Protein AF-A0A0J9W6V5-F1 (afdb_monomer)

pLDDT: mean 73.13, std 26.58, range [20.19, 97.69]

Mean predicted aligned error: 14.95 Å

Foldseek 3Di:
DDDDDDDDDDDDDDDDDDDDDDDDDDDDDDDDDDDDDDDDDDDDDDDDDDDPDLVVLLVVPDPPPCQPDPDAFFQADDDPLQFAADDDADDDDDDPDDDDDDDDDDDDDDDDDDDDDDDDPPPPDPDDPDPDDDDDDPDPDPVVLLLLVLLLQLQFFQDWAALLLLQQLLAFAWDQDQQRAIDTDGQPADPSSSVQSNDPVSVVVSLVVCVVVVQKDADDGQNIIGGDPVVSVVSLVVDDLVVNLVSLLNLLSSLLRQQYAAFQDPGDLSDRLVSSLSRNCSSLVCCCVSPNLLPHDLVCLLSNLVSLLRNLSHDDLVSVVVSLVSSVRSQVSHPPHDPLSVLSSVLSVVVSVSNDRDDPCCPPDDVVVVPPLVVSDDPSRQSSLLSVLVVLQVVLVVCVLVLVLVVSVVSNVVGDGDPPHHPSNLVSLLSSLLVNLLSCLLLVVLVSSLVSLVVSVVSCVVCVSIDCQCVLLSSLQSNLLSCLLVVVLVSSLVSLVVQCVDPSDFLQSVLLSLLSNLSSCVVVVVLVSSVVSLVVNQVSQVVVVVVVCVVPVDDDDDPPPSDSPSYDLLSQLSSLVSQLVSCVVVVVLVSNLVSLSSNLVSCSSRRDDQLQLNLLSLLSNLVSCVVVVNVVSSVVSVVSNVSSVVSNVPRSRNNNRRCSVVSSVVSVD

Sequence (669 aa):
MLNRSFPKSNVFRLGFSMPSPHPDPSQYTRPVAKNCFSSRVRLEGSVQAKVPGVLKELWDSNVVLAATGASEYARTSLCNILDYPTQISVRALPNNGNSPPIMGEYEKAVEGAPVSSQHANTLLTPPSENFTNFGTAPSRIRQRDLDSLYTLLCFLADAEIPTALLHSGAGGTYCWASDGSRMFLESSINIELKMLLRNELSLCSALQELTQQGLVSPHSVEDSWIVTPYHRVERVNSLEPELCRRWRLEALRLVFSAIPMKNVNDGNPRLNKVMLKKHIQHTLSSIKIEDGYGRIPSDLRPAVANGLLESSFYPGRTWKEFSIQEAEGLIASIPNTDPYLRISLRHRQSLLDRKLPQTDAHELRPSAQRITHSQLLNPSNRRENALMGRDRHQDALHYFQEEQLSRAIEMLNQWQPLQPLSLMEVVVCCELNLFRGKILRFQGQLEESQKCLETVYETMSRHPQLSWGEMSGAVALQMADTMFCLKKYEEAKKQAELVLRNRQYSLDFHAISLVILAECFMFQNEWYEAENCLLDARKECNAAAGRTRNVTGEPAGDESSDKLVGLSKETALRFHISTAKLAHLQRQWDRALEGWVKAIETVNKIPPTSGHAAKVLHLSQQKVLEQLRQPELAARSADNINVLEQVSKHSEATHWIPGLDVWEQYLKQ

Radius of gyration: 31.68 Å; Cα contacts (8 Å, |Δi|>4): 763; chains: 1; bounding box: 90×101×75 Å

Structure (mmCIF, N/CA/C/O backbone):
data_AF-A0A0J9W6V5-F1
#
_entry.id   AF-A0A0J9W6V5-F1
#
loop_
_atom_site.group_PDB
_atom_site.id
_atom_site.type_symbol
_atom_site.label_atom_id
_atom_site.label_alt_id
_atom_site.label_comp_id
_atom_site.label_asym_id
_atom_site.label_entity_id
_atom_site.label_seq_id
_atom_site.pdbx_PDB_ins_code
_atom_site.Cartn_x
_atom_site.Cartn_y
_atom_site.Cartn_z
_atom_site.occupancy
_atom_site.B_iso_or_equiv
_atom_site.auth_seq_id
_atom_site.auth_comp_id
_atom_site.auth_asym_id
_atom_site.auth_atom_id
_atom_site.pdbx_PDB_model_num
ATOM 1 N N . MET A 1 1 ? 33.124 -51.853 -33.303 1.00 30.19 1 MET A N 1
ATOM 2 C CA . MET A 1 1 ? 33.116 -53.152 -32.590 1.00 30.19 1 MET A CA 1
ATOM 3 C C . MET A 1 1 ? 32.281 -52.956 -31.333 1.00 30.19 1 MET A C 1
ATOM 5 O O . MET A 1 1 ? 32.602 -52.020 -30.624 1.00 30.19 1 MET A O 1
ATOM 9 N N . LEU A 1 2 ? 31.205 -53.650 -30.970 1.00 27.20 2 LEU A N 1
ATOM 10 C CA . LEU A 1 2 ? 30.301 -54.699 -31.480 1.00 27.20 2 LEU A CA 1
ATOM 11 C C . LEU A 1 2 ? 29.008 -54.421 -30.656 1.00 27.20 2 LEU A C 1
ATOM 13 O O . LEU A 1 2 ? 29.119 -54.325 -29.443 1.00 27.20 2 LEU A O 1
ATOM 17 N N . ASN A 1 3 ? 27.869 -53.960 -31.179 1.00 23.86 3 ASN A N 1
ATOM 18 C CA . ASN A 1 3 ? 26.858 -54.551 -32.066 1.00 23.86 3 ASN A CA 1
ATOM 19 C C . ASN A 1 3 ? 25.872 -55.537 -31.387 1.00 23.86 3 ASN A C 1
ATOM 21 O O . ASN A 1 3 ? 26.318 -56.467 -30.720 1.00 23.86 3 ASN A O 1
ATOM 25 N N . ARG A 1 4 ? 24.577 -55.373 -31.750 1.00 26.83 4 ARG A N 1
ATOM 26 C CA . ARG A 1 4 ? 23.363 -56.234 -31.594 1.00 26.83 4 ARG A CA 1
ATOM 27 C C . ARG A 1 4 ? 22.396 -55.879 -30.441 1.00 26.83 4 ARG A C 1
ATOM 29 O O . ARG A 1 4 ? 22.842 -55.679 -29.327 1.00 26.83 4 ARG A O 1
ATOM 36 N N . SER A 1 5 ? 21.064 -55.844 -30.599 1.00 23.69 5 SER A N 1
ATOM 37 C CA . SER A 1 5 ? 20.149 -56.032 -31.751 1.00 23.69 5 SER A CA 1
ATOM 38 C C . SER A 1 5 ? 18.677 -55.843 -31.308 1.00 23.69 5 SER A C 1
ATOM 40 O O . SER A 1 5 ? 18.324 -56.273 -30.215 1.00 23.69 5 SER A O 1
ATOM 42 N N . PHE A 1 6 ? 17.826 -55.287 -32.184 1.00 27.89 6 PHE A N 1
ATOM 43 C CA . PHE A 1 6 ? 16.343 -55.354 -32.158 1.00 27.89 6 PHE A CA 1
ATOM 44 C C . PHE A 1 6 ? 15.807 -56.748 -32.572 1.00 27.89 6 PHE A C 1
ATOM 46 O O . PHE A 1 6 ? 16.570 -57.520 -33.162 1.00 27.89 6 PHE A O 1
ATOM 53 N N . PRO A 1 7 ? 14.509 -57.068 -32.332 1.00 32.47 7 PRO A N 1
ATOM 54 C CA . PRO A 1 7 ? 13.481 -57.037 -33.414 1.00 32.47 7 PRO A CA 1
ATOM 55 C C . PRO A 1 7 ? 12.053 -56.572 -32.960 1.00 32.47 7 PRO A C 1
ATOM 57 O O . PRO A 1 7 ? 11.708 -56.741 -31.800 1.00 32.47 7 PRO A O 1
ATOM 60 N N . LYS A 1 8 ? 11.308 -55.769 -33.765 1.00 25.84 8 LYS A N 1
ATOM 61 C CA . LYS A 1 8 ? 10.128 -56.068 -34.660 1.00 25.84 8 LYS A CA 1
ATOM 62 C C . LYS A 1 8 ? 8.857 -56.613 -33.960 1.00 25.84 8 LYS A C 1
ATOM 64 O O . LYS A 1 8 ? 8.999 -57.404 -33.049 1.00 25.84 8 LYS A O 1
ATOM 69 N N . SER A 1 9 ? 7.594 -56.443 -34.385 1.00 23.44 9 SER A N 1
ATOM 70 C CA . SER A 1 9 ? 6.751 -55.544 -35.217 1.00 23.44 9 SER A CA 1
ATOM 71 C C . SER A 1 9 ? 5.353 -56.220 -35.327 1.00 23.44 9 SER A C 1
ATOM 73 O O . SER A 1 9 ? 5.295 -57.438 -35.172 1.00 23.44 9 SER A O 1
ATOM 75 N N . ASN A 1 10 ? 4.292 -55.457 -35.670 1.00 23.45 10 ASN A N 1
ATOM 76 C CA . ASN A 1 10 ? 2.945 -55.813 -36.226 1.00 23.45 10 ASN A CA 1
ATOM 77 C C . ASN A 1 10 ? 1.803 -55.301 -35.313 1.00 23.45 10 ASN A C 1
ATOM 79 O O . ASN A 1 10 ? 1.719 -55.724 -34.170 1.00 23.45 10 ASN A O 1
ATOM 83 N N . VAL A 1 11 ? 0.987 -54.281 -35.630 1.00 24.55 11 VAL A N 1
ATOM 84 C CA . VAL A 1 11 ? 0.092 -53.973 -36.780 1.00 24.55 11 VAL A CA 1
ATOM 85 C C . VAL A 1 11 ? -1.070 -54.959 -36.934 1.00 24.55 11 VAL A C 1
ATOM 87 O O . VAL A 1 11 ? -0.838 -56.066 -37.393 1.00 24.55 11 VAL A O 1
ATOM 90 N N . PHE A 1 12 ? -2.306 -54.499 -36.666 1.00 23.31 12 PHE A N 1
ATOM 91 C CA . PHE A 1 12 ? -3.468 -54.631 -37.567 1.00 23.31 12 PHE A CA 1
ATOM 92 C C . PHE A 1 12 ? -4.577 -53.601 -37.240 1.00 23.31 12 PHE A C 1
ATOM 94 O O . PHE A 1 12 ? -4.940 -53.396 -36.085 1.00 23.31 12 PHE A O 1
ATOM 101 N N . ARG A 1 13 ? -5.069 -52.935 -38.296 1.00 23.45 13 ARG A N 1
ATOM 102 C CA . ARG A 1 13 ? -6.259 -52.057 -38.388 1.00 23.45 13 ARG A CA 1
ATOM 103 C C . ARG A 1 13 ? -7.518 -52.886 -38.686 1.00 23.45 13 ARG A C 1
ATOM 105 O O . ARG A 1 13 ? -7.366 -53.965 -39.246 1.00 23.45 13 ARG A O 1
ATOM 112 N N . LEU A 1 14 ? -8.701 -52.290 -38.460 1.00 24.50 14 LEU A N 1
ATOM 113 C CA . LEU A 1 14 ? -9.943 -52.233 -39.289 1.00 24.50 14 LEU A CA 1
ATOM 114 C C . LEU A 1 14 ? -11.106 -51.838 -38.339 1.00 24.50 14 LEU A C 1
ATOM 116 O O . LEU A 1 14 ? -11.100 -52.286 -37.204 1.00 24.50 14 LEU A O 1
ATOM 120 N N . GLY A 1 15 ? -12.124 -51.022 -38.633 1.00 22.47 15 GLY A N 1
ATOM 121 C CA . GLY A 1 15 ? -12.611 -50.321 -39.821 1.00 22.47 15 GLY A CA 1
ATOM 122 C C . GLY A 1 15 ? -13.951 -49.612 -39.481 1.00 22.47 15 GLY A C 1
ATOM 123 O O . GLY A 1 15 ? -14.620 -49.975 -38.522 1.00 22.47 15 GLY A O 1
ATOM 124 N N . PHE A 1 16 ? -14.264 -48.572 -40.258 1.00 23.58 16 PHE A N 1
ATOM 125 C CA . PHE A 1 16 ? -15.411 -47.637 -40.315 1.00 23.58 16 PHE A CA 1
ATOM 126 C C . PHE A 1 16 ? -16.850 -48.117 -39.984 1.00 23.58 16 PHE A C 1
ATOM 128 O O . PHE A 1 16 ? -17.225 -49.215 -40.375 1.00 23.58 16 PHE A O 1
ATOM 135 N N . SER A 1 17 ? -17.716 -47.218 -39.462 1.00 22.12 17 SER A N 1
ATOM 136 C CA . SER A 1 17 ? -18.766 -46.482 -40.232 1.00 22.12 17 SER A CA 1
ATOM 137 C C . SER A 1 17 ? -19.866 -45.846 -39.343 1.00 22.12 17 SER A C 1
ATOM 139 O O . SER A 1 17 ? -20.400 -46.498 -38.454 1.00 22.12 17 SER A O 1
ATOM 141 N N . MET A 1 18 ? -20.253 -44.597 -39.644 1.00 30.30 18 MET A N 1
ATOM 142 C CA . MET A 1 18 ? -21.537 -43.935 -39.284 1.00 30.30 18 MET A CA 1
ATOM 143 C C . MET A 1 18 ? -22.566 -44.162 -40.421 1.00 30.30 18 MET A C 1
ATOM 145 O O . MET A 1 18 ? -22.114 -44.464 -41.532 1.00 30.30 18 MET A O 1
ATOM 149 N N . PRO A 1 19 ? -23.903 -44.067 -40.199 1.00 30.44 19 PRO A N 1
ATOM 150 C CA . PRO A 1 19 ? -24.655 -42.803 -40.415 1.00 30.44 19 PRO A CA 1
ATOM 151 C C . PRO A 1 19 ? -25.920 -42.568 -39.521 1.00 30.44 19 PRO A C 1
ATOM 153 O O . PRO A 1 19 ? -26.471 -43.497 -38.941 1.00 30.44 19 PRO A O 1
ATOM 156 N N . SER A 1 20 ? -26.381 -41.302 -39.450 1.00 26.45 20 SER A N 1
ATOM 157 C CA . SER A 1 20 ? -27.660 -40.755 -38.885 1.00 26.45 20 SER A CA 1
ATOM 158 C C . SER A 1 20 ? -28.925 -41.141 -39.721 1.00 26.45 20 SER A C 1
ATOM 160 O O . SER A 1 20 ? -28.706 -41.889 -40.677 1.00 26.45 20 SER A O 1
ATOM 162 N N . PRO A 1 21 ? -30.194 -40.622 -39.555 1.00 42.81 21 PRO A N 1
ATOM 163 C CA . PRO A 1 21 ? -30.836 -39.651 -38.604 1.00 42.81 21 PRO A CA 1
ATOM 164 C C . PRO A 1 21 ? -32.316 -39.961 -38.109 1.00 42.81 21 PRO A C 1
ATOM 166 O O . PRO A 1 21 ? -32.937 -40.862 -38.647 1.00 42.81 21 PRO A O 1
ATOM 169 N N . HIS A 1 22 ? -32.847 -39.178 -37.122 1.00 24.83 22 HIS A N 1
ATOM 170 C CA . HIS A 1 22 ? -34.252 -38.750 -36.711 1.00 24.83 22 HIS A CA 1
ATOM 171 C C . HIS A 1 22 ? -35.557 -39.583 -37.009 1.00 24.83 22 HIS A C 1
ATOM 173 O O . HIS A 1 22 ? -35.514 -40.400 -37.918 1.00 24.83 22 HIS A O 1
ATOM 179 N N . PRO A 1 23 ? -36.788 -39.314 -36.440 1.00 41.75 23 PRO A N 1
ATOM 180 C CA . PRO A 1 23 ? -37.287 -38.542 -35.253 1.00 41.75 23 PRO A CA 1
ATOM 181 C C . PRO A 1 23 ? -38.435 -39.219 -34.389 1.00 41.75 23 PRO A C 1
ATOM 183 O O . PRO A 1 23 ? -39.005 -40.206 -34.826 1.00 41.75 23 PRO A O 1
ATOM 186 N N . ASP A 1 24 ? -38.765 -38.640 -33.203 1.00 24.08 24 ASP A N 1
ATOM 187 C CA . ASP A 1 24 ? -40.053 -38.516 -32.412 1.00 24.08 24 ASP A CA 1
ATOM 188 C C . ASP A 1 24 ? -41.167 -39.621 -32.353 1.00 24.08 24 ASP A C 1
ATOM 190 O O . ASP A 1 24 ? -41.229 -40.488 -33.214 1.00 24.08 24 ASP A O 1
ATOM 194 N N . PRO A 1 25 ? -42.229 -39.536 -31.495 1.00 44.00 25 PRO A N 1
ATOM 195 C CA . PRO A 1 25 ? -42.391 -39.064 -30.104 1.00 44.00 25 PRO A CA 1
ATOM 196 C C . PRO A 1 25 ? -43.315 -39.988 -29.236 1.00 44.00 25 PRO A C 1
ATOM 198 O O . PRO A 1 25 ? -43.908 -40.954 -29.706 1.00 44.00 25 PRO A O 1
ATOM 201 N N . SER A 1 26 ? -43.573 -39.568 -27.986 1.00 23.56 26 SER A N 1
ATOM 202 C CA . SER A 1 26 ? -44.724 -39.920 -27.118 1.00 23.56 26 SER A CA 1
ATOM 203 C C . SER A 1 26 ? -44.739 -41.295 -26.423 1.00 23.56 26 SER A C 1
ATOM 205 O O . SER A 1 26 ? -44.711 -42.333 -27.066 1.00 23.56 26 SER A O 1
ATOM 207 N N . GLN A 1 27 ? -44.883 -41.296 -25.088 1.00 25.62 27 GLN A N 1
ATOM 208 C CA . GLN A 1 27 ? -46.094 -41.757 -24.384 1.00 25.62 27 GLN A CA 1
ATOM 209 C C . GLN A 1 27 ? -45.853 -42.101 -22.892 1.00 25.62 27 GLN A C 1
ATOM 211 O O . GLN A 1 27 ? -45.021 -42.924 -22.543 1.00 25.62 27 GLN A O 1
ATOM 216 N N . TYR A 1 28 ? -46.709 -41.499 -22.055 1.00 27.39 28 TYR A N 1
ATOM 217 C CA . TYR A 1 28 ? -47.391 -42.099 -20.897 1.00 27.39 28 TYR A CA 1
ATOM 218 C C . TYR A 1 28 ? -46.748 -42.123 -19.487 1.00 27.39 28 TYR A C 1
ATOM 220 O O . TYR A 1 28 ? -45.919 -42.944 -19.125 1.00 27.39 28 TYR A O 1
ATOM 228 N N . THR A 1 29 ? -47.332 -41.242 -18.659 1.00 25.47 29 THR A N 1
ATOM 229 C CA . THR A 1 29 ? -47.964 -41.498 -17.343 1.00 25.47 29 THR A CA 1
ATOM 230 C C . THR A 1 29 ? -47.143 -41.967 -16.133 1.00 25.47 29 THR A C 1
ATOM 232 O O . THR A 1 29 ? -46.631 -43.076 -16.064 1.00 25.47 29 THR A O 1
ATOM 235 N N . ARG A 1 30 ? -47.214 -41.117 -15.093 1.00 28.69 30 ARG A N 1
ATOM 236 C CA . ARG A 1 30 ? -47.039 -41.411 -13.656 1.00 28.69 30 ARG A CA 1
ATOM 237 C C . ARG A 1 30 ? -48.086 -42.408 -13.122 1.00 28.69 30 ARG A C 1
ATOM 239 O O . ARG A 1 30 ? -49.182 -42.492 -13.673 1.00 28.69 30 ARG A O 1
ATOM 246 N N . PRO A 1 31 ? -47.828 -42.977 -11.934 1.00 30.62 31 PRO A N 1
ATOM 247 C CA . PRO A 1 31 ? -48.642 -42.699 -10.728 1.00 30.62 31 PRO A CA 1
ATOM 248 C C . PRO A 1 31 ? -47.708 -42.335 -9.544 1.00 30.62 31 PRO A C 1
ATOM 250 O O . PRO A 1 31 ? -46.588 -42.821 -9.493 1.00 30.62 31 PRO A O 1
ATOM 253 N N . VAL A 1 32 ? -47.926 -41.404 -8.605 1.00 28.03 32 VAL A N 1
ATOM 254 C CA . VAL A 1 32 ? -49.046 -40.937 -7.752 1.00 28.03 32 VAL A CA 1
ATOM 255 C C . VAL A 1 32 ? -49.646 -41.985 -6.805 1.00 28.03 32 VAL A C 1
ATOM 257 O O . VAL A 1 32 ? -50.529 -42.740 -7.190 1.00 28.03 32 VAL A O 1
ATOM 260 N N . ALA A 1 33 ? -49.285 -41.865 -5.523 1.00 24.03 33 ALA A N 1
ATOM 261 C CA . ALA A 1 33 ? -50.173 -41.945 -4.354 1.00 24.03 33 ALA A CA 1
ATOM 262 C C . ALA A 1 33 ? -49.579 -40.997 -3.276 1.00 24.03 33 ALA A C 1
ATOM 264 O O . ALA A 1 33 ? -48.381 -41.075 -3.026 1.00 24.03 33 ALA A O 1
ATOM 265 N N . LYS A 1 34 ? -50.243 -39.906 -2.839 1.00 26.05 34 LYS A N 1
ATOM 266 C CA . LYS A 1 34 ? -51.444 -39.785 -1.963 1.00 26.05 34 LYS A CA 1
ATOM 267 C C . LYS A 1 34 ? -51.150 -40.293 -0.537 1.00 26.05 34 LYS A C 1
ATOM 269 O O . LYS A 1 34 ? -50.618 -41.381 -0.416 1.00 26.05 34 LYS A O 1
ATOM 274 N N . ASN A 1 35 ? -51.491 -39.637 0.578 1.00 25.02 35 ASN A N 1
ATOM 275 C CA . ASN A 1 35 ? -52.411 -38.531 0.909 1.00 25.02 35 ASN A CA 1
ATOM 276 C C . ASN A 1 35 ? -52.116 -38.088 2.376 1.00 25.02 35 ASN A C 1
ATOM 278 O O . ASN A 1 35 ? -51.693 -38.934 3.154 1.00 25.02 35 ASN A O 1
ATOM 282 N N . CYS A 1 36 ? -52.152 -36.786 2.722 1.00 24.02 36 CYS A N 1
ATOM 283 C CA . CYS A 1 36 ? -53.218 -36.023 3.444 1.00 24.02 36 CYS A CA 1
ATOM 284 C C . CYS A 1 36 ? -53.340 -36.325 4.966 1.00 24.02 36 CYS A C 1
ATOM 286 O O . CYS A 1 36 ? -53.074 -37.444 5.365 1.00 24.02 36 CYS A O 1
ATOM 288 N N . PHE A 1 37 ? -53.713 -35.439 5.909 1.00 23.23 37 PHE A N 1
ATOM 289 C CA . PHE A 1 37 ? -54.594 -34.246 6.007 1.00 23.23 37 PHE A CA 1
ATOM 290 C C . PHE A 1 37 ? -54.094 -33.348 7.188 1.00 23.23 37 PHE A C 1
ATOM 292 O O . PHE A 1 37 ? -53.547 -33.888 8.139 1.00 23.23 37 PHE A O 1
ATOM 299 N N . SER A 1 38 ? -54.066 -32.001 7.094 1.00 23.58 38 SER A N 1
ATOM 300 C CA . SER A 1 38 ? -55.026 -30.968 7.610 1.00 23.58 38 SER A CA 1
ATOM 301 C C . SER A 1 38 ? -55.206 -30.899 9.147 1.00 23.58 38 SER A C 1
ATOM 303 O O . SER A 1 38 ? -55.289 -31.948 9.759 1.00 23.58 38 SER A O 1
ATOM 305 N N . SER A 1 39 ? -55.361 -29.758 9.844 1.00 23.91 39 SER A N 1
ATOM 306 C CA . SER A 1 39 ? -56.181 -28.568 9.534 1.00 23.91 39 SER A CA 1
ATOM 307 C C . SER A 1 39 ? -55.936 -27.355 10.475 1.00 23.91 39 SER A C 1
ATOM 309 O O . SER A 1 39 ? -55.823 -27.535 11.680 1.00 23.91 39 SER A O 1
ATOM 311 N N . ARG A 1 40 ? -55.961 -26.145 9.878 1.00 23.84 40 ARG A N 1
ATOM 312 C CA . ARG A 1 40 ? -56.487 -24.801 10.283 1.00 23.84 40 ARG A CA 1
ATOM 313 C C . ARG A 1 40 ? -56.724 -24.420 11.763 1.00 23.84 40 ARG A C 1
ATOM 315 O O . ARG A 1 40 ? -57.490 -25.107 12.414 1.00 23.84 40 ARG A O 1
ATOM 322 N N . VAL A 1 41 ? -56.365 -23.168 12.122 1.00 23.22 41 VAL A N 1
ATOM 323 C CA . VAL A 1 41 ? -57.285 -22.030 12.444 1.00 23.22 41 VAL A CA 1
ATOM 324 C C . VAL A 1 41 ? -56.579 -20.676 12.171 1.00 23.22 41 VAL A C 1
ATOM 326 O O . VAL A 1 41 ? -55.391 -20.533 12.433 1.00 23.22 41 VAL A O 1
ATOM 329 N N . ARG A 1 42 ? -57.322 -19.707 11.603 1.00 22.44 42 ARG A N 1
ATOM 330 C CA . ARG A 1 42 ? -56.970 -18.283 11.393 1.00 22.44 42 ARG A CA 1
ATOM 331 C C . ARG A 1 42 ? -57.231 -17.457 12.657 1.00 22.44 42 ARG A C 1
ATOM 333 O O . ARG A 1 42 ? -58.282 -17.642 13.259 1.00 22.44 42 ARG A O 1
ATOM 340 N N . LEU A 1 43 ? -56.419 -16.427 12.897 1.00 23.69 43 LEU A N 1
ATOM 341 C CA . LEU A 1 43 ? -56.879 -15.148 13.449 1.00 23.69 43 LEU A CA 1
ATOM 342 C C . LEU A 1 43 ? -56.224 -14.006 12.659 1.00 23.69 43 LEU A C 1
ATOM 344 O O . LEU A 1 43 ? -55.009 -13.969 12.483 1.00 23.69 43 LEU A O 1
ATOM 348 N N . GLU A 1 44 ? -57.073 -13.138 12.115 1.00 22.09 44 GLU A N 1
ATOM 349 C CA . GLU A 1 44 ? -56.728 -11.893 11.431 1.00 22.09 44 GLU A CA 1
ATOM 350 C C . GLU A 1 44 ? -56.353 -10.811 12.453 1.00 22.09 44 GLU A C 1
ATOM 352 O O . GLU A 1 44 ? -56.929 -10.741 13.537 1.00 22.09 44 GLU A O 1
ATOM 357 N N . GLY A 1 45 ? -55.413 -9.942 12.080 1.00 22.34 45 GLY A N 1
ATOM 358 C CA . GLY A 1 45 ? -55.022 -8.764 12.851 1.00 22.34 45 GLY A CA 1
ATOM 359 C C . GLY A 1 45 ? -53.965 -7.959 12.103 1.00 22.34 45 GLY A C 1
ATOM 360 O O . GLY A 1 45 ? -52.772 -8.213 12.216 1.00 22.34 45 GLY A O 1
ATOM 361 N N . SER A 1 46 ? -54.415 -7.017 11.281 1.00 22.62 46 SER A N 1
ATOM 362 C CA . SER A 1 46 ? -53.593 -6.103 10.494 1.00 22.62 46 SER A CA 1
ATOM 363 C C . SER A 1 46 ? -52.901 -5.042 11.358 1.00 22.62 46 SER A C 1
ATOM 365 O O . SER A 1 46 ? -53.585 -4.236 11.983 1.00 22.62 46 SER A O 1
ATOM 367 N N . VAL A 1 47 ? -51.574 -4.939 11.259 1.00 21.67 47 VAL A N 1
ATOM 368 C CA . VAL A 1 47 ? -50.852 -3.655 11.298 1.00 21.67 47 VAL A CA 1
ATOM 369 C C . VAL A 1 47 ? -49.793 -3.713 10.198 1.00 21.67 47 VAL A C 1
ATOM 371 O O . VAL A 1 47 ? -48.714 -4.271 10.371 1.00 21.67 47 VAL A O 1
ATOM 374 N N . GLN A 1 48 ? -50.128 -3.190 9.017 1.00 24.06 48 GLN A N 1
ATOM 375 C CA . GLN A 1 48 ? -49.144 -2.942 7.966 1.00 24.06 48 GLN A CA 1
ATOM 376 C C . GLN A 1 48 ? -48.304 -1.724 8.364 1.00 24.06 48 GLN A C 1
ATOM 378 O O . GLN A 1 48 ? -48.684 -0.588 8.094 1.00 24.06 48 GLN A O 1
ATOM 383 N N . ALA A 1 49 ? -47.143 -1.965 8.966 1.00 22.88 49 ALA A N 1
ATOM 384 C CA . ALA A 1 49 ? -46.010 -1.060 8.845 1.00 22.88 49 ALA A CA 1
ATOM 385 C C . ALA A 1 49 ? -45.105 -1.623 7.740 1.00 22.88 49 ALA A C 1
ATOM 387 O O . ALA A 1 49 ? -44.528 -2.700 7.876 1.00 22.88 49 ALA A O 1
ATOM 388 N N . LYS A 1 50 ? -45.037 -0.931 6.598 1.00 26.44 50 LYS A N 1
ATOM 389 C CA . LYS A 1 50 ? -44.064 -1.233 5.542 1.00 26.44 50 LYS A CA 1
ATOM 390 C C . LYS A 1 50 ? -42.659 -0.981 6.095 1.00 26.44 50 LYS A C 1
ATOM 392 O O . LYS A 1 50 ? -42.254 0.170 6.191 1.00 26.44 50 LYS A O 1
ATOM 397 N N . VAL A 1 51 ? -41.912 -2.044 6.374 1.00 28.98 51 VAL A N 1
ATOM 398 C CA . VAL A 1 51 ? -40.445 -2.005 6.477 1.00 28.98 51 VAL A CA 1
ATOM 399 C C . VAL A 1 51 ? -39.894 -3.062 5.512 1.00 28.98 51 VAL A C 1
ATOM 401 O O . VAL A 1 51 ? -39.867 -4.242 5.861 1.00 28.98 51 VAL A O 1
ATOM 404 N N . PRO A 1 52 ? -39.549 -2.710 4.258 1.00 34.66 52 PRO A N 1
ATOM 405 C CA . PRO A 1 52 ? -39.026 -3.673 3.295 1.00 34.66 52 PRO A CA 1
ATOM 406 C C . PRO A 1 52 ? -37.495 -3.593 3.186 1.00 34.66 52 PRO A C 1
ATOM 408 O O . PRO A 1 52 ? -36.938 -2.511 3.041 1.00 34.66 52 PRO A O 1
ATOM 411 N N . GLY A 1 53 ? -36.830 -4.754 3.215 1.00 31.00 53 GLY A N 1
ATOM 412 C CA . GLY A 1 53 ? -35.393 -4.922 2.944 1.00 31.00 53 GLY A CA 1
ATOM 413 C C . GLY A 1 53 ? -34.674 -5.706 4.042 1.00 31.00 53 GLY A C 1
ATOM 414 O O . GLY A 1 53 ? -34.411 -6.896 3.889 1.00 31.00 53 GLY A O 1
ATOM 415 N N . VAL A 1 54 ? -34.464 -5.056 5.188 1.00 35.09 54 VAL A N 1
ATOM 416 C CA . VAL A 1 54 ? -33.613 -5.529 6.299 1.00 35.09 54 VAL A CA 1
ATOM 417 C C . VAL A 1 54 ? -34.076 -6.866 6.905 1.00 35.09 54 VAL A C 1
ATOM 419 O O . VAL A 1 54 ? -33.262 -7.703 7.286 1.00 35.09 54 VAL A O 1
ATOM 422 N N . LEU A 1 55 ? -35.390 -7.130 6.942 1.00 32.38 55 LEU A N 1
ATOM 423 C CA . LEU A 1 55 ? -35.944 -8.393 7.461 1.00 32.38 55 LEU A CA 1
ATOM 424 C C . LEU A 1 55 ? -35.624 -9.613 6.584 1.00 32.38 55 LEU A C 1
ATOM 426 O O . LEU A 1 55 ? -35.610 -10.734 7.088 1.00 32.38 55 LEU A O 1
ATOM 430 N N . LYS A 1 56 ? -35.367 -9.415 5.285 1.00 32.50 56 LYS A N 1
ATOM 431 C CA . LYS A 1 56 ? -34.977 -10.501 4.378 1.00 32.50 56 LYS A CA 1
ATOM 432 C C . LYS A 1 56 ? -33.501 -10.871 4.571 1.00 32.50 56 LYS A C 1
ATOM 434 O O . LYS A 1 56 ? -33.193 -12.051 4.662 1.00 32.50 56 LYS A O 1
ATOM 439 N N . GLU A 1 57 ? -32.628 -9.880 4.751 1.00 39.16 57 GLU A N 1
ATOM 440 C CA . GLU A 1 57 ? -31.201 -10.079 5.071 1.00 39.16 57 GLU A CA 1
ATOM 441 C C . GLU A 1 57 ? -31.008 -10.749 6.444 1.00 39.16 57 GLU A C 1
ATOM 443 O O . GLU A 1 57 ? -30.180 -11.647 6.599 1.00 39.16 57 GLU A O 1
ATOM 448 N N . LEU A 1 58 ? -31.853 -10.412 7.426 1.00 40.06 58 LEU A N 1
ATOM 449 C CA . LEU A 1 58 ? -31.921 -11.101 8.722 1.00 40.06 58 LEU A CA 1
ATOM 450 C C . LEU A 1 58 ? -32.340 -12.578 8.608 1.00 40.06 58 LEU A C 1
ATOM 452 O O . LEU A 1 58 ? -31.962 -13.382 9.459 1.00 40.06 58 LEU A O 1
ATOM 456 N N . TRP A 1 59 ? -33.112 -12.943 7.579 1.00 33.75 59 TRP A N 1
ATOM 457 C CA . TRP A 1 59 ? -33.544 -14.325 7.339 1.00 33.75 59 TRP A CA 1
ATOM 458 C C . TRP A 1 59 ? -32.425 -15.182 6.725 1.00 33.75 59 TRP A C 1
ATOM 460 O O . TRP A 1 59 ? -32.329 -16.371 7.032 1.00 33.75 59 TRP A O 1
ATOM 470 N N . ASP A 1 60 ? -31.554 -14.567 5.921 1.00 38.22 60 ASP A N 1
ATOM 471 C CA . ASP A 1 60 ? -30.423 -15.227 5.258 1.00 38.22 60 ASP A CA 1
ATOM 472 C C . ASP A 1 60 ? -29.137 -15.242 6.121 1.00 38.22 60 ASP A C 1
ATOM 474 O O . ASP A 1 60 ? -28.227 -16.033 5.869 1.00 38.22 60 ASP A O 1
ATOM 478 N N . SER A 1 61 ? -29.076 -14.447 7.198 1.00 38.81 61 SER A N 1
ATOM 479 C CA . SER A 1 61 ? -27.939 -14.333 8.138 1.00 38.81 61 SER A CA 1
ATOM 480 C C . SER A 1 61 ? -27.795 -15.508 9.132 1.00 38.81 61 SER A C 1
ATOM 482 O O . SER A 1 61 ? -27.434 -15.317 10.295 1.00 38.81 61 SER A O 1
ATOM 484 N N . ASN A 1 62 ? -28.069 -16.745 8.702 1.00 38.41 62 ASN A N 1
ATOM 485 C CA . ASN A 1 62 ? -27.882 -17.947 9.524 1.00 38.41 62 ASN A CA 1
ATOM 486 C C . ASN A 1 62 ? -26.387 -18.252 9.742 1.00 38.41 62 ASN A C 1
ATOM 488 O O . ASN A 1 62 ? -25.734 -18.862 8.895 1.00 38.41 62 ASN A O 1
ATOM 492 N N . VAL A 1 63 ? -25.854 -17.898 10.915 1.00 39.72 63 VAL A N 1
ATOM 493 C CA . VAL A 1 63 ? -24.513 -18.294 11.380 1.00 39.72 63 VAL A CA 1
ATOM 494 C C . VAL A 1 63 ? -24.633 -19.451 12.378 1.00 39.72 63 VAL A C 1
ATOM 496 O O . VAL A 1 63 ? -24.500 -19.257 13.575 1.00 39.72 63 VAL A O 1
ATOM 499 N N . VAL A 1 64 ? -24.861 -20.679 11.895 1.00 34.91 64 VAL A N 1
ATOM 500 C CA . VAL A 1 64 ? -24.557 -21.920 12.656 1.00 34.91 64 VAL A CA 1
ATOM 501 C C . VAL A 1 64 ? -23.988 -23.012 11.733 1.00 34.91 64 VAL A C 1
ATOM 503 O O . VAL A 1 64 ? -24.277 -24.194 11.864 1.00 34.91 64 VAL A O 1
ATOM 506 N N . LEU A 1 65 ? -23.143 -22.629 10.774 1.00 29.67 65 LEU A N 1
ATOM 507 C CA . LEU A 1 65 ? -22.290 -23.584 10.041 1.00 29.67 65 LEU A CA 1
ATOM 508 C C . LEU A 1 65 ? -20.788 -23.351 10.271 1.00 29.67 65 LEU A C 1
ATOM 510 O O . LEU A 1 65 ? -19.975 -24.170 9.862 1.00 29.67 65 LEU A O 1
ATOM 514 N N . ALA A 1 66 ? -20.409 -22.288 10.991 1.00 35.06 66 ALA A N 1
ATOM 515 C CA . ALA A 1 66 ? -19.007 -21.969 11.274 1.00 35.06 66 ALA A CA 1
ATOM 516 C C . ALA A 1 66 ? -18.501 -22.489 12.636 1.00 35.06 66 ALA A C 1
ATOM 518 O O . ALA A 1 66 ? -17.298 -22.652 12.807 1.00 35.06 66 ALA A O 1
ATOM 519 N N . ALA A 1 67 ? -19.387 -22.778 13.598 1.00 32.00 67 ALA A N 1
ATOM 520 C CA . ALA A 1 67 ? -18.977 -23.101 14.971 1.00 32.00 67 ALA A CA 1
ATOM 521 C C . ALA A 1 67 ? -18.700 -24.599 15.235 1.00 32.00 67 ALA A C 1
ATOM 523 O O . ALA A 1 67 ? -18.086 -24.927 16.245 1.00 32.00 67 ALA A O 1
ATOM 524 N N . THR A 1 68 ? -19.112 -25.517 14.352 1.00 30.91 68 THR A N 1
ATOM 525 C CA . THR A 1 68 ? -18.970 -26.977 14.574 1.00 30.91 68 THR A CA 1
ATOM 526 C C . THR A 1 68 ? -18.444 -27.765 13.368 1.00 30.91 68 THR A C 1
ATOM 528 O O . THR A 1 68 ? -18.485 -28.992 13.366 1.00 30.91 68 THR A O 1
ATOM 531 N N . GLY A 1 69 ? -17.885 -27.097 12.355 1.00 33.19 69 GLY A N 1
ATOM 532 C CA . GLY A 1 69 ? -17.372 -27.778 11.160 1.00 33.19 69 GLY A CA 1
ATOM 533 C C . GLY A 1 69 ? -16.642 -26.862 10.184 1.00 33.19 69 GLY A C 1
ATOM 534 O O . GLY A 1 69 ? -16.907 -26.895 8.989 1.00 33.19 69 GLY A O 1
ATOM 535 N N . ALA A 1 70 ? -15.742 -26.010 10.672 1.00 30.81 70 ALA A N 1
ATOM 536 C CA . ALA A 1 70 ? -14.959 -25.123 9.815 1.00 30.81 70 ALA A CA 1
ATOM 537 C C . ALA A 1 70 ? -13.613 -25.770 9.447 1.00 30.81 70 ALA A C 1
ATOM 539 O O . ALA A 1 70 ? -12.594 -25.478 10.067 1.00 30.81 70 ALA A O 1
ATOM 540 N N . SER A 1 71 ? -13.610 -26.654 8.442 1.00 34.34 71 SER A N 1
ATOM 541 C CA . SER A 1 71 ? -12.363 -27.193 7.869 1.00 34.34 71 SER A CA 1
ATOM 542 C C . SER A 1 71 ? -12.046 -26.692 6.458 1.00 34.34 71 SER A C 1
ATOM 544 O O . SER A 1 71 ? -10.870 -26.532 6.157 1.00 34.34 71 SER A O 1
ATOM 546 N N . GLU A 1 72 ? -13.012 -26.378 5.586 1.00 25.59 72 GLU A N 1
ATOM 547 C CA . GLU A 1 72 ? -12.667 -26.326 4.145 1.00 25.59 72 GLU A CA 1
ATOM 548 C C . GLU A 1 72 ? -13.123 -25.108 3.332 1.00 25.59 72 GLU A C 1
ATOM 550 O O . GLU A 1 72 ? -12.681 -24.974 2.200 1.00 25.59 72 GLU A O 1
ATOM 555 N N . TYR A 1 73 ? -13.904 -24.157 3.866 1.00 25.36 73 TYR A N 1
ATOM 556 C CA . TYR A 1 73 ? -14.483 -23.099 3.004 1.00 25.36 73 TYR A CA 1
ATOM 557 C C . TYR A 1 73 ? -14.239 -21.634 3.408 1.00 25.36 73 TYR A C 1
ATOM 559 O O . TYR A 1 73 ? -14.662 -20.723 2.697 1.00 25.36 73 TYR A O 1
ATOM 567 N N . ALA A 1 74 ? -13.526 -21.360 4.507 1.00 25.69 74 ALA A N 1
ATOM 568 C CA . ALA A 1 74 ? -13.472 -20.014 5.105 1.00 25.69 74 ALA A CA 1
ATOM 569 C C . ALA A 1 74 ? -12.079 -19.344 5.134 1.00 25.69 74 ALA A C 1
ATOM 571 O O . ALA A 1 74 ? -11.833 -18.494 5.981 1.00 25.69 74 ALA A O 1
ATOM 572 N N . ARG A 1 75 ? -11.146 -19.687 4.233 1.00 29.61 75 ARG A N 1
ATOM 573 C CA . ARG A 1 75 ? -9.734 -19.235 4.316 1.00 29.61 75 ARG A CA 1
ATOM 574 C C . ARG A 1 75 ? -9.279 -18.182 3.293 1.00 29.61 75 ARG A C 1
ATOM 576 O O . ARG A 1 75 ? -8.083 -18.032 3.064 1.00 29.61 75 ARG A O 1
ATOM 583 N N . THR A 1 76 ? -10.185 -17.396 2.702 1.00 27.19 76 THR A N 1
ATOM 584 C CA . THR A 1 76 ? -9.800 -16.431 1.647 1.00 27.19 76 THR A CA 1
ATOM 585 C C . THR A 1 76 ? -10.017 -14.962 2.038 1.00 27.19 76 THR A C 1
ATOM 587 O O . THR A 1 76 ? -11.153 -14.494 2.070 1.00 27.19 76 THR A O 1
ATOM 590 N N . SER A 1 77 ? -8.911 -14.208 2.168 1.00 26.59 77 SER A N 1
ATOM 591 C CA . SER A 1 77 ? -8.759 -12.729 2.073 1.00 26.59 77 SER A CA 1
ATOM 592 C C . SER A 1 77 ? -8.427 -11.954 3.360 1.00 26.59 77 SER A C 1
ATOM 594 O O . SER A 1 77 ? -9.316 -11.366 3.970 1.00 26.59 77 SER A O 1
ATOM 596 N N . LEU A 1 78 ? -7.126 -11.804 3.648 1.00 27.11 78 LEU A N 1
ATOM 597 C CA . LEU A 1 78 ? -6.552 -10.771 4.532 1.00 27.11 78 LEU A CA 1
ATOM 598 C C . LEU A 1 78 ? -5.156 -10.330 4.031 1.00 27.11 78 LEU A C 1
ATOM 600 O O . LEU A 1 78 ? -4.127 -10.617 4.636 1.00 27.11 78 LEU A O 1
ATOM 604 N N . CYS A 1 79 ? -5.080 -9.651 2.883 1.00 25.38 79 CYS A N 1
ATOM 605 C CA . CYS A 1 79 ? -3.821 -9.069 2.382 1.00 25.38 79 CYS A CA 1
ATOM 606 C C . CYS A 1 79 ? -4.055 -7.677 1.810 1.00 25.38 79 CYS A C 1
ATOM 608 O O . CYS A 1 79 ? -4.025 -7.508 0.589 1.00 25.38 79 CYS A O 1
ATOM 610 N N . ASN A 1 80 ? -4.304 -6.722 2.704 1.00 31.12 80 ASN A N 1
ATOM 611 C CA . ASN A 1 80 ? -4.801 -5.401 2.347 1.00 31.12 80 ASN A CA 1
ATOM 612 C C . ASN A 1 80 ? -4.173 -4.260 3.179 1.00 31.12 80 ASN A C 1
ATOM 614 O O . ASN A 1 80 ? -4.664 -3.154 3.161 1.00 31.12 80 ASN A O 1
ATOM 618 N N . ILE A 1 81 ? -3.054 -4.453 3.882 1.00 30.78 81 ILE A N 1
ATOM 619 C CA . ILE A 1 81 ? -2.371 -3.307 4.537 1.00 30.78 81 ILE A CA 1
ATOM 620 C C . ILE A 1 81 ? -0.977 -3.022 3.966 1.00 30.78 81 ILE A C 1
ATOM 622 O O . ILE A 1 81 ? -0.357 -2.022 4.301 1.00 30.78 81 ILE A O 1
ATOM 626 N N . LEU A 1 82 ? -0.497 -3.835 3.019 1.00 28.27 82 LEU A N 1
ATOM 627 C CA . 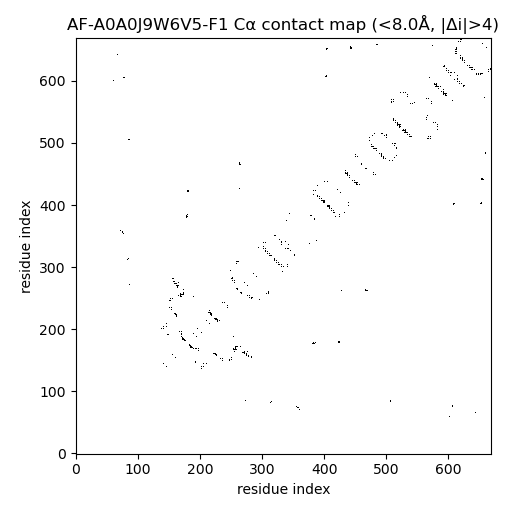LEU A 1 82 ? 0.845 -3.657 2.440 1.00 28.27 82 LEU A CA 1
ATOM 628 C C . LEU A 1 82 ? 0.900 -3.698 0.907 1.00 28.27 82 LEU A C 1
ATOM 630 O O . LEU A 1 82 ? 1.984 -3.558 0.341 1.00 28.27 82 LEU A O 1
ATOM 634 N N . ASP A 1 83 ? -0.257 -3.850 0.259 1.00 29.61 83 ASP A N 1
ATOM 635 C CA . ASP A 1 83 ? -0.420 -3.922 -1.194 1.00 29.61 83 ASP A CA 1
ATOM 636 C C . ASP A 1 83 ? -1.787 -3.315 -1.587 1.00 29.61 83 ASP A C 1
ATOM 638 O O . ASP A 1 83 ? -2.741 -4.072 -1.800 1.00 29.61 83 ASP A O 1
ATOM 642 N N . TYR A 1 84 ? -1.903 -1.981 -1.702 1.00 30.33 84 TYR A N 1
ATOM 643 C CA . TYR A 1 84 ? -3.072 -1.343 -2.334 1.00 30.33 84 TYR A CA 1
ATOM 644 C C . TYR A 1 84 ? -2.737 -0.501 -3.597 1.00 30.33 84 TYR A C 1
ATOM 646 O O . TYR A 1 84 ? -1.605 -0.071 -3.796 1.00 30.33 84 TYR A O 1
ATOM 654 N N . PRO A 1 85 ? -3.710 -0.358 -4.528 1.00 27.50 85 PRO A N 1
ATOM 655 C CA . PRO A 1 85 ? -3.648 0.289 -5.834 1.00 27.50 85 PRO A CA 1
ATOM 656 C C . PRO A 1 85 ? -3.426 1.792 -5.793 1.00 27.50 85 PRO A C 1
ATOM 658 O O . PRO A 1 85 ? -4.124 2.528 -5.105 1.00 27.50 85 PRO A O 1
ATOM 661 N N . THR A 1 86 ? -2.629 2.258 -6.744 1.00 25.22 86 THR A N 1
ATOM 662 C CA . THR A 1 86 ? -2.722 3.618 -7.279 1.00 25.22 86 THR A CA 1
ATOM 663 C C . THR A 1 86 ? -3.475 3.573 -8.607 1.00 25.22 86 THR A C 1
ATOM 665 O O . THR A 1 86 ? -2.993 2.965 -9.564 1.00 25.22 86 THR A O 1
ATOM 668 N N . GLN A 1 87 ? -4.646 4.211 -8.662 1.00 24.11 87 GLN A N 1
ATOM 669 C CA . GLN A 1 87 ? -5.241 4.775 -9.879 1.00 24.11 87 GLN A CA 1
ATOM 670 C C . GLN A 1 87 ? -6.164 5.935 -9.493 1.00 24.11 87 GLN A C 1
ATOM 672 O O . GLN A 1 87 ? -7.304 5.679 -9.124 1.00 24.11 87 GLN A O 1
ATOM 677 N N . ILE A 1 88 ? -5.711 7.184 -9.633 1.00 23.36 88 ILE A N 1
ATOM 678 C CA . ILE A 1 88 ? -6.592 8.321 -9.941 1.00 23.36 88 ILE A CA 1
ATOM 679 C C . ILE A 1 88 ? -5.821 9.279 -10.862 1.00 23.36 88 ILE A C 1
ATOM 681 O O . ILE A 1 88 ? -4.780 9.810 -10.489 1.00 23.36 88 ILE A O 1
ATOM 685 N N . SER A 1 89 ? -6.354 9.463 -12.069 1.00 21.78 89 SER A N 1
ATOM 686 C CA . SER A 1 89 ? -6.006 10.530 -13.011 1.00 21.78 89 SER A CA 1
ATOM 6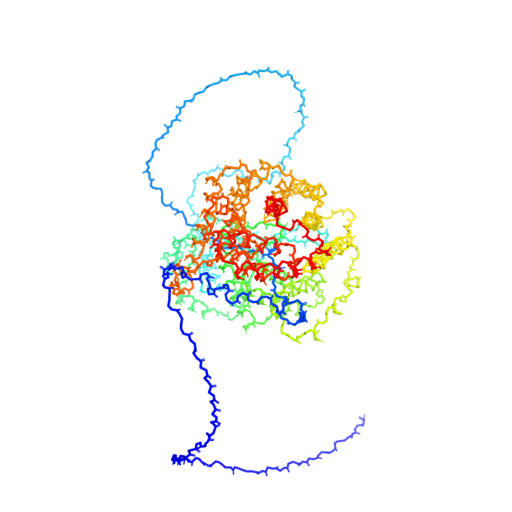87 C C . SER A 1 89 ? -6.540 11.865 -12.482 1.00 21.78 89 SER A C 1
ATOM 689 O O . SER A 1 89 ? -7.707 11.964 -12.085 1.00 21.78 89 SER A O 1
ATOM 691 N N . VAL A 1 90 ? -5.681 12.884 -12.434 1.00 22.06 90 VAL A N 1
ATOM 692 C CA . VAL A 1 90 ? -6.034 14.237 -11.992 1.00 22.06 90 VAL A CA 1
ATOM 693 C C . VAL A 1 90 ? -6.684 14.974 -13.162 1.00 22.06 90 VAL A C 1
ATOM 695 O O . VAL A 1 90 ? -5.998 15.384 -14.091 1.00 22.06 90 VAL A O 1
ATOM 698 N N . ARG A 1 91 ? -7.997 15.217 -13.095 1.00 23.34 91 ARG A N 1
ATOM 699 C CA . ARG A 1 91 ? -8.634 16.285 -13.879 1.00 23.34 91 ARG A CA 1
ATOM 700 C C . ARG A 1 91 ? -8.895 17.480 -12.973 1.00 23.34 91 ARG A C 1
ATOM 702 O O . ARG A 1 91 ? -9.586 17.361 -11.963 1.00 23.34 91 ARG A O 1
ATOM 709 N N . ALA A 1 92 ? -8.329 18.623 -13.349 1.00 21.80 92 ALA A N 1
ATOM 710 C CA . ALA A 1 92 ? -8.665 19.916 -12.779 1.00 21.80 92 ALA A CA 1
ATOM 711 C C . ALA A 1 92 ? -10.164 20.194 -12.985 1.00 21.80 92 ALA A C 1
ATOM 713 O O . ALA A 1 92 ? -10.665 20.104 -14.106 1.00 21.80 92 ALA A O 1
ATOM 714 N N . LEU A 1 93 ? -10.878 20.516 -11.905 1.00 22.42 93 LEU A N 1
ATOM 715 C CA . LEU A 1 93 ? -12.208 21.115 -11.999 1.00 22.42 93 LEU A CA 1
ATOM 716 C C . LEU A 1 93 ? -12.055 22.610 -12.333 1.00 22.42 93 LEU A C 1
ATOM 718 O O . LEU A 1 93 ? -11.111 23.242 -11.853 1.00 22.42 93 LEU A O 1
ATOM 722 N N . PRO A 1 94 ? -12.945 23.178 -13.164 1.00 22.02 94 PRO A N 1
ATOM 723 C CA . PRO A 1 94 ? -12.845 24.561 -13.606 1.00 22.02 94 PRO A CA 1
ATOM 724 C C . PRO A 1 94 ? -13.115 25.535 -12.453 1.00 22.02 94 PRO A C 1
ATOM 726 O O . PRO A 1 94 ? -14.067 25.373 -11.690 1.00 22.02 94 PRO A O 1
ATOM 729 N N . ASN A 1 95 ? -12.276 26.571 -12.364 1.00 22.91 95 ASN A N 1
ATOM 730 C CA . ASN A 1 95 ? -12.506 27.749 -11.532 1.00 22.91 95 ASN A CA 1
ATOM 731 C C . ASN A 1 95 ? -13.813 28.427 -11.962 1.00 22.91 95 ASN A C 1
ATOM 733 O O . ASN A 1 95 ? -13.830 29.167 -12.945 1.00 22.91 95 ASN A O 1
ATOM 737 N N . ASN A 1 96 ? -14.883 28.232 -11.197 1.00 23.23 96 ASN A N 1
ATOM 738 C CA . ASN A 1 96 ? -15.986 29.182 -11.189 1.00 23.23 96 ASN A CA 1
ATOM 739 C C . ASN A 1 96 ? -15.647 30.263 -10.166 1.00 23.23 96 ASN A C 1
ATOM 741 O O . ASN A 1 96 ? -15.690 30.044 -8.957 1.00 23.23 96 ASN A O 1
ATOM 745 N N . GLY A 1 97 ? -15.231 31.415 -10.690 1.00 26.44 97 GLY A N 1
ATOM 746 C CA . GLY A 1 97 ? -14.992 32.613 -9.907 1.00 26.44 97 GLY A CA 1
ATOM 747 C C . GLY A 1 97 ? -16.262 33.071 -9.199 1.00 26.44 97 GLY A C 1
ATOM 748 O O . GLY A 1 97 ? -17.338 33.071 -9.791 1.00 26.44 97 GLY A O 1
ATOM 749 N N . ASN A 1 98 ? -16.108 33.425 -7.924 1.00 22.44 98 ASN A N 1
ATOM 750 C CA . ASN A 1 98 ? -16.685 34.603 -7.270 1.00 22.44 98 ASN A CA 1
ATOM 751 C C . ASN A 1 98 ? -16.596 34.418 -5.755 1.00 22.44 98 ASN A C 1
ATOM 753 O O . ASN A 1 98 ? -17.428 33.720 -5.181 1.00 22.44 98 ASN A O 1
ATOM 757 N N . SER A 1 99 ? -15.613 35.063 -5.115 1.00 23.03 99 SER A N 1
ATOM 758 C CA . SER A 1 99 ? -15.784 35.901 -3.908 1.00 23.03 99 SER A CA 1
ATOM 759 C C . SER A 1 99 ? -14.423 36.411 -3.381 1.00 23.03 99 SER A C 1
ATOM 761 O O . SER A 1 99 ? -13.408 35.758 -3.619 1.00 23.03 99 SER A O 1
ATOM 763 N N . PRO A 1 100 ? -14.378 37.604 -2.750 1.00 22.75 100 PRO A N 1
ATOM 764 C CA . PRO A 1 100 ? -13.220 38.512 -2.734 1.00 22.75 100 PRO A CA 1
ATOM 765 C C . PRO A 1 100 ? -12.309 38.366 -1.492 1.00 22.75 100 PRO A C 1
ATOM 767 O O . PRO A 1 100 ? -12.673 37.662 -0.549 1.00 22.75 100 PRO A O 1
ATOM 770 N N . PRO A 1 101 ? -11.132 39.034 -1.458 1.00 24.34 101 PRO A N 1
ATOM 771 C CA . PRO A 1 101 ? -10.174 38.908 -0.364 1.00 24.34 101 PRO A CA 1
ATOM 772 C C . PRO A 1 101 ? -10.499 39.880 0.776 1.00 24.34 101 PRO A C 1
ATOM 774 O O . PRO A 1 101 ? -10.816 41.044 0.536 1.00 24.34 101 PRO A O 1
ATOM 777 N N . ILE A 1 102 ? -10.347 39.426 2.021 1.00 23.42 102 ILE A N 1
ATOM 778 C CA . ILE A 1 102 ? -10.283 40.309 3.190 1.00 23.42 102 ILE A CA 1
ATOM 779 C C . ILE A 1 102 ? -8.881 40.183 3.789 1.00 23.42 102 ILE A C 1
ATOM 781 O O . ILE A 1 102 ? -8.514 39.156 4.354 1.00 23.42 102 ILE A O 1
ATOM 785 N N . MET A 1 103 ? -8.100 41.246 3.601 1.00 22.09 103 MET A N 1
ATOM 786 C CA . MET A 1 103 ? -6.905 41.596 4.370 1.00 22.09 103 MET A CA 1
ATOM 787 C C . MET A 1 103 ? -7.323 42.438 5.585 1.00 22.09 103 MET A C 1
ATOM 789 O O . MET A 1 103 ? -8.235 43.255 5.471 1.00 22.09 103 MET A O 1
ATOM 793 N N . GLY A 1 104 ? -6.624 42.266 6.707 1.00 23.03 104 GLY A N 1
ATOM 794 C CA . GLY A 1 104 ? -6.772 43.038 7.950 1.00 23.03 104 GLY A CA 1
ATOM 795 C C . GLY A 1 104 ? -5.954 42.378 9.067 1.00 23.03 104 GLY A C 1
ATOM 796 O O . GLY A 1 104 ? -6.446 41.452 9.693 1.00 23.03 104 GLY A O 1
ATOM 797 N N . GLU A 1 105 ? -4.628 42.533 9.078 1.00 22.62 105 GLU A N 1
ATOM 798 C CA . GLU A 1 105 ? -3.850 43.550 9.815 1.00 22.62 105 GLU A CA 1
ATOM 799 C C . GLU A 1 105 ? -3.403 43.109 11.234 1.00 22.62 105 GLU A C 1
ATOM 801 O O . GLU A 1 105 ? -4.240 42.876 12.093 1.00 22.62 105 GLU A O 1
ATOM 806 N N . TYR A 1 106 ? -2.062 43.053 11.408 1.00 22.36 106 TYR A N 1
ATOM 807 C CA . TYR A 1 106 ? -1.217 43.557 12.523 1.00 22.36 106 TYR A CA 1
ATOM 808 C C . TYR A 1 106 ? -1.509 43.134 13.990 1.00 22.36 106 TYR A C 1
ATOM 810 O O . TYR A 1 106 ? -2.647 43.057 14.413 1.00 22.36 106 TYR A O 1
ATOM 818 N N . GLU A 1 107 ? -0.573 42.967 14.934 1.00 23.27 107 GLU A N 1
ATOM 819 C CA . GLU A 1 107 ? 0.895 42.871 15.060 1.00 23.27 107 GLU A CA 1
ATOM 820 C C . GLU A 1 107 ? 1.185 42.734 16.582 1.00 23.27 107 GLU A C 1
ATOM 822 O O . GLU A 1 107 ? 0.384 43.211 17.383 1.00 23.27 107 GLU A O 1
ATOM 827 N N . LYS A 1 108 ? 2.392 42.255 16.949 1.00 24.09 108 LYS A N 1
ATOM 828 C CA . LYS A 1 108 ? 3.141 42.522 18.213 1.00 24.09 108 LYS A CA 1
ATOM 829 C C . LYS A 1 108 ? 2.621 41.894 19.523 1.00 24.09 108 LYS A C 1
ATOM 831 O O . LYS A 1 108 ? 1.434 41.845 19.783 1.00 24.09 108 LYS A O 1
ATOM 836 N N . ALA A 1 109 ? 3.452 41.467 20.475 1.00 23.47 109 ALA A N 1
ATOM 837 C CA . ALA A 1 109 ? 4.906 41.330 20.633 1.00 23.47 109 ALA A CA 1
ATOM 838 C C . ALA A 1 109 ? 5.141 40.562 21.955 1.00 23.47 109 ALA A C 1
ATOM 840 O O . ALA A 1 109 ? 4.290 40.653 22.830 1.00 23.47 109 ALA A O 1
ATOM 841 N N . VAL A 1 110 ? 6.277 39.872 22.120 1.00 23.80 110 VAL A N 1
ATOM 842 C CA . VAL A 1 110 ? 7.231 40.069 23.239 1.00 23.80 110 VAL A CA 1
ATOM 843 C C . VAL A 1 110 ? 8.554 39.381 22.868 1.00 23.80 110 VAL A C 1
ATOM 845 O O . VAL A 1 110 ? 8.601 38.199 22.536 1.00 23.80 110 VAL A O 1
ATOM 848 N N . GLU A 1 111 ? 9.614 40.184 22.909 1.00 21.91 111 GLU A N 1
ATOM 849 C CA . GLU A 1 111 ? 11.027 39.863 22.722 1.00 21.91 111 GLU A CA 1
ATOM 850 C C . GLU A 1 111 ? 11.652 39.191 23.959 1.00 21.91 111 GLU A C 1
ATOM 852 O O . GLU A 1 111 ? 11.225 39.419 25.090 1.00 21.91 111 GLU A O 1
ATOM 857 N N . GLY A 1 112 ? 12.735 38.435 23.744 1.00 22.89 112 GLY A N 1
ATOM 858 C CA . GLY A 1 112 ? 13.616 37.926 24.801 1.00 22.89 112 GLY A CA 1
ATOM 859 C C . GLY A 1 112 ? 14.681 36.950 24.281 1.00 22.89 112 GLY A C 1
ATOM 860 O O . GLY A 1 112 ? 14.547 35.744 24.444 1.00 22.89 112 GLY A O 1
ATOM 861 N N . ALA A 1 113 ? 15.722 37.465 23.619 1.00 20.19 113 ALA A N 1
ATOM 862 C CA . ALA A 1 113 ? 16.955 36.746 23.231 1.00 20.19 113 ALA A CA 1
ATOM 863 C C . ALA A 1 113 ? 17.869 36.494 24.477 1.00 20.19 113 ALA A C 1
ATOM 865 O O . ALA A 1 113 ? 17.578 37.124 25.496 1.00 20.19 113 ALA A O 1
ATOM 866 N N . PRO A 1 114 ? 18.987 35.701 24.460 1.00 28.80 114 PRO A N 1
ATOM 867 C CA . PRO A 1 114 ? 19.832 35.376 23.294 1.00 28.80 114 PRO A CA 1
ATOM 868 C C . PRO A 1 114 ? 20.513 33.972 23.187 1.00 28.80 114 PRO A C 1
ATOM 870 O O . PRO A 1 114 ? 20.838 33.314 24.164 1.00 28.80 114 PRO A O 1
ATOM 873 N N . VAL A 1 115 ? 20.827 33.621 21.926 1.00 23.92 115 VAL A N 1
ATOM 874 C CA . VAL A 1 115 ? 22.074 33.007 21.388 1.00 23.92 115 VAL A CA 1
ATOM 875 C C . VAL A 1 115 ? 22.527 31.609 21.861 1.00 23.92 115 VAL A C 1
ATOM 877 O O . VAL A 1 115 ? 23.083 31.449 22.939 1.00 23.92 115 VAL A O 1
ATOM 880 N N . SER A 1 116 ? 22.484 30.634 20.936 1.00 21.55 116 SER A N 1
ATOM 881 C CA . SER A 1 116 ? 23.673 29.907 20.425 1.00 21.55 116 SER A CA 1
ATOM 882 C C . SER A 1 116 ? 23.264 28.822 19.411 1.00 21.55 116 SER A C 1
ATOM 884 O O . SER A 1 116 ? 22.783 27.757 19.783 1.00 21.55 116 SER A O 1
ATOM 886 N N . SER A 1 117 ? 23.454 29.079 18.115 1.00 24.39 117 SER A N 1
ATOM 887 C CA . SER A 1 117 ? 23.666 28.019 17.116 1.00 24.39 117 SER A CA 1
ATOM 888 C C . SER A 1 117 ? 24.355 28.596 15.879 1.00 24.39 117 SER A C 1
ATOM 890 O O . SER A 1 117 ? 23.750 28.952 14.874 1.00 24.39 117 SER A O 1
ATOM 892 N N . GLN A 1 118 ? 25.681 28.680 15.951 1.00 24.84 118 GLN A N 1
ATOM 893 C CA . GLN A 1 118 ? 26.480 28.349 14.778 1.00 24.84 118 GLN A CA 1
ATOM 894 C C . GLN A 1 118 ? 26.506 26.824 14.728 1.00 24.84 118 GLN A C 1
ATOM 896 O O . GLN A 1 118 ? 26.871 26.228 15.731 1.00 24.84 118 GLN A O 1
ATOM 901 N N . HIS A 1 119 ? 26.053 26.214 13.637 1.00 24.66 119 HIS A N 1
ATOM 902 C CA . HIS A 1 119 ? 26.693 25.102 12.922 1.00 24.66 119 HIS A CA 1
ATOM 903 C C . HIS A 1 119 ? 25.889 24.891 11.633 1.00 24.66 119 HIS A C 1
ATOM 905 O O . HIS A 1 119 ? 24.662 24.842 11.627 1.00 24.66 119 HIS A O 1
ATOM 911 N N . ALA A 1 120 ? 26.621 24.918 10.529 1.00 23.62 120 ALA A N 1
ATOM 912 C CA . ALA A 1 120 ? 26.139 25.162 9.186 1.00 23.62 120 ALA A CA 1
ATOM 913 C C . ALA A 1 120 ? 25.227 24.051 8.640 1.00 23.62 120 ALA A C 1
ATOM 915 O O . ALA A 1 120 ? 25.561 22.869 8.685 1.00 23.62 120 ALA A O 1
ATOM 916 N N . ASN A 1 121 ? 24.119 24.469 8.024 1.00 23.38 121 ASN A N 1
ATOM 917 C CA . ASN A 1 121 ? 23.378 23.674 7.051 1.00 23.38 121 ASN A CA 1
ATOM 918 C C . ASN A 1 121 ? 24.218 23.541 5.776 1.00 23.38 121 ASN A C 1
ATOM 920 O O . ASN A 1 121 ? 24.129 24.376 4.877 1.00 23.38 121 ASN A O 1
ATOM 924 N N . THR A 1 122 ? 25.005 22.475 5.676 1.00 23.25 122 THR A N 1
ATOM 925 C CA . THR A 1 122 ? 25.531 22.008 4.390 1.00 23.25 122 THR A CA 1
ATOM 926 C C . THR A 1 122 ? 24.594 20.923 3.871 1.00 23.25 122 THR A C 1
ATOM 928 O O . THR A 1 122 ? 24.866 19.728 3.970 1.00 23.25 122 THR A O 1
ATOM 931 N N . LEU A 1 123 ? 23.443 21.345 3.344 1.00 25.36 123 LEU A N 1
ATOM 932 C CA . LEU A 1 123 ? 22.658 20.513 2.439 1.00 25.36 123 LEU A CA 1
ATOM 933 C C . LEU A 1 123 ? 23.482 20.372 1.157 1.00 25.36 123 LEU A C 1
ATOM 935 O O . LEU A 1 123 ? 23.625 21.330 0.402 1.00 25.36 123 LEU A O 1
ATOM 939 N N . LEU A 1 124 ? 24.052 19.189 0.932 1.00 24.45 124 LEU A N 1
ATOM 940 C CA . LEU A 1 124 ? 24.574 18.791 -0.372 1.00 24.45 124 LEU A CA 1
ATOM 941 C C . LEU A 1 124 ? 23.388 18.654 -1.335 1.00 24.45 124 LEU A C 1
ATOM 943 O O . LEU A 1 124 ? 22.835 17.575 -1.536 1.00 24.45 124 LEU A O 1
ATOM 947 N N . THR A 1 125 ? 22.971 19.782 -1.899 1.00 25.41 125 THR A N 1
ATOM 948 C CA . THR A 1 125 ? 22.256 19.833 -3.167 1.00 25.41 125 THR A CA 1
ATOM 949 C C . THR A 1 125 ? 23.173 19.275 -4.263 1.00 25.41 125 THR A C 1
ATOM 951 O O . THR A 1 125 ? 24.378 19.548 -4.253 1.00 25.41 125 THR A O 1
ATOM 954 N N . PRO A 1 126 ? 22.663 18.492 -5.232 1.00 24.39 126 PRO A N 1
ATOM 955 C CA . PRO A 1 126 ? 23.399 18.311 -6.478 1.00 24.39 126 PRO A CA 1
ATOM 956 C C . PRO A 1 126 ? 23.557 19.696 -7.134 1.00 24.39 126 PRO A C 1
ATOM 958 O O . PRO A 1 126 ? 22.683 20.549 -6.946 1.00 24.39 126 PRO A O 1
ATOM 961 N N . PRO A 1 127 ? 24.656 19.961 -7.859 1.00 22.59 127 PRO A N 1
ATOM 962 C CA . PRO A 1 127 ? 24.942 21.294 -8.368 1.00 22.59 127 PRO A CA 1
ATOM 963 C C . PRO A 1 127 ? 23.805 21.752 -9.283 1.00 22.59 127 PRO A C 1
ATOM 965 O O . PRO A 1 127 ? 23.545 21.162 -10.330 1.00 22.59 127 PRO A O 1
ATOM 968 N N . SER A 1 128 ? 23.113 22.808 -8.863 1.00 27.39 128 SER A N 1
ATOM 969 C CA . SER A 1 128 ? 22.245 23.594 -9.724 1.00 27.39 128 SER A CA 1
ATOM 970 C C . SER A 1 128 ? 23.140 24.346 -10.703 1.00 27.39 128 SER A C 1
ATOM 972 O O . SER A 1 128 ? 23.726 25.374 -10.359 1.00 27.39 128 SER A O 1
ATOM 974 N N . GLU A 1 129 ? 23.291 23.819 -11.914 1.00 27.31 129 GLU A N 1
ATOM 975 C CA . GLU A 1 129 ? 23.837 24.602 -13.014 1.00 27.31 129 GLU A CA 1
ATOM 976 C C . GLU A 1 129 ? 22.838 25.714 -13.350 1.00 27.31 129 GLU A C 1
ATOM 978 O O . GLU A 1 129 ? 21.744 25.482 -13.868 1.00 27.31 129 GLU A O 1
ATOM 983 N N . ASN A 1 130 ? 23.218 26.939 -12.993 1.00 26.94 130 ASN A N 1
ATOM 984 C CA . ASN A 1 130 ? 22.538 28.162 -13.385 1.00 26.94 130 ASN A CA 1
ATOM 985 C C . ASN A 1 130 ? 22.585 28.304 -14.913 1.00 26.94 130 ASN A C 1
ATOM 987 O O . ASN A 1 130 ? 23.554 28.827 -15.459 1.00 26.94 130 ASN A O 1
ATOM 991 N N . PHE A 1 131 ? 21.521 27.899 -15.602 1.00 29.06 131 PHE A N 1
ATOM 992 C CA . PHE A 1 131 ? 21.255 28.327 -16.972 1.00 29.06 131 PHE A CA 1
ATOM 993 C C . PHE A 1 131 ? 20.141 29.370 -16.975 1.00 29.06 131 PHE A C 1
ATOM 995 O O . PHE A 1 131 ? 18.981 29.089 -17.257 1.00 29.06 131 PHE A O 1
ATOM 1002 N N . THR A 1 132 ? 20.516 30.613 -16.688 1.00 29.95 132 THR A N 1
ATOM 1003 C CA . THR A 1 132 ? 19.758 31.785 -17.127 1.00 29.95 132 THR A CA 1
ATOM 1004 C C . THR A 1 132 ? 20.577 32.504 -18.185 1.00 29.95 132 THR A C 1
ATOM 1006 O O . THR A 1 132 ? 21.462 33.284 -17.853 1.00 29.95 132 THR A O 1
ATOM 1009 N N . ASN A 1 133 ? 20.279 32.226 -19.453 1.00 28.08 133 ASN A N 1
ATOM 1010 C CA . ASN A 1 133 ? 20.433 33.182 -20.547 1.00 28.08 133 ASN A CA 1
ATOM 1011 C C . ASN A 1 133 ? 19.388 32.854 -21.621 1.00 28.08 133 ASN A C 1
ATOM 1013 O O . ASN A 1 133 ? 19.446 31.822 -22.285 1.00 28.08 133 ASN A O 1
ATOM 1017 N N . PHE A 1 134 ? 18.396 33.735 -21.734 1.00 35.19 134 PHE A N 1
ATOM 1018 C CA . PHE A 1 134 ? 17.396 33.735 -22.793 1.00 35.19 134 PHE A CA 1
ATOM 1019 C C . PHE A 1 134 ? 18.040 34.100 -24.135 1.00 35.19 134 PHE A C 1
ATOM 1021 O O . PHE A 1 134 ? 18.842 35.029 -24.203 1.00 35.19 134 PHE A O 1
ATOM 1028 N N . GLY A 1 135 ? 17.600 33.434 -25.206 1.00 33.62 135 GLY A N 1
ATOM 1029 C CA . GLY A 1 135 ? 17.765 33.916 -26.578 1.00 33.62 135 GLY A CA 1
ATOM 1030 C C . GLY A 1 135 ? 18.648 33.046 -27.464 1.00 33.62 135 GLY A C 1
ATOM 1031 O O . GLY A 1 135 ? 19.800 33.367 -27.708 1.00 33.62 135 GLY A O 1
ATOM 1032 N N . THR A 1 136 ? 18.078 31.976 -28.010 1.00 29.23 136 THR A N 1
ATOM 1033 C CA . THR A 1 136 ? 18.260 31.543 -29.408 1.00 29.23 136 THR A CA 1
ATOM 1034 C C . THR A 1 136 ? 17.151 30.533 -29.713 1.00 29.23 136 THR A C 1
ATOM 1036 O O . THR A 1 136 ? 16.759 29.763 -28.840 1.00 29.23 136 THR A O 1
ATOM 1039 N N . ALA A 1 137 ? 16.574 30.598 -30.917 1.00 34.94 137 ALA A N 1
ATOM 1040 C CA . ALA A 1 137 ? 15.546 29.669 -31.395 1.00 34.94 137 ALA A CA 1
ATOM 1041 C C . ALA A 1 137 ? 15.940 28.203 -31.118 1.00 34.94 137 ALA A C 1
ATOM 1043 O O . ALA A 1 137 ? 17.142 27.921 -31.138 1.00 34.94 137 ALA A O 1
ATOM 1044 N N . PRO A 1 138 ? 14.989 27.267 -30.901 1.00 42.72 138 PRO A N 1
ATOM 1045 C CA . PRO A 1 138 ? 15.343 25.858 -30.808 1.00 42.72 138 PRO A CA 1
ATOM 1046 C C . PRO A 1 138 ? 16.128 25.507 -32.071 1.00 42.72 138 PRO A C 1
ATOM 1048 O O . PRO A 1 138 ? 15.645 25.669 -33.196 1.00 42.72 138 PRO A O 1
ATOM 1051 N N . SER A 1 139 ? 17.388 25.123 -31.883 1.00 53.69 139 SER A N 1
ATOM 1052 C CA . SER A 1 139 ? 18.201 24.536 -32.935 1.00 53.69 139 SER A CA 1
ATOM 1053 C C . SER A 1 139 ? 17.357 23.438 -33.576 1.00 53.69 139 SER A C 1
ATOM 1055 O O . SER A 1 139 ? 16.803 22.602 -32.863 1.00 53.69 139 SER A O 1
ATOM 1057 N N . ARG A 1 140 ? 17.165 23.503 -34.905 1.00 63.16 140 ARG A N 1
ATOM 1058 C CA . ARG A 1 140 ? 16.332 22.535 -35.634 1.00 63.16 140 ARG A CA 1
ATOM 1059 C C . ARG A 1 140 ? 16.702 21.130 -35.176 1.00 63.16 140 ARG A C 1
ATOM 1061 O O . ARG A 1 140 ? 17.870 20.743 -35.274 1.00 63.16 140 ARG A O 1
ATOM 1068 N N . ILE A 1 141 ? 15.716 20.400 -34.668 1.00 75.50 141 ILE A N 1
ATOM 1069 C CA . ILE A 1 141 ? 15.897 19.009 -34.272 1.00 75.50 141 ILE A CA 1
ATOM 1070 C C . ILE A 1 141 ? 16.355 18.265 -35.518 1.00 75.50 141 ILE A C 1
ATOM 1072 O O . ILE A 1 141 ? 15.832 18.471 -36.614 1.00 75.50 141 ILE A O 1
ATOM 1076 N N . ARG A 1 142 ? 17.422 17.474 -35.394 1.00 83.12 142 ARG A N 1
ATOM 1077 C CA . ARG A 1 142 ? 17.966 16.778 -36.559 1.00 83.12 142 ARG A CA 1
ATOM 1078 C C . ARG A 1 142 ? 16.909 15.777 -37.017 1.00 83.12 142 ARG A C 1
ATOM 1080 O O . ARG A 1 142 ? 16.418 15.008 -36.196 1.00 83.12 142 ARG A O 1
ATOM 1087 N N . GLN A 1 143 ? 16.616 15.729 -38.317 1.00 85.12 143 GLN A N 1
ATOM 1088 C CA . GLN A 1 143 ? 15.619 14.803 -38.878 1.00 85.12 143 GLN A CA 1
ATOM 1089 C C . GLN A 1 143 ? 15.842 13.355 -38.413 1.00 85.12 143 GLN A C 1
ATOM 1091 O O . GLN A 1 143 ? 14.904 12.648 -38.076 1.00 85.12 143 GLN A O 1
ATOM 1096 N N . ARG A 1 144 ? 17.108 12.938 -38.300 1.00 86.62 144 ARG A N 1
ATOM 1097 C CA . ARG A 1 144 ? 17.488 11.616 -37.792 1.00 86.62 144 ARG A CA 1
ATOM 1098 C C . ARG A 1 144 ? 17.021 11.350 -36.353 1.00 86.62 144 ARG A C 1
ATOM 1100 O O . ARG A 1 144 ? 16.647 10.218 -36.045 1.00 86.62 144 ARG A O 1
ATOM 1107 N N . ASP A 1 145 ? 17.067 12.353 -35.478 1.00 86.56 145 ASP A N 1
ATOM 1108 C CA . ASP A 1 145 ? 16.610 12.230 -34.089 1.00 86.56 145 ASP A CA 1
ATOM 1109 C C . ASP A 1 145 ? 15.076 12.107 -34.054 1.00 86.56 145 ASP A C 1
ATOM 1111 O O . ASP A 1 145 ? 14.532 11.292 -33.308 1.00 86.56 145 ASP A O 1
ATOM 1115 N N . LEU A 1 146 ? 14.392 12.841 -34.939 1.00 90.06 146 LEU A N 1
ATOM 1116 C CA . LEU A 1 146 ? 12.942 12.790 -35.136 1.00 90.06 146 LEU A CA 1
ATOM 1117 C C . LEU A 1 146 ? 12.476 11.421 -35.656 1.00 90.06 146 LEU A C 1
ATOM 1119 O O . LEU A 1 146 ? 11.568 10.812 -35.091 1.00 90.06 146 LEU A O 1
ATOM 1123 N N . ASP A 1 147 ? 13.157 10.898 -36.678 1.00 91.12 147 ASP A N 1
ATOM 1124 C CA . ASP A 1 147 ? 12.902 9.577 -37.256 1.00 91.12 147 ASP A CA 1
ATOM 1125 C C . ASP A 1 147 ? 13.139 8.468 -36.225 1.00 91.12 147 ASP A C 1
ATOM 1127 O O . ASP A 1 147 ? 12.393 7.487 -36.167 1.00 91.12 147 ASP A O 1
ATOM 1131 N N . SER A 1 148 ? 14.181 8.615 -35.403 1.00 93.00 148 SER A N 1
ATOM 1132 C CA . SER A 1 148 ? 14.517 7.676 -34.331 1.00 93.00 148 SER A CA 1
ATOM 1133 C C . SER A 1 148 ? 13.445 7.675 -33.244 1.00 93.00 148 SER A C 1
ATOM 1135 O O . SER A 1 148 ? 13.004 6.606 -32.823 1.00 93.00 148 SER A O 1
ATOM 1137 N N . LEU A 1 149 ? 12.983 8.859 -32.828 1.00 94.50 149 LEU A N 1
ATOM 1138 C CA . LEU A 1 149 ? 11.890 9.004 -31.871 1.00 94.50 149 LEU A CA 1
ATOM 1139 C C . LEU A 1 149 ? 10.608 8.376 -32.416 1.00 94.50 149 LEU A C 1
ATOM 1141 O O . LEU A 1 149 ? 10.021 7.524 -31.759 1.00 94.50 149 LEU A O 1
ATOM 1145 N N . TYR A 1 150 ? 10.208 8.726 -33.638 1.00 94.94 150 TYR A N 1
ATOM 1146 C CA . TYR A 1 150 ? 9.019 8.160 -34.267 1.00 94.94 150 TYR A CA 1
ATOM 1147 C C . TYR A 1 150 ? 9.084 6.634 -34.366 1.00 94.94 150 TYR A C 1
ATOM 1149 O O . TYR A 1 150 ? 8.125 5.936 -34.028 1.00 94.94 150 TYR A O 1
ATOM 1157 N N . THR A 1 151 ? 10.242 6.105 -34.770 1.00 95.19 151 THR A N 1
ATOM 1158 C CA . THR A 1 151 ? 10.442 4.658 -34.868 1.00 95.19 151 THR A CA 1
ATOM 1159 C C . THR A 1 151 ? 10.303 4.001 -33.499 1.00 95.19 151 THR A C 1
ATOM 1161 O O . THR A 1 151 ? 9.562 3.033 -33.389 1.00 95.19 151 THR A O 1
ATOM 1164 N N . LEU A 1 152 ? 10.911 4.551 -32.442 1.00 95.69 152 LEU A N 1
ATOM 1165 C CA . LEU A 1 152 ? 10.745 4.055 -31.071 1.00 95.69 152 LEU A CA 1
ATOM 1166 C C . LEU A 1 152 ? 9.269 4.000 -30.650 1.00 95.69 152 LEU A C 1
ATOM 1168 O O . LEU A 1 152 ? 8.821 2.980 -30.126 1.00 95.69 152 LEU A O 1
ATOM 1172 N N . LEU A 1 153 ? 8.509 5.071 -30.905 1.00 95.62 153 LEU A N 1
ATOM 1173 C CA . LEU A 1 153 ? 7.089 5.150 -30.550 1.00 95.62 153 LEU A CA 1
ATOM 1174 C C . LEU A 1 153 ? 6.255 4.072 -31.266 1.00 95.62 153 LEU A C 1
ATOM 1176 O O . LEU A 1 153 ? 5.319 3.536 -30.674 1.00 95.62 153 LEU A O 1
ATOM 1180 N N . CYS A 1 154 ? 6.616 3.694 -32.498 1.00 95.81 154 CYS A N 1
ATOM 1181 C CA . CYS A 1 154 ? 5.926 2.639 -33.249 1.00 95.81 154 CYS A CA 1
ATOM 1182 C C . CYS A 1 154 ? 6.040 1.244 -32.604 1.00 95.81 154 CYS A C 1
ATOM 1184 O O . CYS A 1 154 ? 5.148 0.419 -32.808 1.00 95.81 154 CYS A O 1
ATOM 1186 N N . PHE A 1 155 ? 7.096 0.990 -31.818 1.00 95.69 155 PHE A N 1
ATOM 1187 C CA . PHE A 1 155 ? 7.335 -0.277 -31.105 1.00 95.69 155 PHE A CA 1
ATOM 1188 C C . PHE A 1 155 ? 6.778 -0.303 -29.668 1.00 95.69 155 PHE A C 1
ATOM 1190 O O . PHE A 1 155 ? 6.925 -1.302 -28.960 1.00 95.69 155 PHE A O 1
ATOM 1197 N N . LEU A 1 156 ? 6.138 0.777 -29.212 1.00 95.44 156 LEU A N 1
ATOM 1198 C CA . LEU A 1 156 ? 5.362 0.789 -27.969 1.00 95.44 156 LEU A CA 1
ATOM 1199 C C . LEU A 1 156 ? 3.945 0.256 -28.214 1.00 95.44 156 LEU A C 1
ATOM 1201 O O . LEU A 1 156 ? 3.531 0.118 -29.352 1.00 95.44 156 LEU A O 1
ATOM 1205 N N . ALA A 1 157 ? 3.174 -0.049 -27.166 1.00 93.25 157 ALA A N 1
ATOM 1206 C CA . ALA A 1 157 ? 1.778 -0.483 -27.329 1.00 93.25 157 ALA A CA 1
ATOM 1207 C C . ALA A 1 157 ? 0.928 0.465 -28.203 1.00 93.25 157 ALA A C 1
ATOM 1209 O O . ALA A 1 157 ? 1.187 1.670 -28.278 1.00 93.25 157 ALA A O 1
ATOM 1210 N N . ASP A 1 158 ? -0.119 -0.082 -28.825 1.00 90.75 158 ASP A N 1
ATOM 1211 C CA . ASP A 1 158 ? -1.187 0.701 -29.458 1.00 90.75 158 ASP A CA 1
ATOM 1212 C C . ASP A 1 158 ? -2.116 1.289 -28.383 1.00 90.75 158 ASP A C 1
ATOM 1214 O O . ASP A 1 158 ? -3.219 0.819 -28.111 1.00 90.75 158 ASP A O 1
ATOM 1218 N N . ALA A 1 159 ? -1.562 2.241 -27.641 1.00 89.06 159 ALA A N 1
ATOM 1219 C CA . ALA A 1 159 ? -2.176 2.937 -26.528 1.00 89.06 159 ALA A CA 1
ATOM 1220 C C . ALA A 1 159 ? -1.541 4.327 -26.403 1.00 89.06 159 ALA A C 1
ATOM 1222 O O . ALA A 1 159 ? -0.523 4.617 -27.034 1.00 89.06 159 ALA A O 1
ATOM 1223 N N . GLU A 1 160 ? -2.130 5.170 -25.561 1.00 90.44 160 GLU A N 1
ATOM 1224 C CA . GLU A 1 160 ? -1.551 6.460 -25.194 1.00 90.44 160 GLU A CA 1
ATOM 1225 C C . GLU A 1 160 ? -0.157 6.302 -24.582 1.00 90.44 160 GLU A C 1
ATOM 1227 O O . GLU A 1 160 ? 0.032 5.500 -23.670 1.00 90.44 160 GLU A O 1
ATOM 1232 N N . ILE A 1 161 ? 0.786 7.120 -25.048 1.00 92.12 161 ILE A N 1
ATOM 1233 C CA . ILE A 1 161 ? 2.177 7.188 -24.602 1.00 92.12 161 ILE A CA 1
ATOM 1234 C C . ILE A 1 161 ? 2.349 8.486 -23.800 1.00 92.12 161 ILE A C 1
ATOM 1236 O O . ILE A 1 161 ? 2.404 9.562 -24.397 1.00 92.12 161 ILE A O 1
ATOM 1240 N N . PRO A 1 162 ? 2.420 8.432 -22.459 1.00 91.12 162 PRO A N 1
ATOM 1241 C CA . PRO A 1 162 ? 2.638 9.627 -21.644 1.00 91.12 162 PRO A CA 1
ATOM 1242 C C . PRO A 1 162 ? 4.063 10.167 -21.813 1.00 91.12 162 PRO A C 1
ATOM 1244 O O . PRO A 1 162 ? 5.020 9.389 -21.770 1.00 91.12 162 PRO A O 1
ATOM 1247 N N . THR A 1 163 ? 4.253 11.487 -21.883 1.00 90.62 163 THR A N 1
ATOM 1248 C CA . THR A 1 163 ? 5.603 12.098 -21.844 1.00 90.62 163 THR A CA 1
ATOM 1249 C C . THR A 1 163 ? 6.374 11.691 -20.586 1.00 90.62 163 THR A C 1
ATOM 1251 O O . THR A 1 163 ? 7.575 11.425 -20.637 1.00 90.62 163 THR A O 1
ATOM 1254 N N . ALA A 1 164 ? 5.669 11.513 -19.463 1.00 90.06 164 ALA A N 1
ATOM 1255 C CA . ALA A 1 164 ? 6.229 11.006 -18.214 1.00 90.06 164 ALA A CA 1
ATOM 1256 C C . ALA A 1 164 ? 6.885 9.618 -18.360 1.00 90.06 164 ALA A C 1
ATOM 1258 O O . ALA A 1 164 ? 7.891 9.359 -17.696 1.00 90.06 164 ALA A O 1
ATOM 1259 N N . LEU A 1 165 ? 6.363 8.737 -19.227 1.00 92.44 165 LEU A N 1
ATOM 1260 C CA . LEU A 1 165 ? 6.977 7.438 -19.537 1.00 92.44 165 LEU A CA 1
ATOM 1261 C C . LEU A 1 165 ? 8.306 7.631 -20.269 1.00 92.44 165 LEU A C 1
ATOM 1263 O O . LEU A 1 165 ? 9.306 7.023 -19.889 1.00 92.44 165 LEU A O 1
ATOM 1267 N N . LEU A 1 166 ? 8.315 8.499 -21.283 1.00 93.25 166 LEU A N 1
ATOM 1268 C CA . LEU A 1 166 ? 9.495 8.791 -22.096 1.00 93.25 166 LEU A CA 1
ATOM 1269 C C . LEU A 1 166 ? 10.624 9.393 -21.247 1.00 93.25 166 LEU A C 1
ATOM 1271 O O . LEU A 1 166 ? 11.756 8.906 -21.276 1.00 93.25 166 LEU A O 1
ATOM 1275 N N . HIS A 1 167 ? 10.292 10.388 -20.423 1.00 91.00 167 HIS A N 1
ATOM 1276 C CA . HIS A 1 167 ? 11.227 11.019 -19.494 1.00 91.00 167 HIS A CA 1
ATOM 1277 C C . HIS A 1 167 ? 11.774 10.036 -18.458 1.00 91.00 167 HIS A C 1
ATOM 1279 O O . HIS A 1 167 ? 12.987 9.968 -18.254 1.00 91.00 167 HIS A O 1
ATOM 1285 N N . SER A 1 168 ? 10.899 9.252 -17.818 1.00 89.81 168 SER A N 1
ATOM 1286 C CA . SER A 1 168 ? 11.317 8.302 -16.777 1.00 89.81 168 SER A CA 1
ATOM 1287 C C . SER A 1 168 ? 12.198 7.196 -17.357 1.00 89.81 168 SER A C 1
ATOM 1289 O O . SER A 1 168 ? 13.242 6.878 -16.795 1.00 89.81 168 SER A O 1
ATOM 1291 N N . GLY A 1 169 ? 11.833 6.663 -18.526 1.00 90.44 169 GLY A N 1
ATOM 1292 C CA . GLY A 1 169 ? 12.609 5.628 -19.204 1.00 90.44 169 GLY A CA 1
ATOM 1293 C C . GLY A 1 169 ? 14.001 6.099 -19.633 1.00 90.44 169 GLY A C 1
ATOM 1294 O O . GLY A 1 169 ? 14.971 5.350 -19.515 1.00 90.44 169 GLY A O 1
ATOM 1295 N N . ALA A 1 170 ? 14.137 7.351 -20.076 1.00 91.38 170 ALA A N 1
ATOM 1296 C CA . ALA A 1 170 ? 15.428 7.940 -20.439 1.00 91.38 170 ALA A CA 1
ATOM 1297 C C . ALA A 1 170 ? 16.269 8.378 -19.226 1.00 91.38 170 ALA A C 1
ATOM 1299 O O . ALA A 1 170 ? 17.499 8.448 -19.310 1.00 91.38 170 ALA A O 1
ATOM 1300 N N . GLY A 1 171 ? 15.619 8.663 -18.094 1.00 84.69 171 GLY A N 1
ATOM 1301 C CA . GLY A 1 171 ? 16.261 9.111 -16.861 1.00 84.69 171 GLY A CA 1
ATOM 1302 C C . GLY A 1 171 ? 17.084 8.034 -16.156 1.00 84.69 171 GLY A C 1
ATOM 1303 O O . GLY A 1 171 ? 18.059 8.377 -15.500 1.00 84.69 171 GLY A O 1
ATOM 1304 N N . GLY A 1 172 ? 16.752 6.752 -16.334 1.00 82.81 172 GLY A N 1
ATOM 1305 C CA . GLY A 1 172 ? 17.302 5.659 -15.525 1.00 82.81 172 GLY A CA 1
ATOM 1306 C C . GLY A 1 172 ? 16.523 5.478 -14.219 1.00 82.81 172 GLY A C 1
ATOM 1307 O O . GLY A 1 172 ? 15.556 6.190 -13.955 1.00 82.81 172 GLY A O 1
ATOM 1308 N N . THR A 1 173 ? 16.929 4.515 -13.394 1.00 85.56 173 THR A N 1
ATOM 1309 C CA . THR A 1 173 ? 16.217 4.190 -12.148 1.00 85.56 173 THR A CA 1
ATOM 1310 C C . THR A 1 173 ? 17.182 3.825 -11.029 1.00 85.56 173 THR A C 1
ATOM 1312 O O . THR A 1 173 ? 18.336 3.486 -11.275 1.00 85.56 173 THR A O 1
ATOM 1315 N N . TYR A 1 174 ? 16.722 3.892 -9.784 1.00 85.81 174 TYR A N 1
ATOM 1316 C CA . TYR A 1 174 ? 17.488 3.408 -8.643 1.00 85.81 174 TYR A CA 1
ATOM 1317 C C . TYR A 1 174 ? 17.114 1.960 -8.313 1.00 85.81 174 TYR A C 1
ATOM 1319 O O . TYR A 1 174 ? 15.959 1.560 -8.435 1.00 85.81 174 TYR A O 1
ATOM 1327 N N . CYS A 1 175 ? 18.086 1.173 -7.860 1.00 87.00 175 CYS A N 1
ATOM 1328 C CA . CYS A 1 175 ? 17.901 -0.211 -7.434 1.00 87.00 175 CYS A CA 1
ATOM 1329 C C . CYS A 1 175 ? 18.720 -0.538 -6.174 1.00 87.00 175 CYS A C 1
ATOM 1331 O O . CYS A 1 175 ? 19.561 0.249 -5.729 1.00 87.00 175 CYS A O 1
ATOM 1333 N N . TRP A 1 176 ? 18.456 -1.710 -5.592 1.00 89.69 176 TRP A N 1
ATOM 1334 C CA . TRP A 1 176 ? 19.206 -2.229 -4.449 1.00 89.69 176 TRP A CA 1
ATOM 1335 C C . TRP A 1 176 ? 20.498 -2.923 -4.891 1.00 89.69 176 TRP A C 1
ATOM 1337 O O . TRP A 1 176 ? 20.469 -3.944 -5.591 1.00 89.69 176 TRP A O 1
ATOM 1347 N N . ALA A 1 177 ? 21.630 -2.402 -4.423 1.00 88.50 177 ALA A N 1
ATOM 1348 C CA . ALA A 1 177 ? 22.935 -3.034 -4.556 1.00 88.50 177 ALA A CA 1
ATOM 1349 C C . ALA A 1 177 ? 23.069 -4.259 -3.633 1.00 88.50 177 ALA A C 1
ATOM 1351 O O . ALA A 1 177 ? 22.293 -4.439 -2.695 1.00 88.50 177 ALA A O 1
ATOM 1352 N N . SER A 1 178 ? 24.072 -5.108 -3.875 1.00 85.25 178 SER A N 1
ATOM 1353 C CA . SER A 1 178 ? 24.336 -6.307 -3.061 1.00 85.25 178 SER A CA 1
ATOM 1354 C C . SER A 1 178 ? 24.662 -5.996 -1.596 1.00 85.25 178 SER A C 1
ATOM 1356 O O . SER A 1 178 ? 24.379 -6.793 -0.709 1.00 85.25 178 SER A O 1
ATOM 1358 N N . ASP A 1 179 ? 25.224 -4.825 -1.311 1.00 88.00 179 ASP A N 1
ATOM 1359 C CA . ASP A 1 179 ? 25.478 -4.351 0.052 1.00 88.00 179 ASP A CA 1
ATOM 1360 C C . ASP A 1 179 ? 24.239 -3.724 0.722 1.00 88.00 179 ASP A C 1
ATOM 1362 O O . ASP A 1 179 ? 24.328 -3.256 1.855 1.00 88.00 179 ASP A O 1
ATOM 1366 N N . GLY A 1 180 ? 23.083 -3.722 0.047 1.00 88.31 180 GLY A N 1
ATOM 1367 C CA . GLY A 1 180 ? 21.847 -3.105 0.525 1.00 88.3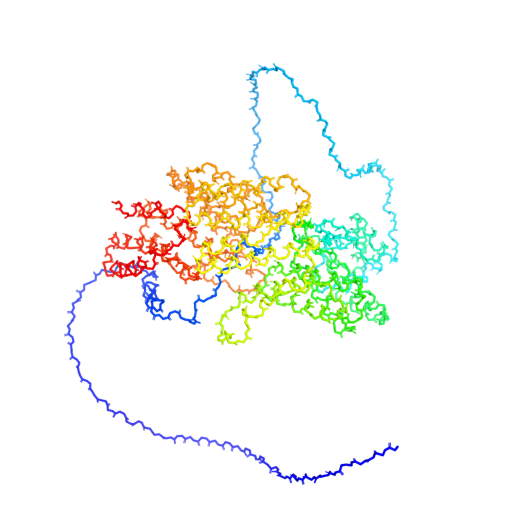1 180 GLY A CA 1
ATOM 1368 C C . GLY A 1 180 ? 21.843 -1.576 0.431 1.00 88.31 180 GLY A C 1
ATOM 1369 O O . GLY A 1 180 ? 20.950 -0.940 0.995 1.00 88.31 180 GLY A O 1
ATOM 1370 N N . SER A 1 181 ? 22.821 -0.972 -0.253 1.00 91.06 181 SER A N 1
ATOM 1371 C CA . SER A 1 181 ? 22.830 0.456 -0.570 1.00 91.06 181 SER A CA 1
ATOM 1372 C C . SER A 1 181 ? 21.975 0.771 -1.803 1.00 91.06 181 SER A C 1
ATOM 1374 O O . SER A 1 181 ? 21.551 -0.111 -2.559 1.00 91.06 181 SER A O 1
ATOM 1376 N N . ARG A 1 182 ? 21.704 2.063 -2.001 1.00 90.69 182 ARG A N 1
ATOM 1377 C CA . ARG A 1 182 ? 21.000 2.566 -3.179 1.00 90.69 182 ARG A CA 1
ATOM 1378 C C . ARG A 1 182 ? 21.998 2.783 -4.317 1.00 90.69 182 ARG A C 1
ATOM 1380 O O . ARG A 1 182 ? 22.883 3.626 -4.200 1.00 90.69 182 ARG A O 1
ATOM 1387 N N . MET A 1 183 ? 21.795 2.095 -5.436 1.00 90.25 183 MET A N 1
ATOM 1388 C CA . MET A 1 183 ? 22.584 2.244 -6.660 1.00 90.25 183 MET A CA 1
ATOM 1389 C C . MET A 1 183 ? 21.741 2.894 -7.753 1.00 90.25 183 MET A C 1
ATOM 1391 O O . MET A 1 183 ? 20.565 2.572 -7.906 1.00 90.25 183 MET A O 1
ATOM 1395 N N . PHE A 1 184 ? 22.333 3.813 -8.513 1.00 87.94 184 PHE A N 1
ATOM 1396 C CA . PHE A 1 184 ? 21.701 4.370 -9.703 1.00 87.94 184 PHE A CA 1
ATOM 1397 C C . PHE A 1 184 ? 22.069 3.533 -10.926 1.00 87.94 184 PHE A C 1
ATOM 1399 O O . PHE A 1 184 ? 23.249 3.346 -11.219 1.00 87.94 184 PHE A O 1
ATOM 1406 N N . LEU A 1 185 ? 21.059 3.040 -11.634 1.00 83.94 185 LEU A N 1
ATOM 1407 C CA . LEU A 1 185 ? 21.204 2.326 -12.890 1.00 83.94 185 LEU A CA 1
ATOM 1408 C C . LEU A 1 185 ? 20.831 3.269 -14.031 1.00 83.94 185 LEU A C 1
ATOM 1410 O O . LEU A 1 185 ? 19.660 3.614 -14.226 1.00 83.94 185 LEU A O 1
ATOM 1414 N N . GLU A 1 186 ? 21.839 3.681 -14.794 1.00 83.44 186 GLU A N 1
ATOM 1415 C CA . GLU A 1 186 ? 21.613 4.519 -15.962 1.00 83.44 186 GLU A CA 1
ATOM 1416 C C . GLU A 1 186 ? 20.716 3.833 -16.995 1.00 83.44 186 GLU A C 1
ATOM 1418 O O . GLU A 1 186 ? 20.831 2.633 -17.255 1.00 83.44 186 GLU A O 1
ATOM 1423 N N . SER A 1 187 ? 19.854 4.628 -17.637 1.00 82.94 187 SER A N 1
ATOM 1424 C CA . SER A 1 187 ? 19.109 4.161 -18.803 1.00 82.94 187 SER A CA 1
ATOM 1425 C C . SER A 1 187 ? 20.082 3.712 -19.888 1.00 82.94 187 SER A C 1
ATOM 1427 O O . SER A 1 187 ? 20.996 4.457 -20.264 1.00 82.94 187 SER A O 1
ATOM 1429 N N . SER A 1 188 ? 19.857 2.494 -20.374 1.00 82.12 188 SER A N 1
ATOM 1430 C CA . SER A 1 188 ? 20.676 1.830 -21.386 1.00 82.12 188 SER A CA 1
ATOM 1431 C C . SER A 1 188 ? 20.166 2.067 -22.813 1.00 82.12 188 SER A C 1
ATOM 1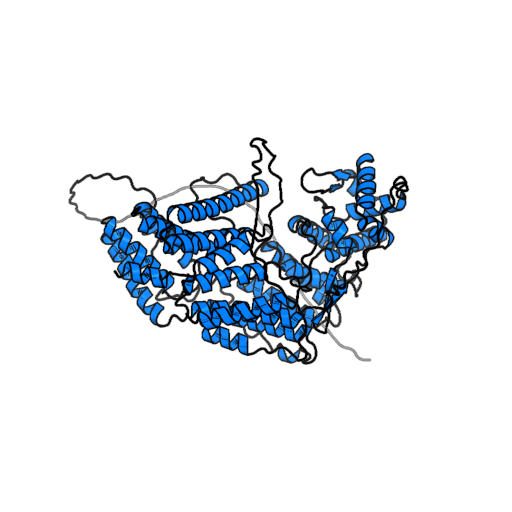433 O O . SER A 1 188 ? 20.599 1.383 -23.741 1.00 82.12 188 SER A O 1
ATOM 1435 N N . ILE A 1 189 ? 19.236 3.010 -22.987 1.00 86.69 189 ILE A N 1
ATOM 1436 C CA . ILE A 1 189 ? 18.736 3.465 -24.290 1.00 86.69 189 ILE A CA 1
ATOM 1437 C C . ILE A 1 189 ? 19.867 4.129 -25.077 1.00 86.69 189 ILE A C 1
ATOM 1439 O O . ILE A 1 189 ? 20.793 4.704 -24.495 1.00 86.69 189 ILE A O 1
ATOM 1443 N N . ASN A 1 190 ? 19.765 4.094 -26.405 1.00 86.75 190 ASN A N 1
ATOM 1444 C CA . ASN A 1 190 ? 20.631 4.858 -27.297 1.00 86.75 190 ASN A CA 1
ATOM 1445 C C . ASN A 1 190 ? 20.850 6.311 -26.818 1.00 86.75 190 ASN A C 1
ATOM 1447 O O . ASN A 1 190 ? 19.902 7.027 -26.496 1.00 86.75 190 ASN A O 1
ATOM 1451 N N . ILE A 1 191 ? 22.109 6.760 -26.815 1.00 84.75 191 ILE A N 1
ATOM 1452 C CA . ILE A 1 191 ? 22.501 8.055 -26.247 1.00 84.75 191 ILE A CA 1
ATOM 1453 C C . ILE A 1 191 ? 21.839 9.258 -26.933 1.00 84.75 191 ILE A C 1
ATOM 1455 O O . ILE A 1 191 ? 21.473 10.210 -26.250 1.00 84.75 191 ILE A O 1
ATOM 1459 N N . GLU A 1 192 ? 21.633 9.212 -28.253 1.00 83.62 192 GLU A N 1
ATOM 1460 C CA . GLU A 1 192 ? 21.003 10.306 -29.007 1.00 83.62 192 GLU A CA 1
ATOM 1461 C C . GLU A 1 192 ? 19.538 10.465 -28.574 1.00 83.62 192 GLU A C 1
ATOM 1463 O O . GLU A 1 192 ? 19.094 11.563 -28.235 1.00 83.62 192 GLU A O 1
ATOM 1468 N N . LEU A 1 193 ? 18.819 9.342 -28.463 1.00 87.44 193 LEU A N 1
ATOM 1469 C CA . LEU A 1 193 ? 17.454 9.310 -27.936 1.00 87.44 193 LEU A CA 1
ATOM 1470 C C . LEU A 1 193 ? 17.412 9.727 -26.469 1.00 87.44 193 LEU A C 1
ATOM 1472 O O . LEU A 1 193 ? 16.576 10.536 -26.092 1.00 87.44 193 LEU A O 1
ATOM 1476 N N . LYS A 1 194 ? 18.332 9.237 -25.636 1.00 89.12 194 LYS A N 1
ATOM 1477 C CA . LYS A 1 194 ? 18.405 9.596 -24.214 1.00 89.12 194 LYS A CA 1
ATOM 1478 C C . LYS A 1 194 ? 18.528 11.111 -24.022 1.00 89.12 194 LYS A C 1
ATOM 1480 O O . LYS A 1 194 ? 17.843 11.663 -23.166 1.00 89.12 194 LYS A O 1
ATOM 1485 N N . MET A 1 195 ? 19.353 11.790 -24.822 1.00 88.38 195 MET A N 1
ATOM 1486 C CA . MET A 1 195 ? 19.505 13.249 -24.757 1.00 88.38 195 MET A CA 1
ATOM 1487 C C . MET A 1 195 ? 18.232 13.988 -25.183 1.00 88.38 195 MET A C 1
ATOM 1489 O O . MET A 1 195 ? 17.825 14.930 -24.504 1.00 88.38 195 MET A O 1
ATOM 1493 N N . LEU A 1 196 ? 17.575 13.534 -26.257 1.00 91.50 196 LEU A N 1
ATOM 1494 C CA . LEU A 1 196 ? 16.305 14.099 -26.719 1.00 91.50 196 LEU A CA 1
ATOM 1495 C C . LEU A 1 196 ? 15.189 13.910 -25.682 1.00 91.50 196 LEU A C 1
ATOM 1497 O O . LEU A 1 196 ? 14.505 14.863 -25.327 1.00 91.50 196 LEU A O 1
ATOM 1501 N N . LEU A 1 197 ? 15.040 12.689 -25.167 1.00 91.19 197 LEU A N 1
ATOM 1502 C CA . LEU A 1 197 ? 13.981 12.301 -24.237 1.00 91.19 197 LEU A CA 1
ATOM 1503 C C . LEU A 1 197 ? 14.157 12.901 -22.836 1.00 91.19 197 LEU A C 1
ATOM 1505 O O . LEU A 1 197 ? 13.180 13.004 -22.106 1.00 91.19 197 LEU A O 1
ATOM 1509 N N . ARG A 1 198 ? 15.369 13.279 -22.411 1.00 87.56 198 ARG A N 1
ATOM 1510 C CA . ARG A 1 198 ? 15.586 13.932 -21.103 1.00 87.56 198 ARG A CA 1
ATOM 1511 C C . ARG A 1 198 ? 15.272 15.427 -21.115 1.00 87.56 198 ARG A C 1
ATOM 1513 O O . ARG A 1 198 ? 15.002 15.977 -20.053 1.00 87.56 198 ARG A O 1
ATOM 1520 N N . ASN A 1 199 ? 15.316 16.078 -22.275 1.00 89.00 199 ASN A N 1
ATOM 1521 C CA . ASN A 1 199 ? 15.037 17.504 -22.399 1.00 89.00 199 ASN A CA 1
ATOM 1522 C C . ASN A 1 199 ? 13.554 17.719 -22.732 1.00 89.00 199 ASN A C 1
ATOM 1524 O O . ASN A 1 199 ? 13.125 17.428 -23.842 1.00 89.00 199 ASN A O 1
ATOM 1528 N N . GLU A 1 200 ? 12.780 18.238 -21.776 1.00 86.94 200 GLU A N 1
ATOM 1529 C CA . GLU A 1 200 ? 11.333 18.473 -21.918 1.00 86.94 200 GLU A CA 1
ATOM 1530 C C . GLU A 1 200 ? 10.997 19.382 -23.110 1.00 86.94 200 GLU A C 1
ATOM 1532 O O . GLU A 1 200 ? 10.108 19.065 -23.895 1.00 86.94 200 GLU A O 1
ATOM 1537 N N . LEU A 1 201 ? 11.761 20.457 -23.324 1.00 87.81 201 LEU A N 1
ATOM 1538 C CA . LEU A 1 201 ? 11.539 21.376 -24.444 1.00 87.81 201 LEU A CA 1
ATOM 1539 C C . LEU A 1 201 ? 11.845 20.717 -25.792 1.00 87.81 201 LEU A C 1
ATOM 1541 O O . LEU A 1 201 ? 11.071 20.863 -26.742 1.00 87.81 201 LEU A O 1
ATOM 1545 N N . SER A 1 202 ? 12.958 19.983 -25.881 1.00 89.31 202 SER A N 1
ATOM 1546 C CA . SER A 1 202 ? 13.344 19.280 -27.109 1.00 89.31 202 SER A CA 1
ATOM 1547 C C . SER A 1 202 ? 12.387 18.139 -27.427 1.00 89.31 202 SER A C 1
ATOM 1549 O O . SER A 1 202 ? 12.022 17.970 -28.589 1.00 89.31 202 SER A O 1
ATOM 1551 N N . LEU A 1 203 ? 11.956 17.389 -26.406 1.00 91.06 203 LEU A N 1
ATOM 1552 C CA . LEU A 1 203 ? 10.957 16.345 -26.554 1.00 91.06 203 LEU A CA 1
ATOM 1553 C C . LEU A 1 203 ? 9.678 16.960 -27.104 1.00 91.06 203 LEU A C 1
ATOM 1555 O O . LEU A 1 203 ? 9.328 16.611 -28.221 1.00 91.06 203 LEU A O 1
ATOM 1559 N N . CYS A 1 204 ? 9.066 17.923 -26.403 1.00 89.25 204 CYS A N 1
ATOM 1560 C CA . CYS A 1 204 ? 7.843 18.612 -26.828 1.00 89.25 204 CYS A CA 1
ATOM 1561 C C . CYS A 1 204 ? 7.934 19.180 -28.249 1.00 89.25 204 CYS A C 1
ATOM 1563 O O . CYS A 1 204 ? 6.981 19.063 -29.015 1.00 89.25 204 CYS A O 1
ATOM 1565 N N . SER A 1 205 ? 9.078 19.749 -28.627 1.00 90.44 205 SER A N 1
ATOM 1566 C CA . SER A 1 205 ? 9.294 20.287 -29.974 1.00 90.44 205 SER A CA 1
ATOM 1567 C C . SER A 1 205 ? 9.332 19.186 -31.048 1.00 90.44 205 SER A C 1
ATOM 1569 O O . SER A 1 205 ? 8.644 19.311 -32.060 1.00 90.44 205 SER A O 1
ATOM 1571 N N . ALA A 1 206 ? 10.062 18.081 -30.827 1.00 92.38 206 ALA A N 1
ATOM 1572 C CA . ALA A 1 206 ? 10.118 16.950 -31.773 1.00 92.38 206 ALA A CA 1
ATOM 1573 C C . ALA A 1 206 ? 8.737 16.326 -31.966 1.00 92.38 206 ALA A C 1
ATOM 1575 O O . ALA A 1 206 ? 8.288 16.004 -33.061 1.00 92.38 206 ALA A O 1
ATOM 1576 N N . LEU A 1 207 ? 8.063 16.175 -30.844 1.00 91.88 207 LEU A N 1
ATOM 1577 C CA . LEU A 1 207 ? 6.719 15.687 -30.699 1.00 91.88 207 LEU A CA 1
ATOM 1578 C C . LEU A 1 207 ? 5.730 16.583 -31.499 1.00 91.88 207 LEU A C 1
ATOM 1580 O O . LEU A 1 207 ? 4.940 16.084 -32.311 1.00 91.88 207 LEU A O 1
ATOM 1584 N N . GLN A 1 208 ? 5.788 17.910 -31.361 1.00 90.50 208 GLN A N 1
ATOM 1585 C CA . GLN A 1 208 ? 4.959 18.833 -32.153 1.00 90.50 208 GLN A CA 1
ATOM 1586 C C . GLN A 1 208 ? 5.237 18.735 -33.658 1.00 90.50 208 GLN A C 1
ATOM 1588 O O . GLN A 1 208 ? 4.303 18.759 -34.457 1.00 90.50 208 GLN A O 1
ATOM 1593 N N . GLU A 1 209 ? 6.497 18.579 -34.056 1.00 92.94 209 GLU A N 1
ATOM 1594 C CA . GLU A 1 209 ? 6.880 18.399 -35.457 1.00 92.94 209 GLU A CA 1
ATOM 1595 C C . GLU A 1 209 ? 6.342 17.076 -36.035 1.00 92.94 209 GLU A C 1
ATOM 1597 O O . GLU A 1 209 ? 5.766 17.069 -37.122 1.00 92.94 209 GLU A O 1
ATOM 1602 N N . LEU A 1 210 ? 6.394 15.974 -35.278 1.00 93.12 210 LEU A N 1
ATOM 1603 C CA . LEU A 1 210 ? 5.741 14.711 -35.656 1.00 93.12 210 LEU A CA 1
ATOM 1604 C C . LEU A 1 210 ? 4.217 14.856 -35.785 1.00 93.12 210 LEU A C 1
ATOM 1606 O O . LEU A 1 210 ? 3.597 14.199 -36.624 1.00 93.12 210 LEU A O 1
ATOM 1610 N N . THR A 1 211 ? 3.610 15.727 -34.975 1.00 93.06 211 THR A N 1
ATOM 1611 C CA . THR A 1 211 ? 2.174 16.034 -35.057 1.00 93.06 211 THR A CA 1
ATOM 1612 C C . THR A 1 211 ? 1.846 16.795 -36.340 1.00 93.06 211 THR A C 1
ATOM 1614 O O . THR A 1 211 ? 0.874 16.470 -37.018 1.00 93.06 211 THR A O 1
ATOM 1617 N N . GLN A 1 212 ? 2.681 17.765 -36.729 1.00 92.00 212 GLN A N 1
ATOM 1618 C CA . GLN A 1 212 ? 2.536 18.496 -37.996 1.00 92.00 212 GLN A CA 1
ATOM 1619 C C . GLN A 1 212 ? 2.664 17.573 -39.218 1.00 92.00 212 GLN A C 1
ATOM 1621 O O . GLN A 1 212 ? 2.035 17.826 -40.242 1.00 92.00 212 GLN A O 1
ATOM 1626 N N . GLN A 1 213 ? 3.431 16.486 -39.098 1.00 91.25 213 GLN A N 1
ATOM 1627 C CA . GLN A 1 213 ? 3.566 15.448 -40.126 1.00 91.25 213 GLN A CA 1
ATOM 1628 C C . GLN A 1 213 ? 2.423 14.410 -40.114 1.00 91.25 213 GLN A C 1
ATOM 1630 O O . GLN A 1 213 ? 2.416 13.509 -40.948 1.00 91.25 213 GLN A O 1
ATOM 1635 N N . GLY A 1 214 ? 1.464 14.496 -39.182 1.00 89.00 214 GLY A N 1
ATOM 1636 C CA . GLY A 1 214 ? 0.349 13.542 -39.059 1.00 89.00 214 GLY A CA 1
ATOM 1637 C C . GLY A 1 214 ? 0.742 12.155 -38.528 1.00 89.00 214 GLY A C 1
ATOM 1638 O O . GLY A 1 214 ? -0.065 11.221 -38.545 1.00 89.00 214 GLY A O 1
ATOM 1639 N N . LEU A 1 215 ? 1.978 12.001 -38.046 1.00 92.12 215 LEU A N 1
ATOM 1640 C CA . LEU A 1 215 ? 2.530 10.723 -37.585 1.00 92.12 215 LEU A CA 1
ATOM 1641 C C . LEU A 1 215 ? 2.076 10.361 -36.168 1.00 92.12 215 LEU A C 1
ATOM 1643 O O . LEU A 1 215 ? 1.975 9.181 -35.818 1.00 92.12 215 LEU A O 1
ATOM 1647 N N . VAL A 1 216 ? 1.805 11.382 -35.359 1.00 92.56 216 VAL A N 1
ATOM 1648 C CA . VAL A 1 216 ? 1.295 11.266 -33.992 1.00 92.56 216 VAL A CA 1
ATOM 1649 C C . VAL A 1 216 ? 0.214 12.314 -33.751 1.00 92.56 216 VAL A C 1
ATOM 1651 O O . VAL A 1 216 ? 0.159 13.337 -34.430 1.00 92.56 216 VAL A O 1
ATOM 1654 N N . SER A 1 217 ? -0.639 12.069 -32.767 1.00 89.81 217 SER A N 1
ATOM 1655 C CA . SER A 1 217 ? -1.689 12.993 -32.348 1.00 89.81 217 SER A CA 1
ATOM 1656 C C . SER A 1 217 ? -1.676 13.173 -30.828 1.00 89.81 217 SER A C 1
ATOM 1658 O O . SER A 1 217 ? -1.584 12.167 -30.112 1.00 89.81 217 SER A O 1
ATOM 1660 N N . PRO A 1 218 ? -1.815 14.410 -30.316 1.00 87.44 218 PRO A N 1
ATOM 1661 C CA . PRO A 1 218 ? -1.943 14.653 -28.886 1.00 87.44 218 PRO A CA 1
ATOM 1662 C C . PRO A 1 218 ? -3.296 14.149 -28.368 1.00 87.44 218 PRO A C 1
ATOM 1664 O O . PRO A 1 218 ? -4.327 14.299 -29.028 1.00 87.44 218 PRO A O 1
ATOM 1667 N N . HIS A 1 219 ? -3.303 13.590 -27.161 1.00 78.44 219 HIS A N 1
ATOM 1668 C CA . HIS A 1 219 ? -4.506 13.201 -26.435 1.00 78.44 219 HIS A CA 1
ATOM 1669 C C . HIS A 1 219 ? -4.749 14.168 -25.262 1.00 78.44 219 HIS A C 1
ATOM 1671 O O . HIS A 1 219 ? -3.837 14.539 -24.524 1.00 78.44 219 HIS A O 1
ATOM 1677 N N . SER A 1 220 ? -5.988 14.646 -25.114 1.00 56.78 220 SER A N 1
ATOM 1678 C CA . SER A 1 220 ? -6.295 15.941 -24.481 1.00 56.78 220 SER A CA 1
ATOM 1679 C C . SER A 1 220 ? -6.322 15.974 -22.945 1.00 56.78 220 SER A C 1
ATOM 1681 O O . SER A 1 220 ? -6.779 16.967 -22.380 1.00 56.78 220 SER A O 1
ATOM 1683 N N . VAL A 1 221 ? -5.871 14.928 -22.243 1.00 56.84 221 VAL A N 1
ATOM 1684 C CA . VAL A 1 221 ? -6.090 14.824 -20.784 1.00 56.84 221 VAL A CA 1
ATOM 1685 C C . VAL A 1 221 ? -4.809 14.743 -19.947 1.00 56.84 221 VAL A C 1
ATOM 1687 O O . VAL A 1 221 ? -4.820 15.269 -18.839 1.00 56.84 221 VAL A O 1
ATOM 1690 N N . GLU A 1 222 ? -3.706 14.165 -20.440 1.00 62.28 222 GLU A N 1
ATOM 1691 C CA . GLU A 1 222 ? -2.531 13.866 -19.588 1.00 62.28 222 GLU A CA 1
ATOM 1692 C C . GLU A 1 222 ? -1.158 14.061 -20.261 1.00 62.28 222 GLU A C 1
ATOM 1694 O O . GLU A 1 222 ? -0.226 13.328 -19.941 1.00 62.28 222 GLU A O 1
ATOM 1699 N N . ASP A 1 223 ? -1.003 15.016 -21.189 1.00 81.75 223 ASP A N 1
ATOM 1700 C CA . ASP A 1 223 ? 0.256 15.159 -21.954 1.00 81.75 223 ASP A CA 1
ATOM 1701 C C . ASP A 1 223 ? 0.693 13.795 -22.542 1.00 81.75 223 ASP A C 1
ATOM 1703 O O . ASP A 1 223 ? 1.807 13.292 -22.363 1.00 81.75 223 ASP A O 1
ATOM 1707 N N . SER A 1 224 ? -0.285 13.125 -23.160 1.00 86.69 224 SER A N 1
ATOM 1708 C CA . SER A 1 224 ? -0.190 11.765 -23.682 1.00 86.69 224 SER A CA 1
ATOM 1709 C C . SER A 1 224 ? -0.465 11.745 -25.183 1.00 86.69 224 SER A C 1
ATOM 1711 O O . SER A 1 224 ? -1.103 12.639 -25.740 1.00 86.69 224 SER A O 1
ATOM 1713 N N . TRP A 1 225 ? 0.158 10.790 -25.863 1.00 90.19 225 TRP A N 1
ATOM 1714 C CA . TRP A 1 225 ? 0.388 10.856 -27.300 1.00 90.19 225 TRP A CA 1
ATOM 1715 C C . TRP A 1 225 ? 0.030 9.534 -27.963 1.00 90.19 225 TRP A C 1
ATOM 1717 O O . TRP A 1 225 ? 0.342 8.474 -27.427 1.00 90.19 225 TRP A O 1
ATOM 1727 N N . ILE A 1 226 ? -0.608 9.573 -29.129 1.00 91.12 226 ILE A N 1
ATOM 1728 C CA . ILE A 1 226 ? -1.006 8.368 -29.868 1.00 91.12 226 ILE A CA 1
ATOM 1729 C C . ILE A 1 226 ? -0.308 8.370 -31.224 1.00 91.12 226 ILE A C 1
ATOM 1731 O O . ILE A 1 226 ? -0.292 9.383 -31.917 1.00 91.12 226 ILE A O 1
ATOM 1735 N N . VAL A 1 227 ? 0.270 7.231 -31.602 1.00 92.06 227 VAL A N 1
ATOM 1736 C CA . VAL A 1 227 ? 0.858 7.036 -32.934 1.00 92.06 227 VAL A CA 1
ATOM 1737 C C . VAL A 1 227 ? -0.240 6.649 -33.914 1.00 92.06 227 VAL A C 1
ATOM 1739 O O . VAL A 1 227 ? -1.004 5.727 -33.632 1.00 92.06 227 VAL A O 1
ATOM 1742 N N . THR A 1 228 ? -0.289 7.289 -35.080 1.00 90.69 228 THR A N 1
ATOM 1743 C CA . THR A 1 228 ? -1.285 6.989 -36.115 1.00 90.69 228 THR A CA 1
ATOM 1744 C C . THR A 1 228 ? -1.164 5.521 -36.576 1.00 90.69 228 THR A C 1
ATOM 1746 O O . THR A 1 228 ? -0.104 5.142 -37.088 1.00 90.69 228 THR A O 1
ATOM 1749 N N . PRO A 1 229 ? -2.216 4.679 -36.445 1.00 89.12 229 PRO A N 1
ATOM 1750 C CA . PRO A 1 229 ? -2.109 3.229 -36.662 1.00 89.12 229 PRO A CA 1
ATOM 1751 C C . PRO A 1 229 ? -1.634 2.823 -38.060 1.00 89.12 229 PRO A C 1
ATOM 1753 O O . PRO A 1 229 ? -0.807 1.924 -38.194 1.00 89.12 229 PRO A O 1
ATOM 1756 N N . TYR A 1 230 ? -2.115 3.509 -39.103 1.00 89.00 230 TYR A N 1
ATOM 1757 C CA . TYR A 1 230 ? -1.718 3.236 -40.488 1.00 89.00 230 TYR A CA 1
ATOM 1758 C C . TYR A 1 230 ? -0.207 3.438 -40.692 1.00 89.00 230 TYR A C 1
ATOM 1760 O O . TYR A 1 230 ? 0.494 2.520 -41.118 1.00 89.00 230 TYR A O 1
ATOM 1768 N N . HIS A 1 231 ? 0.310 4.604 -40.293 1.00 88.38 231 HIS A N 1
ATOM 1769 C CA . HIS A 1 231 ? 1.728 4.934 -40.447 1.00 88.38 231 HIS A CA 1
ATOM 1770 C C . HIS A 1 231 ? 2.635 4.068 -39.568 1.00 88.38 231 HIS A C 1
ATOM 1772 O O . HIS A 1 231 ? 3.748 3.738 -39.967 1.00 88.38 231 HIS A O 1
ATOM 1778 N N . ARG A 1 232 ? 2.154 3.632 -38.397 1.00 91.88 232 ARG A N 1
ATOM 1779 C CA . ARG A 1 232 ? 2.871 2.675 -37.545 1.00 91.88 232 ARG A CA 1
ATOM 1780 C C . ARG A 1 232 ? 3.142 1.361 -38.279 1.00 91.88 232 ARG A C 1
ATOM 1782 O O . ARG A 1 232 ? 4.278 0.892 -38.280 1.00 91.88 232 ARG A O 1
ATOM 1789 N N . VAL A 1 233 ? 2.113 0.764 -38.886 1.00 90.25 233 VAL A N 1
ATOM 1790 C CA . VAL A 1 233 ? 2.246 -0.511 -39.614 1.00 90.25 233 VAL A CA 1
ATOM 1791 C C . VAL A 1 233 ? 3.175 -0.345 -40.813 1.00 90.25 233 VAL A C 1
ATOM 1793 O O . VAL A 1 233 ? 4.075 -1.158 -41.010 1.00 90.25 233 VAL A O 1
ATOM 1796 N N . GLU A 1 234 ? 3.005 0.739 -41.570 1.00 92.12 234 GLU A N 1
ATOM 1797 C CA . GLU A 1 234 ? 3.882 1.091 -42.688 1.00 92.12 234 GLU A CA 1
ATOM 1798 C C . GLU A 1 234 ? 5.347 1.213 -42.242 1.00 92.12 234 GLU A C 1
ATOM 1800 O O . GLU A 1 234 ? 6.236 0.599 -42.836 1.00 92.12 234 GLU A O 1
ATOM 1805 N N . ARG A 1 235 ? 5.602 1.925 -41.137 1.00 92.38 235 ARG A N 1
ATOM 1806 C CA . ARG A 1 235 ? 6.948 2.110 -40.592 1.00 92.38 235 ARG A CA 1
ATOM 1807 C C . ARG A 1 235 ? 7.575 0.792 -40.160 1.00 92.38 235 ARG A C 1
ATOM 1809 O O . ARG A 1 235 ? 8.719 0.542 -40.525 1.00 92.38 235 ARG A O 1
ATOM 1816 N N . VAL A 1 236 ? 6.856 -0.052 -39.421 1.00 91.31 236 VAL A N 1
ATOM 1817 C CA . VAL A 1 236 ? 7.384 -1.348 -38.958 1.00 91.31 236 VAL A CA 1
ATOM 1818 C C . VAL A 1 236 ? 7.668 -2.278 -40.140 1.00 91.31 236 VAL A C 1
ATOM 1820 O O . VAL A 1 236 ? 8.729 -2.892 -40.175 1.00 91.31 236 VAL A O 1
ATOM 1823 N N . ASN A 1 237 ? 6.785 -2.322 -41.142 1.00 91.75 237 ASN A N 1
ATOM 1824 C CA . ASN A 1 237 ? 6.969 -3.159 -42.333 1.00 91.75 237 ASN A CA 1
ATOM 1825 C C . ASN A 1 237 ? 8.095 -2.669 -43.256 1.00 91.75 237 ASN A C 1
ATOM 1827 O O . ASN A 1 237 ? 8.644 -3.460 -44.017 1.00 91.75 237 ASN A O 1
ATOM 1831 N N . SER A 1 238 ? 8.444 -1.380 -43.201 1.00 92.88 238 SER A N 1
ATOM 1832 C CA . SER A 1 238 ? 9.551 -0.813 -43.985 1.00 92.88 238 SER A CA 1
ATOM 1833 C C . SER A 1 238 ? 10.943 -1.162 -43.443 1.00 92.88 238 SER A C 1
ATOM 1835 O O . SER A 1 238 ? 11.943 -0.923 -44.119 1.00 92.88 238 SER A O 1
ATOM 1837 N N . LEU A 1 239 ? 11.030 -1.678 -42.214 1.00 93.31 239 LEU A N 1
ATOM 1838 C CA . LEU A 1 239 ? 12.293 -1.948 -41.539 1.00 93.31 239 LEU A CA 1
ATOM 1839 C C . LEU A 1 239 ? 12.751 -3.390 -41.760 1.00 93.31 239 LEU A C 1
ATOM 1841 O O . LEU A 1 239 ? 11.975 -4.339 -41.674 1.00 93.31 239 LEU A O 1
ATOM 1845 N N . GLU A 1 240 ? 14.059 -3.553 -41.945 1.00 94.31 240 GLU A N 1
ATOM 1846 C CA . GLU A 1 240 ? 14.699 -4.867 -41.958 1.00 94.31 240 GLU A CA 1
ATOM 1847 C C . GLU A 1 240 ? 14.476 -5.616 -40.626 1.00 94.31 240 GLU A C 1
ATOM 1849 O O . GLU A 1 240 ? 14.506 -4.984 -39.560 1.00 94.31 240 GLU A O 1
ATOM 1854 N N . PRO A 1 241 ? 14.353 -6.959 -40.627 1.00 90.19 241 PRO A N 1
ATOM 1855 C CA . PRO A 1 241 ? 14.066 -7.741 -39.418 1.00 90.19 241 PRO A CA 1
ATOM 1856 C C . PRO A 1 241 ? 15.028 -7.478 -38.248 1.00 90.19 241 PRO A C 1
ATOM 1858 O O . PRO A 1 241 ? 14.623 -7.419 -37.086 1.00 90.19 241 PRO A O 1
ATOM 1861 N N . GLU A 1 242 ? 16.308 -7.263 -38.550 1.00 91.06 242 GLU A N 1
ATOM 1862 C CA . GLU A 1 242 ? 17.338 -6.959 -37.555 1.00 91.06 242 GLU A CA 1
ATOM 1863 C C . GLU A 1 242 ? 17.160 -5.564 -36.925 1.00 91.06 242 GLU A C 1
ATOM 1865 O O . GLU A 1 242 ? 17.393 -5.373 -35.729 1.00 91.06 242 GLU A O 1
ATOM 1870 N N . LEU A 1 243 ? 16.688 -4.584 -37.702 1.00 92.44 243 LEU A N 1
ATOM 1871 C CA . LEU A 1 243 ? 16.335 -3.263 -37.181 1.00 92.44 243 LEU A CA 1
ATOM 1872 C C . LEU A 1 243 ? 15.072 -3.340 -36.323 1.00 92.44 243 LEU A C 1
ATOM 1874 O O . LEU A 1 243 ? 15.050 -2.745 -35.246 1.00 92.44 243 LEU A O 1
ATOM 1878 N N . CYS A 1 244 ? 14.068 -4.117 -36.738 1.00 92.81 244 CYS A N 1
ATOM 1879 C CA . CYS A 1 244 ? 12.880 -4.377 -35.923 1.00 92.81 244 CYS A CA 1
ATOM 1880 C C . CYS A 1 244 ? 13.252 -4.957 -34.556 1.00 92.81 244 CYS A C 1
ATOM 1882 O O . CYS A 1 244 ? 12.796 -4.458 -33.527 1.00 92.81 244 CYS A O 1
ATOM 1884 N N . ARG A 1 245 ? 14.151 -5.947 -34.526 1.00 92.50 245 ARG A N 1
ATOM 1885 C CA . ARG A 1 245 ? 14.673 -6.518 -33.278 1.00 92.50 245 ARG A CA 1
ATOM 1886 C C . ARG A 1 245 ? 15.335 -5.465 -32.394 1.00 92.50 245 ARG A C 1
ATOM 1888 O O . ARG A 1 245 ? 15.057 -5.392 -31.197 1.00 92.50 245 ARG A O 1
ATOM 1895 N N . ARG A 1 246 ? 16.212 -4.637 -32.967 1.00 93.06 246 ARG A N 1
ATOM 1896 C CA . ARG A 1 246 ? 16.875 -3.558 -32.221 1.00 93.06 246 ARG A CA 1
ATOM 1897 C C . ARG A 1 246 ? 15.868 -2.592 -31.604 1.00 93.06 246 ARG A C 1
ATOM 1899 O O . ARG A 1 246 ? 15.996 -2.267 -30.430 1.00 93.06 246 ARG A O 1
ATOM 1906 N N . TRP A 1 247 ? 14.863 -2.164 -32.360 1.00 94.81 247 TRP A N 1
ATOM 1907 C CA . TRP A 1 247 ? 13.859 -1.226 -31.862 1.00 94.81 247 TRP A CA 1
ATOM 1908 C C . TRP A 1 247 ? 12.923 -1.840 -30.818 1.00 94.81 247 TRP A C 1
ATOM 1910 O O . TRP A 1 247 ? 12.587 -1.158 -29.851 1.00 94.81 247 TRP A O 1
ATOM 1920 N N . ARG A 1 248 ? 12.595 -3.137 -30.920 1.00 94.69 248 ARG A N 1
ATOM 1921 C CA . ARG A 1 248 ? 11.932 -3.875 -29.829 1.00 94.69 248 ARG A CA 1
ATOM 1922 C C . ARG A 1 248 ? 12.752 -3.829 -28.538 1.00 94.69 248 ARG A C 1
ATOM 1924 O O . ARG A 1 248 ? 12.193 -3.582 -27.470 1.00 94.69 248 ARG A O 1
ATOM 1931 N N . LEU A 1 249 ? 14.072 -4.020 -28.622 1.00 93.62 249 LEU A N 1
ATOM 1932 C CA . LEU A 1 249 ? 14.963 -3.938 -27.459 1.00 93.62 249 LEU A CA 1
ATOM 1933 C C . LEU A 1 249 ? 15.070 -2.515 -26.892 1.00 93.62 249 LEU A C 1
ATOM 1935 O O . LEU A 1 249 ? 15.067 -2.366 -25.672 1.00 93.62 249 LEU A O 1
ATOM 1939 N N . GLU A 1 250 ? 15.138 -1.478 -27.730 1.00 93.69 250 GLU A N 1
ATOM 1940 C CA . GLU A 1 250 ? 15.129 -0.077 -27.271 1.00 93.69 250 GLU A CA 1
ATOM 1941 C C . GLU A 1 250 ? 13.811 0.274 -26.562 1.00 93.69 250 GLU A C 1
ATOM 1943 O O . GLU A 1 250 ? 13.827 0.868 -25.482 1.00 93.69 250 GLU A O 1
ATOM 1948 N N . ALA A 1 251 ? 12.672 -0.166 -27.106 1.00 95.31 251 ALA A N 1
ATOM 1949 C CA . ALA A 1 251 ? 11.366 0.006 -26.474 1.00 95.31 251 ALA A CA 1
ATOM 1950 C C . ALA A 1 251 ? 11.282 -0.731 -25.125 1.00 95.31 251 ALA A C 1
ATOM 1952 O O . ALA A 1 251 ? 10.808 -0.163 -24.140 1.00 95.31 251 ALA A O 1
ATOM 1953 N N . LEU A 1 252 ? 11.803 -1.963 -25.044 1.00 94.50 252 LEU A N 1
ATOM 1954 C CA . LEU A 1 252 ? 11.892 -2.711 -23.786 1.00 94.50 252 LEU A CA 1
ATOM 1955 C C . LEU A 1 252 ? 12.745 -1.961 -22.750 1.00 94.50 252 LEU A C 1
ATOM 1957 O O . LEU A 1 252 ? 12.314 -1.800 -21.609 1.00 94.50 252 LEU A O 1
ATOM 1961 N N . ARG A 1 253 ? 13.934 -1.478 -23.140 1.00 93.06 253 ARG A N 1
ATOM 1962 C CA . ARG A 1 253 ? 14.833 -0.709 -22.260 1.00 93.06 253 ARG A CA 1
ATOM 1963 C C . ARG A 1 253 ? 14.129 0.522 -21.704 1.00 93.06 253 ARG A C 1
ATOM 1965 O O . ARG A 1 253 ? 14.119 0.708 -20.493 1.00 93.06 253 ARG A O 1
ATOM 1972 N N . LEU A 1 254 ? 13.482 1.300 -22.570 1.00 94.19 254 LEU A N 1
ATOM 1973 C CA . LEU A 1 254 ? 12.720 2.485 -22.180 1.00 94.19 254 LEU A CA 1
ATOM 1974 C C . LEU A 1 254 ? 11.658 2.167 -21.130 1.00 94.19 254 LEU A C 1
ATOM 1976 O O . LEU A 1 254 ? 11.625 2.785 -20.067 1.00 94.19 254 LEU A O 1
ATOM 1980 N N . VAL A 1 255 ? 10.797 1.197 -21.422 1.00 94.44 255 VAL A N 1
ATOM 1981 C CA . VAL A 1 255 ? 9.639 0.896 -20.581 1.00 94.44 255 VAL A CA 1
ATOM 1982 C C . VAL A 1 255 ? 10.064 0.332 -19.222 1.00 94.44 255 VAL A C 1
ATOM 1984 O O . VAL A 1 255 ? 9.503 0.720 -18.200 1.00 94.44 255 VAL A O 1
ATOM 1987 N N . PHE A 1 256 ? 11.075 -0.538 -19.180 1.00 91.88 256 PHE A N 1
ATOM 1988 C CA . PHE A 1 256 ? 11.553 -1.123 -17.924 1.00 91.88 256 PHE A CA 1
ATOM 1989 C C . PHE A 1 256 ? 12.387 -0.156 -17.083 1.00 91.88 256 PHE A C 1
ATOM 1991 O O . PHE A 1 256 ? 12.306 -0.202 -15.856 1.00 91.88 256 PHE A O 1
ATOM 1998 N N . SER A 1 257 ? 13.132 0.762 -17.706 1.00 90.44 257 SER A N 1
ATOM 1999 C CA . SER A 1 257 ? 13.821 1.837 -16.983 1.00 90.44 257 SER A CA 1
ATOM 2000 C C . SER A 1 257 ? 12.855 2.833 -16.334 1.00 90.44 257 SER A C 1
ATOM 2002 O O . SER A 1 257 ? 13.240 3.498 -15.380 1.00 90.44 257 SER A O 1
ATOM 2004 N N . ALA A 1 258 ? 11.602 2.909 -16.795 1.00 91.69 258 ALA A N 1
ATOM 2005 C CA . ALA A 1 258 ? 10.584 3.771 -16.202 1.00 91.69 258 ALA A CA 1
ATOM 2006 C C . ALA A 1 258 ? 9.930 3.192 -14.932 1.00 91.69 258 ALA A C 1
ATOM 2008 O O . ALA A 1 258 ? 9.166 3.900 -14.278 1.00 91.69 258 ALA A O 1
ATOM 2009 N N . ILE A 1 259 ? 10.186 1.926 -14.580 1.00 91.25 259 ILE A N 1
ATOM 2010 C CA . ILE A 1 259 ? 9.582 1.277 -13.408 1.00 91.25 259 ILE A CA 1
ATOM 2011 C C . ILE A 1 259 ? 10.277 1.791 -12.130 1.00 91.25 259 ILE A C 1
ATOM 2013 O O . ILE A 1 259 ? 11.468 1.521 -11.938 1.00 91.25 259 ILE A O 1
ATOM 2017 N N . PRO A 1 260 ? 9.571 2.511 -11.231 1.00 87.25 260 PRO A N 1
ATOM 2018 C CA . PRO A 1 260 ? 10.100 2.827 -9.910 1.00 87.25 260 PRO A CA 1
ATOM 2019 C C . PRO A 1 260 ? 10.246 1.575 -9.044 1.00 87.25 260 PRO A C 1
ATOM 2021 O O . PRO A 1 260 ? 9.462 0.628 -9.136 1.00 87.25 260 PRO A O 1
ATOM 2024 N N . MET A 1 261 ? 11.241 1.615 -8.172 1.00 87.00 261 MET A N 1
ATOM 2025 C CA . MET A 1 261 ? 11.648 0.559 -7.259 1.00 87.00 261 MET A CA 1
ATOM 2026 C C . MET A 1 261 ? 11.126 0.874 -5.856 1.00 87.00 261 MET A C 1
ATOM 2028 O O . MET A 1 261 ? 11.438 1.929 -5.287 1.00 87.00 261 MET A O 1
ATOM 2032 N N . LYS A 1 262 ? 10.343 -0.045 -5.274 1.00 85.31 262 LYS A N 1
ATOM 2033 C CA . LYS A 1 262 ? 9.675 0.193 -3.987 1.00 85.31 262 LYS A CA 1
ATOM 2034 C C . LYS A 1 262 ? 10.696 0.502 -2.889 1.00 85.31 262 LYS A C 1
ATOM 2036 O O . LYS A 1 262 ? 11.678 -0.219 -2.709 1.00 85.31 262 LYS A O 1
ATOM 2041 N N . ASN A 1 263 ? 10.416 1.558 -2.131 1.00 85.75 263 ASN A N 1
ATOM 2042 C CA . ASN A 1 263 ? 11.220 2.083 -1.029 1.00 85.75 263 ASN A CA 1
ATOM 2043 C C . ASN A 1 263 ? 12.596 2.663 -1.423 1.00 85.75 263 ASN A C 1
ATOM 2045 O O . ASN A 1 263 ? 13.395 3.008 -0.554 1.00 85.75 263 ASN A O 1
ATOM 2049 N N . VAL A 1 264 ? 12.885 2.794 -2.724 1.00 86.50 264 VAL A N 1
ATOM 2050 C CA . VAL A 1 264 ? 14.152 3.350 -3.233 1.00 86.50 264 VAL A CA 1
ATOM 2051 C C . VAL A 1 264 ? 13.931 4.681 -3.940 1.00 86.50 264 VAL A C 1
ATOM 2053 O O . VAL A 1 264 ? 14.679 5.631 -3.703 1.00 86.50 264 VAL A O 1
ATOM 2056 N N . ASN A 1 265 ? 12.920 4.754 -4.808 1.00 83.06 265 ASN A N 1
ATOM 2057 C CA . ASN A 1 265 ? 12.514 5.973 -5.496 1.00 83.06 265 ASN A CA 1
ATOM 2058 C C . ASN A 1 265 ? 10.988 6.011 -5.698 1.00 83.06 265 ASN A C 1
ATOM 2060 O O . ASN A 1 265 ? 10.365 5.013 -6.048 1.00 83.06 265 ASN A O 1
ATOM 2064 N N . ASP A 1 266 ? 10.386 7.189 -5.525 1.00 73.25 266 ASP A N 1
ATOM 2065 C CA . ASP A 1 266 ? 8.942 7.378 -5.744 1.00 73.25 266 ASP A CA 1
ATOM 2066 C C . ASP A 1 266 ? 8.566 7.401 -7.240 1.00 73.25 266 ASP A C 1
ATOM 2068 O O . ASP A 1 266 ? 7.394 7.302 -7.607 1.00 73.25 266 ASP A O 1
ATOM 2072 N N . GLY A 1 267 ? 9.567 7.483 -8.124 1.00 80.44 267 GLY A N 1
ATOM 2073 C CA . GLY A 1 267 ? 9.378 7.616 -9.566 1.00 80.44 267 GLY A CA 1
ATOM 2074 C C . GLY A 1 267 ? 8.824 8.983 -9.965 1.00 80.44 267 GLY A C 1
ATOM 2075 O O . GLY A 1 267 ? 8.830 9.936 -9.188 1.00 80.44 267 GLY A O 1
ATOM 2076 N N . ASN A 1 268 ? 8.357 9.091 -11.209 1.00 80.00 268 ASN A N 1
ATOM 2077 C CA . ASN A 1 268 ? 7.676 10.292 -11.680 1.00 80.00 268 ASN A CA 1
ATOM 2078 C C . ASN A 1 268 ? 6.195 10.245 -11.250 1.00 80.00 268 ASN A C 1
ATOM 2080 O O . ASN A 1 268 ? 5.484 9.332 -11.675 1.00 80.00 268 ASN A O 1
ATOM 2084 N N . PRO A 1 269 ? 5.688 11.220 -10.470 1.00 76.12 269 PRO A N 1
ATOM 2085 C CA . PRO A 1 269 ? 4.299 11.221 -10.003 1.00 76.12 269 PRO A CA 1
ATOM 2086 C C . PRO A 1 269 ? 3.273 11.347 -11.140 1.00 76.12 269 PRO A C 1
ATOM 2088 O O . PRO A 1 269 ? 2.115 10.981 -10.957 1.00 76.12 269 PRO A O 1
ATOM 2091 N N . ARG A 1 270 ? 3.681 11.835 -12.320 1.00 80.31 270 ARG A N 1
ATOM 2092 C CA . ARG A 1 270 ? 2.839 11.911 -13.526 1.00 80.31 270 ARG A CA 1
ATOM 2093 C C . ARG A 1 270 ? 2.792 10.594 -14.308 1.00 80.31 270 ARG A C 1
ATOM 2095 O O . ARG A 1 270 ? 2.082 10.498 -15.304 1.00 80.31 270 ARG A O 1
ATOM 2102 N N . LEU A 1 271 ? 3.558 9.576 -13.908 1.00 83.50 271 LEU A N 1
ATOM 2103 C CA . LEU A 1 271 ? 3.601 8.304 -14.620 1.00 83.50 271 LEU A CA 1
ATOM 2104 C C . LEU A 1 271 ? 2.341 7.480 -14.342 1.00 83.50 271 LEU A C 1
ATOM 2106 O O . LEU A 1 271 ? 2.173 6.876 -13.280 1.00 83.50 271 LEU A O 1
ATOM 2110 N N . ASN A 1 272 ? 1.474 7.396 -15.347 1.00 83.38 272 ASN A N 1
ATOM 2111 C CA . ASN A 1 272 ? 0.276 6.577 -15.288 1.00 83.38 272 ASN A CA 1
ATOM 2112 C C . ASN A 1 272 ? 0.635 5.076 -15.330 1.00 83.38 272 ASN A C 1
ATOM 2114 O O . ASN A 1 272 ? 0.937 4.506 -16.383 1.00 83.38 272 ASN A O 1
ATOM 2118 N N . LYS A 1 273 ? 0.562 4.409 -14.168 1.00 85.12 273 LYS A N 1
ATOM 2119 C CA . LYS A 1 273 ? 0.874 2.974 -14.015 1.00 85.12 273 LYS A CA 1
ATOM 2120 C C . LYS A 1 273 ? -0.008 2.070 -14.883 1.00 85.12 273 LYS A C 1
ATOM 2122 O O . LYS A 1 273 ? 0.405 0.960 -15.200 1.00 85.12 273 LYS A O 1
ATOM 2127 N N . VAL A 1 274 ? -1.214 2.499 -15.264 1.00 85.25 274 VAL A N 1
ATOM 2128 C CA . VAL A 1 274 ? -2.110 1.720 -16.140 1.00 85.25 274 VAL A CA 1
ATOM 2129 C C . VAL A 1 274 ? -1.559 1.663 -17.553 1.00 85.25 274 VAL A C 1
ATOM 2131 O O . VAL A 1 274 ? -1.480 0.584 -18.136 1.00 85.25 274 VAL A O 1
ATOM 2134 N N . MET A 1 275 ? -1.137 2.812 -18.078 1.00 87.62 275 MET A N 1
ATOM 2135 C CA . MET A 1 275 ? -0.538 2.884 -19.409 1.00 87.62 275 MET A CA 1
ATOM 2136 C C . MET A 1 275 ? 0.825 2.196 -19.428 1.00 87.62 275 MET A C 1
ATOM 2138 O O . MET A 1 275 ? 1.091 1.396 -20.324 1.00 87.62 275 MET A O 1
ATOM 2142 N N . LEU A 1 276 ? 1.639 2.378 -18.381 1.00 91.50 276 LEU A N 1
ATOM 2143 C CA . LEU A 1 276 ? 2.917 1.675 -18.239 1.00 91.50 276 LEU A CA 1
ATOM 2144 C C . LEU A 1 276 ? 2.757 0.148 -18.362 1.00 91.50 276 LEU A C 1
ATOM 2146 O O . LEU A 1 276 ? 3.512 -0.483 -19.098 1.00 91.50 276 LEU A O 1
ATOM 2150 N N . LYS A 1 277 ? 1.739 -0.449 -17.723 1.00 93.44 277 LYS A N 1
ATOM 2151 C CA . LYS A 1 277 ? 1.447 -1.891 -17.842 1.00 93.44 277 LYS A CA 1
ATOM 2152 C C . LYS A 1 277 ? 1.196 -2.336 -19.274 1.00 93.44 277 LYS A C 1
ATOM 2154 O O . LYS A 1 277 ? 1.739 -3.360 -19.681 1.00 93.44 277 LYS A O 1
ATOM 2159 N N . LYS A 1 278 ? 0.406 -1.570 -20.035 1.00 93.25 278 LYS A N 1
ATOM 2160 C CA . LYS A 1 278 ? 0.111 -1.878 -21.442 1.00 93.25 278 LYS A CA 1
ATOM 2161 C C . LYS A 1 278 ? 1.395 -1.900 -22.271 1.00 93.25 278 LYS A C 1
ATOM 2163 O O . LYS A 1 278 ? 1.611 -2.836 -23.038 1.00 93.25 278 LYS A O 1
ATOM 2168 N N . HIS A 1 279 ? 2.277 -0.917 -22.078 1.00 95.25 279 HIS A N 1
ATOM 2169 C CA . HIS A 1 279 ? 3.562 -0.875 -22.778 1.00 95.25 279 HIS A CA 1
ATOM 2170 C C . HIS A 1 279 ? 4.511 -2.003 -22.348 1.00 95.25 279 HIS A C 1
ATOM 2172 O O . HIS A 1 279 ? 5.159 -2.590 -23.215 1.00 95.25 279 HIS A O 1
ATOM 2178 N N . ILE A 1 280 ? 4.562 -2.363 -21.057 1.00 95.81 280 ILE A N 1
ATOM 2179 C CA . ILE A 1 280 ? 5.350 -3.514 -20.572 1.00 95.81 280 ILE A CA 1
ATOM 2180 C C . ILE A 1 280 ? 4.856 -4.804 -21.235 1.00 95.81 280 ILE A C 1
ATOM 2182 O O . ILE A 1 280 ? 5.647 -5.535 -21.826 1.00 95.81 280 ILE A O 1
ATOM 2186 N N . GLN A 1 281 ? 3.547 -5.068 -21.171 1.00 95.50 281 GLN A N 1
ATOM 2187 C CA . GLN A 1 281 ? 2.929 -6.250 -21.774 1.00 95.50 281 GLN A CA 1
ATOM 2188 C C . GLN A 1 281 ? 3.235 -6.352 -23.263 1.00 95.50 281 GLN A C 1
ATOM 2190 O O . GLN A 1 281 ? 3.666 -7.406 -23.728 1.00 95.50 281 GLN A O 1
ATOM 2195 N N . HIS A 1 282 ? 3.044 -5.260 -24.002 1.00 95.25 282 HIS A N 1
ATOM 2196 C CA . HIS A 1 282 ? 3.259 -5.235 -25.442 1.00 95.25 282 HIS A CA 1
ATOM 2197 C C . HIS A 1 282 ? 4.723 -5.483 -25.821 1.00 95.25 282 HIS A C 1
ATOM 2199 O O . HIS A 1 282 ? 5.006 -6.366 -26.631 1.00 95.25 282 HIS A O 1
ATOM 2205 N N . THR A 1 283 ? 5.655 -4.731 -25.228 1.00 95.19 283 THR A N 1
ATOM 2206 C CA . THR A 1 283 ? 7.085 -4.822 -25.568 1.00 95.19 283 THR A CA 1
ATOM 2207 C C . THR A 1 283 ? 7.659 -6.192 -25.218 1.00 95.19 283 THR A C 1
ATOM 2209 O O . THR A 1 283 ? 8.364 -6.792 -26.030 1.00 95.19 283 THR A O 1
ATOM 2212 N N . LEU A 1 284 ? 7.294 -6.742 -24.055 1.00 94.69 284 LEU A N 1
ATOM 2213 C CA . LEU A 1 284 ? 7.757 -8.059 -23.634 1.00 94.69 284 LEU A CA 1
ATOM 2214 C C . LEU A 1 284 ? 7.145 -9.190 -24.471 1.00 94.69 284 LEU A C 1
ATOM 2216 O O . LEU A 1 284 ? 7.874 -10.084 -24.901 1.00 94.69 284 LEU A O 1
ATOM 2220 N N . SER A 1 285 ? 5.838 -9.135 -24.752 1.00 93.69 285 SER A N 1
ATOM 2221 C CA . SER A 1 285 ? 5.161 -10.148 -25.578 1.00 93.69 285 SER A CA 1
ATOM 2222 C C . SER A 1 285 ? 5.702 -10.161 -27.005 1.00 93.69 285 SER A C 1
ATOM 2224 O O . SER A 1 285 ? 5.934 -11.232 -27.558 1.00 93.69 285 SER A O 1
ATOM 2226 N N . SER A 1 286 ? 5.975 -8.983 -27.575 1.00 91.25 286 SER A N 1
ATOM 2227 C CA . SER A 1 286 ? 6.562 -8.860 -28.913 1.00 91.25 286 SER A CA 1
ATOM 2228 C C . SER A 1 286 ? 7.932 -9.531 -28.985 1.00 91.25 286 SER A C 1
ATOM 2230 O O . SER A 1 286 ? 8.198 -10.289 -29.908 1.00 91.25 286 SER A O 1
ATOM 2232 N N . ILE A 1 287 ? 8.788 -9.332 -27.978 1.00 92.12 287 ILE A N 1
ATOM 2233 C CA . ILE A 1 287 ? 10.088 -10.016 -27.911 1.00 92.12 287 ILE A CA 1
ATOM 2234 C C . ILE A 1 287 ? 9.909 -11.519 -27.707 1.00 92.12 287 ILE A C 1
ATOM 2236 O O . ILE A 1 287 ? 10.599 -12.307 -28.345 1.00 92.12 287 ILE A O 1
ATOM 2240 N N . LYS A 1 288 ? 8.989 -11.940 -26.836 1.00 90.12 288 LYS A N 1
ATOM 2241 C CA . LYS A 1 288 ? 8.732 -13.359 -26.566 1.00 90.12 288 LYS A CA 1
ATOM 2242 C C . LYS A 1 288 ? 8.310 -14.118 -27.828 1.00 90.12 288 LYS A C 1
ATOM 2244 O O . LYS A 1 288 ? 8.792 -15.228 -28.030 1.00 90.12 288 LYS A O 1
ATOM 2249 N N . ILE A 1 289 ? 7.432 -13.523 -28.637 1.00 90.19 289 ILE A N 1
ATOM 2250 C CA . ILE A 1 289 ? 6.879 -14.124 -29.859 1.00 90.19 289 ILE A CA 1
ATOM 2251 C C . ILE A 1 289 ? 7.897 -14.089 -31.004 1.00 90.19 289 ILE A C 1
ATOM 2253 O O . ILE A 1 289 ? 8.120 -15.112 -31.643 1.00 90.19 289 ILE A O 1
ATOM 2257 N N . GLU A 1 290 ? 8.525 -12.936 -31.243 1.00 88.81 290 GLU A N 1
ATOM 2258 C CA . GLU A 1 290 ? 9.342 -12.711 -32.444 1.00 88.81 290 GLU A CA 1
ATOM 2259 C C . GLU A 1 290 ? 10.808 -13.141 -32.275 1.00 88.81 290 GLU A C 1
ATOM 2261 O O . GLU A 1 290 ? 11.431 -13.624 -33.217 1.00 88.81 290 GLU A O 1
ATOM 2266 N N . ASP A 1 291 ? 11.383 -12.967 -31.079 1.00 85.31 291 ASP A N 1
ATOM 2267 C CA . ASP A 1 291 ? 12.826 -13.133 -30.843 1.00 85.31 291 ASP A CA 1
ATOM 2268 C C . ASP A 1 291 ? 13.153 -14.243 -29.822 1.00 85.31 291 ASP A C 1
ATOM 2270 O O . ASP A 1 291 ? 14.213 -14.873 -29.886 1.00 85.31 291 ASP A O 1
ATOM 2274 N N . GLY A 1 292 ? 12.254 -14.476 -28.863 1.00 86.12 292 GLY A N 1
ATOM 2275 C CA . GLY A 1 292 ? 12.469 -15.292 -27.670 1.00 86.12 292 GLY A CA 1
ATOM 2276 C C . GLY A 1 292 ? 13.369 -14.614 -26.623 1.00 86.12 292 GLY A C 1
ATOM 2277 O O . GLY A 1 292 ? 14.257 -13.817 -26.930 1.00 86.12 292 GLY A O 1
ATOM 2278 N N . TYR A 1 293 ? 13.205 -14.970 -25.342 1.00 86.44 293 TYR A N 1
ATOM 2279 C CA . TYR A 1 293 ? 13.982 -14.349 -24.252 1.00 86.44 293 TYR A CA 1
ATOM 2280 C C . TYR A 1 293 ? 15.497 -14.550 -24.363 1.00 86.44 293 TYR A C 1
ATOM 2282 O O . TYR A 1 293 ? 16.259 -13.720 -23.873 1.00 86.44 293 TYR A O 1
ATOM 2290 N N . GLY A 1 294 ? 15.952 -15.623 -25.020 1.00 82.88 294 GLY A N 1
ATOM 2291 C CA . GLY A 1 294 ? 17.380 -15.888 -25.226 1.00 82.88 294 GLY A CA 1
ATOM 2292 C C . GLY A 1 294 ? 18.095 -14.813 -26.053 1.00 82.88 294 GLY A C 1
ATOM 2293 O O . GLY A 1 294 ? 19.319 -14.721 -25.997 1.00 82.88 294 GLY A O 1
ATOM 2294 N N . ARG A 1 295 ? 17.347 -13.987 -26.797 1.00 85.38 295 ARG A N 1
ATOM 2295 C CA . ARG A 1 295 ? 17.878 -12.856 -27.571 1.00 85.38 295 ARG A CA 1
ATOM 2296 C C . ARG A 1 295 ? 17.959 -11.554 -26.778 1.00 85.38 295 ARG A C 1
ATOM 2298 O O . ARG A 1 295 ? 18.585 -10.611 -27.255 1.00 85.38 295 ARG A O 1
ATOM 2305 N N . ILE A 1 296 ? 17.387 -11.496 -25.574 1.00 89.81 296 ILE A N 1
ATOM 2306 C CA . ILE A 1 296 ? 17.596 -10.363 -24.672 1.00 89.81 296 ILE A CA 1
ATOM 2307 C C . ILE A 1 296 ? 19.040 -10.443 -24.141 1.00 89.81 296 ILE A C 1
ATOM 2309 O O . ILE A 1 296 ? 19.439 -11.498 -23.626 1.00 89.81 296 ILE A O 1
ATOM 2313 N N . PRO A 1 297 ? 19.825 -9.351 -24.227 1.00 89.75 297 PRO A N 1
ATOM 2314 C CA . PRO A 1 297 ? 21.187 -9.303 -23.701 1.00 89.75 297 PRO A CA 1
ATOM 2315 C C . PRO A 1 297 ? 21.283 -9.819 -22.256 1.00 89.75 297 PRO A C 1
ATOM 2317 O O . PRO A 1 297 ? 20.393 -9.583 -21.435 1.00 89.75 297 PRO A O 1
ATOM 2320 N N . SER A 1 298 ? 22.337 -10.579 -21.945 1.00 86.06 298 SER A N 1
ATOM 2321 C CA . SER A 1 298 ? 22.492 -11.260 -20.648 1.00 86.06 298 SER A CA 1
ATOM 2322 C C . SER A 1 298 ? 22.556 -10.309 -19.455 1.00 86.06 298 SER A C 1
ATOM 2324 O O . SER A 1 298 ? 22.120 -10.676 -18.372 1.00 86.06 298 SER A O 1
ATOM 2326 N N . ASP A 1 299 ? 23.071 -9.103 -19.662 1.00 84.50 299 ASP A N 1
ATOM 2327 C CA . ASP A 1 299 ? 23.119 -7.994 -18.709 1.00 84.50 299 ASP A CA 1
ATOM 2328 C C . ASP A 1 299 ? 21.738 -7.358 -18.471 1.00 84.50 299 ASP A C 1
ATOM 2330 O O . ASP A 1 299 ? 21.418 -6.968 -17.350 1.00 84.50 299 ASP A O 1
ATOM 2334 N N . LEU A 1 300 ? 20.885 -7.311 -19.500 1.00 87.56 300 LEU A N 1
ATOM 2335 C CA . LEU A 1 300 ? 19.552 -6.706 -19.419 1.00 87.56 300 LEU A CA 1
ATOM 2336 C C . LEU A 1 300 ? 18.507 -7.646 -18.796 1.00 87.56 300 LEU A C 1
ATOM 2338 O O . LEU A 1 300 ? 17.592 -7.186 -18.113 1.00 87.56 300 LEU A O 1
ATOM 2342 N N . ARG A 1 301 ? 18.633 -8.965 -18.995 1.00 90.25 301 ARG A N 1
ATOM 2343 C CA . ARG A 1 301 ? 17.661 -9.958 -18.493 1.00 90.25 301 ARG A CA 1
ATOM 2344 C C . ARG A 1 301 ? 17.402 -9.873 -16.977 1.00 90.25 301 ARG A C 1
ATOM 2346 O O . ARG A 1 301 ? 16.227 -9.839 -16.608 1.00 90.25 301 ARG A O 1
ATOM 2353 N N . PRO A 1 302 ? 18.422 -9.786 -16.096 1.00 89.50 302 PRO A N 1
ATOM 2354 C CA . PRO A 1 302 ? 18.217 -9.583 -14.661 1.00 89.50 302 PRO A CA 1
ATOM 2355 C C . PRO A 1 302 ? 17.443 -8.301 -14.332 1.00 89.50 302 PRO A C 1
ATOM 2357 O O . PRO A 1 302 ? 16.555 -8.327 -13.483 1.00 89.50 302 PRO A O 1
ATOM 2360 N N . ALA A 1 303 ? 17.740 -7.193 -15.020 1.00 88.69 303 ALA A N 1
ATOM 2361 C CA . ALA A 1 303 ? 17.074 -5.912 -14.792 1.00 88.69 303 ALA A CA 1
ATOM 2362 C C . ALA A 1 303 ? 15.591 -5.960 -15.191 1.00 88.69 303 ALA A C 1
ATOM 2364 O O . ALA A 1 303 ? 14.739 -5.480 -14.446 1.00 88.69 303 ALA A O 1
ATOM 2365 N N . VAL A 1 304 ? 15.271 -6.604 -16.319 1.00 91.88 304 VAL A N 1
ATOM 2366 C CA . VAL A 1 304 ? 13.886 -6.812 -16.776 1.00 91.88 304 VAL A CA 1
ATOM 2367 C C . VAL A 1 304 ? 13.127 -7.723 -15.811 1.00 91.88 304 VAL A C 1
ATOM 2369 O O . VAL A 1 304 ? 12.019 -7.386 -15.397 1.00 91.88 304 VAL A O 1
ATOM 2372 N N . ALA A 1 305 ? 13.731 -8.839 -15.387 1.00 93.25 305 ALA A N 1
ATOM 2373 C CA . ALA A 1 305 ? 13.128 -9.734 -14.400 1.00 93.25 305 ALA A CA 1
ATOM 2374 C C . ALA A 1 305 ? 12.843 -9.007 -13.077 1.00 93.25 305 ALA A C 1
ATOM 2376 O O . ALA A 1 305 ? 11.743 -9.112 -12.538 1.00 93.25 305 ALA A O 1
ATOM 2377 N N . ASN A 1 306 ? 13.798 -8.215 -12.584 1.00 91.12 306 ASN A N 1
ATOM 2378 C CA . ASN A 1 306 ? 13.609 -7.420 -11.376 1.00 91.12 306 ASN A CA 1
ATOM 2379 C C . ASN A 1 306 ? 12.501 -6.367 -11.546 1.00 91.12 306 ASN A C 1
ATOM 2381 O O . ASN A 1 306 ? 11.641 -6.233 -10.681 1.00 91.12 306 ASN A O 1
ATOM 2385 N N . GLY A 1 307 ? 12.464 -5.666 -12.684 1.00 92.38 307 GLY A N 1
ATOM 2386 C CA . GLY A 1 307 ? 11.406 -4.704 -12.998 1.00 92.38 307 GLY A CA 1
ATOM 2387 C C . GLY A 1 307 ? 10.013 -5.342 -13.048 1.00 92.38 307 GLY A C 1
ATOM 2388 O O . GLY A 1 307 ? 9.055 -4.757 -12.549 1.00 92.38 307 GLY A O 1
ATOM 2389 N N . LEU A 1 308 ? 9.885 -6.571 -13.564 1.00 94.94 308 LEU A N 1
ATOM 2390 C CA . LEU A 1 308 ? 8.625 -7.324 -13.523 1.00 94.94 308 LEU A CA 1
ATOM 2391 C C . LEU A 1 308 ? 8.204 -7.659 -12.088 1.00 94.94 308 LEU A C 1
ATOM 2393 O O . LEU A 1 308 ? 7.041 -7.445 -11.728 1.00 94.94 308 LEU A O 1
ATOM 2397 N N . LEU A 1 309 ? 9.143 -8.131 -11.263 1.00 93.19 309 LEU A N 1
ATOM 2398 C CA . LEU A 1 309 ? 8.893 -8.411 -9.849 1.00 93.19 309 LEU A CA 1
ATOM 2399 C C . LEU A 1 309 ? 8.464 -7.147 -9.098 1.00 93.19 309 LEU A C 1
ATOM 2401 O O . LEU A 1 309 ? 7.512 -7.204 -8.327 1.00 93.19 309 LEU A O 1
ATOM 2405 N N . GLU A 1 310 ? 9.072 -5.996 -9.364 1.00 90.62 310 GLU A N 1
ATOM 2406 C CA . GLU A 1 310 ? 8.662 -4.725 -8.758 1.00 90.62 310 GLU A CA 1
ATOM 2407 C C . GLU A 1 310 ? 7.307 -4.240 -9.265 1.00 90.62 310 GLU A C 1
ATOM 2409 O O . GLU A 1 310 ? 6.431 -3.883 -8.475 1.00 90.62 310 GLU A O 1
ATOM 2414 N N . SER A 1 311 ? 7.066 -4.324 -10.572 1.00 91.69 311 SER A N 1
ATOM 2415 C CA . SER A 1 311 ? 5.773 -3.968 -11.154 1.00 91.69 311 SER A CA 1
ATOM 2416 C C . SER A 1 311 ? 4.625 -4.855 -10.651 1.00 91.69 311 SER A C 1
ATOM 2418 O O . SER A 1 311 ? 3.467 -4.452 -10.753 1.00 91.69 311 SER A O 1
ATOM 2420 N N . SER A 1 312 ? 4.904 -6.022 -10.049 1.00 90.50 312 SER A N 1
ATOM 2421 C CA . SER A 1 312 ? 3.883 -6.859 -9.391 1.00 90.50 312 SER A CA 1
ATOM 2422 C C . SER A 1 312 ? 3.214 -6.175 -8.188 1.00 90.50 312 SER A C 1
ATOM 2424 O O . SER A 1 312 ? 2.133 -6.585 -7.765 1.00 90.50 312 SER A O 1
ATOM 2426 N N . PHE A 1 313 ? 3.801 -5.099 -7.650 1.00 82.31 313 PHE A N 1
ATOM 2427 C CA . PHE A 1 313 ? 3.133 -4.254 -6.655 1.00 82.31 313 PHE A CA 1
ATOM 2428 C C . PHE A 1 313 ? 1.983 -3.439 -7.247 1.00 82.31 313 PHE A C 1
ATOM 2430 O O . PHE A 1 313 ? 1.116 -2.963 -6.516 1.00 82.31 313 PHE A O 1
ATOM 2437 N N . TYR A 1 314 ? 1.936 -3.273 -8.569 1.00 84.75 314 TYR A N 1
ATOM 2438 C CA . TYR A 1 314 ? 0.855 -2.542 -9.201 1.00 84.75 314 TYR A CA 1
ATOM 2439 C C . TYR A 1 314 ? -0.466 -3.321 -9.114 1.00 84.75 314 TYR A C 1
ATOM 2441 O O . TYR A 1 314 ? -0.485 -4.552 -9.074 1.00 84.75 314 TYR A O 1
ATOM 2449 N N . PRO A 1 315 ? -1.607 -2.615 -9.126 1.00 76.31 315 PRO A N 1
ATOM 2450 C CA . PRO A 1 315 ? -2.901 -3.243 -8.871 1.00 76.31 315 PRO A CA 1
ATOM 2451 C C . PRO A 1 315 ? -3.402 -4.169 -9.982 1.00 76.31 315 PRO A C 1
ATOM 2453 O O . PRO A 1 315 ? -3.020 -4.032 -11.139 1.00 76.31 315 PRO A O 1
ATOM 2456 N N . GLY A 1 316 ? -4.341 -5.052 -9.651 1.00 79.38 316 GLY A N 1
ATOM 2457 C CA . GLY A 1 316 ? -4.981 -5.957 -10.610 1.00 79.38 316 GLY A CA 1
ATOM 2458 C C . GLY A 1 316 ? -4.378 -7.357 -10.579 1.00 79.38 316 GLY A C 1
ATOM 2459 O O . GLY A 1 316 ? -3.186 -7.546 -10.797 1.00 79.38 316 GLY A O 1
ATOM 2460 N N . ARG A 1 317 ? -5.220 -8.354 -10.302 1.00 81.19 317 ARG A N 1
ATOM 2461 C CA . ARG A 1 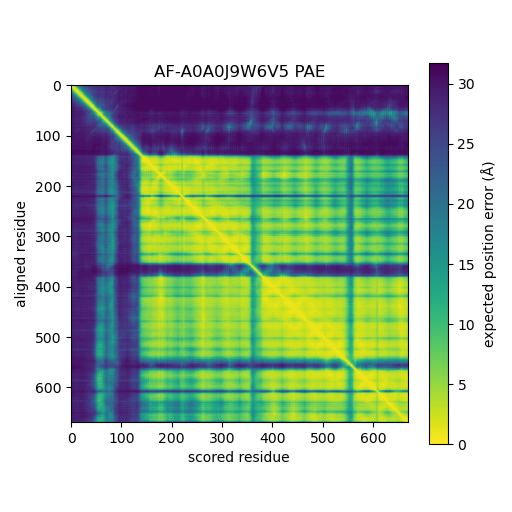317 ? -4.800 -9.751 -10.143 1.00 81.19 317 ARG A CA 1
ATOM 2462 C C . ARG A 1 317 ? -4.182 -10.327 -11.418 1.00 81.19 317 ARG A C 1
ATOM 2464 O O . ARG A 1 317 ? -3.087 -10.870 -11.354 1.00 81.19 317 ARG A O 1
ATOM 2471 N N . THR A 1 318 ? -4.837 -10.115 -12.557 1.00 86.69 318 THR A N 1
ATOM 2472 C CA . THR A 1 318 ? -4.356 -10.553 -13.877 1.00 86.69 318 THR A CA 1
ATOM 2473 C C . THR A 1 318 ? -2.982 -9.974 -14.207 1.00 86.69 318 THR A C 1
ATOM 2475 O O . THR A 1 318 ? -2.140 -10.649 -14.788 1.00 86.69 318 THR A O 1
ATOM 2478 N N . TRP A 1 319 ? -2.725 -8.731 -13.787 1.00 89.25 319 TRP A N 1
ATOM 2479 C CA . TRP A 1 319 ? -1.416 -8.106 -13.929 1.00 89.25 319 TRP A CA 1
ATOM 2480 C C . TRP A 1 319 ? -0.355 -8.785 -13.060 1.00 89.25 319 TRP A C 1
ATOM 2482 O O . TRP A 1 319 ? 0.731 -9.070 -13.553 1.00 89.25 319 TRP A O 1
ATOM 2492 N N . LYS A 1 320 ? -0.661 -9.058 -11.785 1.00 89.81 320 LYS A N 1
ATOM 2493 C CA . LYS A 1 320 ? 0.272 -9.739 -10.874 1.00 89.81 320 LYS A CA 1
ATOM 2494 C C . LYS A 1 320 ? 0.622 -11.142 -11.369 1.00 89.81 320 LYS A C 1
ATOM 2496 O O . LYS A 1 320 ? 1.792 -11.506 -11.365 1.00 89.81 320 LYS A O 1
ATOM 2501 N N . GLU A 1 321 ? -0.381 -11.898 -11.813 1.00 89.81 321 GLU A N 1
ATOM 2502 C CA . GLU A 1 321 ? -0.205 -13.222 -12.425 1.00 89.81 321 GLU A CA 1
ATOM 2503 C C . GLU A 1 321 ? 0.712 -13.132 -13.651 1.00 89.81 321 GLU A C 1
ATOM 2505 O O . GLU A 1 321 ? 1.728 -13.824 -13.706 1.00 89.81 321 GLU A O 1
ATOM 2510 N N . PHE A 1 322 ? 0.418 -12.210 -14.574 1.00 92.88 322 PHE A N 1
ATOM 2511 C CA . PHE A 1 322 ? 1.243 -11.966 -15.756 1.00 92.88 322 PHE A CA 1
ATOM 2512 C C . PHE A 1 322 ? 2.691 -11.612 -15.390 1.00 92.88 322 PHE A C 1
ATOM 2514 O O . PHE A 1 322 ? 3.623 -12.250 -15.875 1.00 92.88 322 PHE A O 1
ATOM 2521 N N . SER A 1 323 ? 2.910 -10.616 -14.526 1.00 94.69 323 SER A N 1
ATOM 2522 C CA . SER A 1 323 ? 4.261 -10.122 -14.252 1.00 94.69 323 SER A CA 1
ATOM 2523 C C . SER A 1 323 ? 5.126 -11.158 -13.530 1.00 94.69 323 SER A C 1
ATOM 2525 O O . SER A 1 323 ? 6.315 -11.266 -13.826 1.00 94.69 323 SER A O 1
ATOM 2527 N N . ILE A 1 324 ? 4.541 -11.955 -12.630 1.00 93.06 324 ILE A N 1
ATOM 2528 C CA . ILE A 1 324 ? 5.238 -13.039 -11.925 1.00 93.06 324 ILE A CA 1
ATOM 2529 C C . ILE A 1 324 ? 5.565 -14.193 -12.883 1.00 93.06 324 ILE A C 1
ATOM 2531 O O . ILE A 1 324 ? 6.697 -14.677 -12.874 1.00 93.06 324 ILE A O 1
ATOM 2535 N N . GLN A 1 325 ? 4.619 -14.603 -13.734 1.00 92.94 325 GLN A N 1
ATOM 2536 C CA . GLN A 1 325 ? 4.828 -15.688 -14.698 1.00 92.94 325 GLN A CA 1
ATOM 2537 C C . GLN A 1 325 ? 5.916 -15.342 -15.725 1.00 92.94 325 GLN A C 1
ATOM 2539 O O . GLN A 1 325 ? 6.790 -16.157 -16.028 1.00 92.94 325 GLN A O 1
ATOM 2544 N N . GLU A 1 326 ? 5.901 -14.117 -16.247 1.00 94.25 326 GLU A N 1
ATOM 2545 C CA . GLU A 1 326 ? 6.914 -13.662 -17.200 1.00 94.25 326 GLU A CA 1
ATOM 2546 C C . GLU A 1 326 ? 8.291 -13.494 -16.528 1.00 94.25 326 GLU A C 1
ATOM 2548 O O . GLU A 1 326 ? 9.319 -13.824 -17.127 1.00 94.25 326 GLU A O 1
ATOM 2553 N N . ALA A 1 327 ? 8.333 -13.056 -15.261 1.00 94.62 327 ALA A N 1
ATOM 2554 C CA . ALA A 1 327 ? 9.571 -12.992 -14.485 1.00 94.62 327 ALA A CA 1
ATOM 2555 C C . ALA A 1 327 ? 10.172 -14.386 -14.256 1.00 94.62 327 ALA A C 1
ATOM 2557 O O . ALA A 1 327 ? 11.384 -14.553 -14.385 1.00 94.62 327 ALA A O 1
ATOM 2558 N N . GLU A 1 328 ? 9.344 -15.391 -13.963 1.00 92.88 328 GLU A N 1
ATOM 2559 C CA . GLU A 1 328 ? 9.768 -16.787 -13.822 1.00 92.88 328 GLU A CA 1
ATOM 2560 C C . GLU A 1 328 ? 10.411 -17.318 -15.108 1.00 92.88 328 GLU A C 1
ATOM 2562 O O . GLU A 1 328 ? 11.522 -17.856 -15.066 1.00 92.88 328 GLU A O 1
ATOM 2567 N N . GLY A 1 329 ? 9.769 -17.094 -16.260 1.00 90.06 329 GLY A N 1
ATOM 2568 C CA . GLY A 1 329 ? 10.308 -17.484 -17.565 1.00 90.06 329 GLY A CA 1
ATOM 2569 C C . GLY A 1 329 ? 11.651 -16.815 -17.883 1.00 90.06 329 GLY A C 1
ATOM 2570 O O . GLY A 1 329 ? 12.583 -17.473 -18.355 1.00 90.06 329 GLY A O 1
ATOM 2571 N N . LEU A 1 330 ? 11.791 -15.522 -17.574 1.00 91.44 330 LEU A N 1
ATOM 2572 C CA . LEU A 1 330 ? 13.053 -14.797 -17.741 1.00 91.44 330 LEU A CA 1
ATOM 2573 C C . LEU A 1 330 ? 14.142 -15.311 -16.800 1.00 91.44 330 LEU A C 1
ATOM 2575 O O . LEU A 1 330 ? 15.257 -15.561 -17.257 1.00 91.44 330 LEU A O 1
ATOM 2579 N N . ILE A 1 331 ? 13.829 -15.511 -15.520 1.00 91.38 331 ILE A N 1
ATOM 2580 C CA . ILE A 1 331 ? 14.766 -16.016 -14.508 1.00 91.38 331 ILE A CA 1
ATOM 2581 C C . ILE A 1 331 ? 15.286 -17.404 -14.887 1.00 91.38 331 ILE A C 1
ATOM 2583 O O . ILE A 1 331 ? 16.493 -17.642 -14.812 1.00 91.38 331 ILE A O 1
ATOM 2587 N N . ALA A 1 332 ? 14.409 -18.293 -15.359 1.00 87.69 332 ALA A N 1
ATOM 2588 C CA . ALA A 1 332 ? 14.785 -19.627 -15.823 1.00 87.69 332 ALA A CA 1
ATOM 2589 C C . ALA A 1 332 ? 15.754 -19.593 -17.019 1.00 87.69 332 ALA A C 1
ATOM 2591 O O . ALA A 1 332 ? 16.571 -20.498 -17.173 1.00 87.69 332 ALA A O 1
ATOM 2592 N N . SER A 1 333 ? 15.707 -18.538 -17.841 1.00 85.56 333 SER A N 1
ATOM 2593 C CA . SER A 1 333 ? 16.609 -18.377 -18.987 1.00 85.56 333 SER A CA 1
ATOM 2594 C C . SER A 1 333 ? 18.032 -17.941 -18.609 1.00 85.56 333 SER A C 1
ATOM 2596 O O . SER A 1 333 ? 18.934 -18.035 -19.445 1.00 85.56 333 SER A O 1
ATOM 2598 N N . ILE A 1 334 ? 18.251 -17.412 -17.397 1.00 86.88 334 ILE A N 1
ATOM 2599 C CA . ILE A 1 334 ? 19.524 -16.810 -16.968 1.00 86.88 334 ILE A CA 1
ATOM 2600 C C . ILE A 1 334 ? 20.432 -17.895 -16.360 1.00 86.88 334 ILE A C 1
ATOM 2602 O O . ILE A 1 334 ? 20.114 -18.409 -15.282 1.00 86.88 334 ILE A O 1
ATOM 2606 N N . PRO A 1 335 ? 21.584 -18.218 -16.984 1.00 80.06 335 PRO A N 1
ATOM 2607 C CA . PRO A 1 335 ? 22.581 -19.099 -16.378 1.00 80.06 335 PRO A CA 1
ATOM 2608 C C . PRO A 1 335 ? 23.140 -18.466 -15.098 1.00 80.06 335 PRO A C 1
ATOM 2610 O O . PRO A 1 335 ? 23.385 -17.263 -15.082 1.00 80.06 335 PRO A O 1
ATOM 2613 N N . ASN A 1 336 ? 23.365 -19.260 -14.045 1.00 81.69 336 ASN A N 1
ATOM 2614 C CA . ASN A 1 336 ? 23.889 -18.783 -12.753 1.00 81.69 336 ASN A CA 1
ATOM 2615 C C . ASN A 1 336 ? 23.106 -17.583 -12.190 1.00 81.69 336 ASN A C 1
ATOM 2617 O O . ASN A 1 336 ? 23.684 -16.563 -11.822 1.00 81.69 336 ASN A O 1
ATOM 2621 N N . THR A 1 337 ? 21.774 -17.695 -12.171 1.00 81.44 337 THR A N 1
ATOM 2622 C CA . THR A 1 337 ? 20.890 -16.631 -11.685 1.00 81.44 337 THR A CA 1
ATOM 2623 C C . THR A 1 337 ? 21.292 -16.161 -10.286 1.00 81.44 337 THR A C 1
ATOM 2625 O O . THR A 1 337 ? 21.451 -16.984 -9.385 1.00 81.44 337 THR A O 1
ATOM 2628 N N . ASP A 1 338 ? 21.340 -14.843 -10.100 1.00 82.75 338 ASP A N 1
ATOM 2629 C CA . ASP A 1 338 ? 21.451 -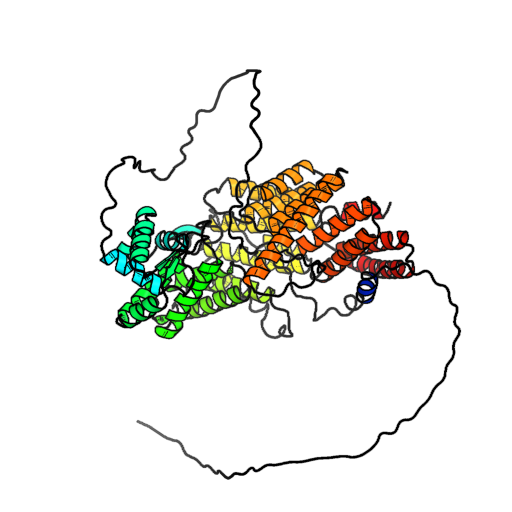14.199 -8.791 1.00 82.75 338 ASP A CA 1
ATOM 2630 C C . ASP A 1 338 ? 20.422 -14.794 -7.798 1.00 82.75 338 ASP A C 1
ATOM 2632 O O . ASP A 1 338 ? 19.212 -14.755 -8.084 1.00 82.75 338 ASP A O 1
ATOM 2636 N N . PRO A 1 339 ? 20.859 -15.348 -6.646 1.00 82.50 339 PRO A N 1
ATOM 2637 C CA . PRO A 1 339 ? 19.969 -15.875 -5.610 1.00 82.50 339 PRO A CA 1
ATOM 2638 C C . PRO A 1 339 ? 18.879 -14.882 -5.195 1.00 82.50 339 PRO A C 1
ATOM 2640 O O . PRO A 1 339 ? 17.737 -15.286 -4.959 1.00 82.50 339 PRO A O 1
ATOM 2643 N N . TYR A 1 340 ? 19.193 -13.582 -5.204 1.00 84.75 340 TYR A N 1
ATOM 2644 C CA . TYR A 1 340 ? 18.251 -12.508 -4.898 1.00 84.75 340 TYR A CA 1
ATOM 2645 C C . TYR A 1 340 ? 16.987 -12.562 -5.765 1.00 84.75 340 TYR A C 1
ATOM 2647 O O . TYR A 1 340 ? 15.875 -12.441 -5.247 1.00 84.75 340 TYR A O 1
ATOM 2655 N N . LEU A 1 341 ? 17.130 -12.783 -7.077 1.00 88.12 341 LEU A N 1
ATOM 2656 C CA . LEU A 1 341 ? 15.992 -12.823 -8.001 1.00 88.12 341 LEU A CA 1
ATOM 2657 C C . LEU A 1 341 ? 15.115 -14.051 -7.764 1.00 88.12 341 LEU A C 1
ATOM 2659 O O . LEU A 1 341 ? 13.891 -13.951 -7.811 1.00 88.12 341 LEU A O 1
ATOM 2663 N N . ARG A 1 342 ? 15.726 -15.204 -7.465 1.00 85.94 342 ARG A N 1
ATOM 2664 C CA . ARG A 1 342 ? 14.986 -16.443 -7.177 1.00 85.94 342 ARG A CA 1
ATOM 2665 C C . ARG A 1 342 ? 14.174 -16.328 -5.892 1.00 85.94 342 ARG A C 1
ATOM 2667 O O . ARG A 1 342 ? 13.022 -16.754 -5.861 1.00 85.94 342 ARG A O 1
ATOM 2674 N N . ILE A 1 343 ? 14.761 -15.742 -4.851 1.00 81.38 343 ILE A N 1
ATOM 2675 C CA . ILE A 1 343 ? 14.079 -15.522 -3.572 1.00 81.38 343 ILE A CA 1
ATOM 2676 C C . ILE A 1 343 ? 12.966 -14.492 -3.748 1.00 81.38 343 ILE A C 1
ATOM 2678 O O . ILE A 1 343 ? 11.836 -14.746 -3.341 1.00 81.38 343 ILE A O 1
ATOM 2682 N N . SER A 1 344 ? 13.246 -13.384 -4.437 1.00 86.25 344 SER A N 1
ATOM 2683 C CA . SER A 1 344 ? 12.244 -12.355 -4.726 1.00 86.25 344 SER A CA 1
ATOM 2684 C C . SER A 1 344 ? 11.062 -12.912 -5.525 1.00 86.25 344 SER A C 1
ATOM 2686 O O . SER A 1 344 ? 9.916 -12.632 -5.180 1.00 86.25 344 SER A O 1
ATOM 2688 N N . LEU A 1 345 ? 11.307 -13.753 -6.537 1.00 88.56 345 LEU A N 1
ATOM 2689 C CA . LEU A 1 345 ? 10.253 -14.430 -7.300 1.00 88.56 345 LEU A CA 1
ATOM 2690 C C . LEU A 1 345 ? 9.365 -15.295 -6.400 1.00 88.56 345 LEU A C 1
ATOM 2692 O O . LEU A 1 345 ? 8.146 -15.129 -6.406 1.00 88.56 345 LEU A O 1
ATOM 2696 N N . ARG A 1 346 ? 9.968 -16.171 -5.589 1.00 81.50 346 ARG A N 1
ATOM 2697 C CA . ARG A 1 346 ? 9.226 -17.035 -4.657 1.00 81.50 346 ARG A CA 1
ATOM 2698 C C . ARG A 1 346 ? 8.424 -16.229 -3.644 1.00 81.50 346 ARG A C 1
ATOM 2700 O O . ARG A 1 346 ? 7.272 -16.557 -3.372 1.00 81.50 346 ARG A O 1
ATOM 2707 N N . HIS A 1 347 ? 9.004 -15.146 -3.132 1.00 80.06 347 HIS A N 1
ATOM 2708 C CA . HIS A 1 347 ? 8.328 -14.231 -2.221 1.00 80.06 347 HIS A CA 1
ATOM 2709 C C . HIS A 1 347 ? 7.061 -13.639 -2.859 1.00 80.06 347 HIS A C 1
ATOM 2711 O O . HIS A 1 347 ? 6.020 -13.569 -2.205 1.00 80.06 347 HIS A O 1
ATOM 2717 N N . ARG A 1 348 ? 7.107 -13.262 -4.148 1.00 84.62 348 ARG A N 1
ATOM 2718 C CA . ARG A 1 348 ? 5.924 -12.773 -4.881 1.00 84.62 348 ARG A CA 1
ATOM 2719 C C . ARG A 1 348 ? 4.912 -13.867 -5.196 1.00 84.62 348 ARG A C 1
ATOM 2721 O O . ARG A 1 348 ? 3.721 -13.614 -5.044 1.00 84.62 348 ARG A O 1
ATOM 2728 N N . GLN A 1 349 ? 5.363 -15.063 -5.573 1.00 83.75 349 GLN A N 1
ATOM 2729 C CA . GLN A 1 349 ? 4.488 -16.224 -5.780 1.00 83.75 349 GLN A CA 1
ATOM 2730 C C . GLN A 1 349 ? 3.711 -16.557 -4.495 1.00 83.75 349 GLN A C 1
ATOM 2732 O O . GLN A 1 349 ? 2.490 -16.630 -4.531 1.00 83.75 349 GLN A O 1
ATOM 2737 N N . SER A 1 350 ? 4.389 -16.601 -3.342 1.00 75.25 350 SER A N 1
ATOM 2738 C CA . SER A 1 350 ? 3.769 -16.793 -2.019 1.00 75.25 350 SER A CA 1
ATOM 2739 C C . SER A 1 350 ? 2.665 -15.764 -1.727 1.00 75.25 350 SER A C 1
ATOM 2741 O O . SER A 1 350 ? 1.577 -16.127 -1.279 1.00 75.25 350 SER A O 1
ATOM 2743 N N . LEU A 1 351 ? 2.897 -14.476 -2.017 1.00 74.81 351 LEU A N 1
ATOM 2744 C CA . LEU A 1 351 ? 1.877 -13.432 -1.824 1.00 74.81 351 LEU A CA 1
ATOM 2745 C C . LEU A 1 351 ? 0.685 -13.579 -2.769 1.00 74.81 351 LEU A C 1
ATOM 2747 O O . LEU A 1 351 ? -0.436 -13.254 -2.377 1.00 74.81 351 LEU A O 1
ATOM 2751 N N . LEU A 1 352 ? 0.917 -14.020 -4.006 1.00 77.31 352 LEU A N 1
ATOM 2752 C CA . LEU A 1 352 ? -0.147 -14.261 -4.974 1.00 77.31 352 LEU A CA 1
ATOM 2753 C C . LEU A 1 352 ? -0.986 -15.480 -4.572 1.00 77.31 352 LEU A C 1
ATOM 2755 O O . LEU A 1 352 ? -2.214 -15.394 -4.582 1.00 77.31 352 LEU A O 1
ATOM 2759 N N . ASP A 1 353 ? -0.335 -16.558 -4.136 1.00 69.44 353 ASP A N 1
ATOM 2760 C CA . ASP A 1 353 ? -0.983 -17.800 -3.717 1.00 69.44 353 ASP A CA 1
ATOM 2761 C C . ASP A 1 353 ? -1.895 -17.586 -2.502 1.00 69.44 353 ASP A C 1
ATOM 2763 O O . ASP A 1 353 ? -3.004 -18.113 -2.453 1.00 69.44 353 ASP A O 1
ATOM 2767 N N . ARG A 1 354 ? -1.510 -16.705 -1.565 1.00 63.75 354 ARG A N 1
ATOM 2768 C CA . ARG A 1 354 ? -2.381 -16.293 -0.445 1.00 63.75 354 ARG A CA 1
ATOM 2769 C C . ARG A 1 354 ? -3.680 -15.606 -0.886 1.00 63.75 354 ARG A C 1
ATOM 2771 O O . ARG A 1 354 ? -4.613 -15.514 -0.090 1.00 63.75 354 ARG A O 1
ATOM 2778 N N . LYS A 1 355 ? -3.747 -15.072 -2.112 1.00 54.81 355 LYS A N 1
ATOM 2779 C CA . LYS A 1 355 ? -4.936 -14.388 -2.653 1.00 54.81 355 LYS A CA 1
ATOM 2780 C C . LYS A 1 355 ? -5.850 -15.318 -3.472 1.00 54.81 355 LYS A C 1
ATOM 2782 O O . LYS A 1 355 ? -6.904 -14.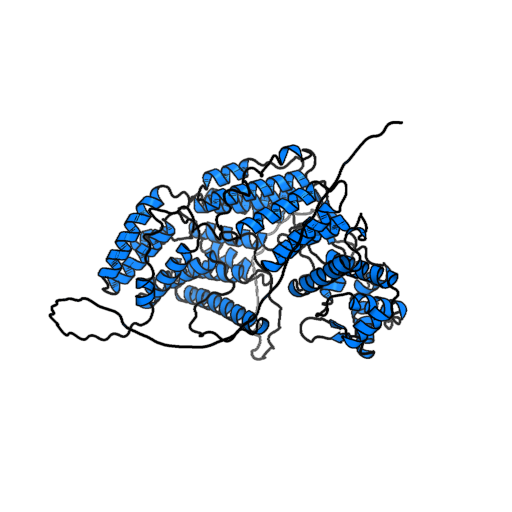858 -3.914 1.00 54.81 355 LYS A O 1
ATOM 2787 N N . LEU A 1 356 ? -5.485 -16.588 -3.678 1.00 51.28 356 LEU A N 1
ATOM 2788 C CA . LEU A 1 356 ? -6.329 -17.591 -4.340 1.00 51.28 356 LEU A CA 1
ATOM 2789 C C . LEU A 1 356 ? -7.391 -18.150 -3.370 1.00 51.28 356 LEU A C 1
ATOM 2791 O O . LEU A 1 356 ? -7.058 -18.441 -2.222 1.00 51.28 356 LEU A O 1
ATOM 2795 N N . PRO A 1 357 ? -8.651 -18.348 -3.812 1.00 42.56 357 PRO A N 1
ATOM 2796 C CA . PRO A 1 357 ? -9.599 -19.203 -3.102 1.00 42.56 357 PRO A CA 1
ATOM 2797 C C . PRO A 1 357 ? -8.991 -20.596 -2.948 1.00 42.56 357 PRO A C 1
ATOM 2799 O O . PRO A 1 357 ? -8.577 -21.197 -3.938 1.00 42.56 357 PRO A O 1
ATOM 2802 N N . GLN A 1 358 ? -8.902 -21.084 -1.713 1.00 47.91 358 GLN A N 1
ATOM 2803 C CA . GLN A 1 358 ? -8.406 -22.427 -1.427 1.00 47.91 358 GLN A CA 1
ATOM 2804 C C . GLN A 1 358 ? -9.422 -23.463 -1.936 1.00 47.91 358 GLN A C 1
ATOM 2806 O O . GLN A 1 358 ? -10.343 -23.823 -1.219 1.00 47.91 358 GLN A O 1
ATOM 2811 N N . THR A 1 359 ? -9.295 -23.917 -3.180 1.00 38.00 359 THR A N 1
ATOM 2812 C CA . THR A 1 359 ? -9.900 -25.180 -3.640 1.00 38.00 359 THR A CA 1
ATOM 2813 C C . THR A 1 359 ? -8.923 -26.306 -3.348 1.00 38.00 359 THR A C 1
ATOM 2815 O O . THR A 1 359 ? -7.828 -26.225 -3.898 1.00 38.00 359 THR A O 1
ATOM 2818 N N . ASP A 1 360 ? -9.304 -27.276 -2.502 1.00 34.19 360 ASP A N 1
ATOM 2819 C CA . ASP A 1 360 ? -8.848 -28.677 -2.281 1.00 34.19 360 ASP A CA 1
ATOM 2820 C C . ASP A 1 360 ? -7.378 -29.083 -2.556 1.00 34.19 360 ASP A C 1
ATOM 2822 O O . ASP A 1 360 ? -7.021 -30.256 -2.541 1.00 34.19 360 ASP A O 1
ATOM 2826 N N . ALA A 1 361 ? -6.470 -28.138 -2.768 1.00 35.66 361 ALA A N 1
ATOM 2827 C CA . ALA A 1 361 ? -5.076 -28.354 -3.138 1.00 35.66 361 ALA A CA 1
ATOM 2828 C C . ALA A 1 361 ? -4.148 -28.251 -1.923 1.00 35.66 361 ALA A C 1
ATOM 2830 O O . ALA A 1 361 ? -2.942 -28.026 -2.065 1.00 35.66 361 ALA A O 1
ATOM 2831 N N . HIS A 1 362 ? -4.696 -28.438 -0.718 1.00 38.38 362 HIS A N 1
ATOM 2832 C CA . HIS A 1 362 ? -3.900 -28.492 0.502 1.00 38.38 362 HIS A CA 1
ATOM 2833 C C . HIS A 1 362 ? -3.056 -29.771 0.626 1.00 38.38 362 HIS A C 1
ATOM 2835 O O . HIS A 1 362 ? -2.250 -29.866 1.549 1.00 38.38 362 HIS A O 1
ATOM 2841 N N . GLU A 1 363 ? -3.127 -30.685 -0.347 1.00 38.19 363 GLU A N 1
ATOM 2842 C CA . GLU A 1 363 ? -2.225 -31.838 -0.428 1.00 38.19 363 GLU A CA 1
ATOM 2843 C C . GLU A 1 363 ? -1.040 -31.667 -1.399 1.00 38.19 363 GLU A C 1
ATOM 2845 O O . GLU A 1 363 ? -0.131 -32.494 -1.368 1.00 38.19 363 GLU A O 1
ATOM 2850 N N . LEU A 1 364 ? -0.961 -30.610 -2.229 1.00 37.44 364 LEU A N 1
ATOM 2851 C CA . LEU A 1 364 ? 0.046 -30.585 -3.314 1.00 37.44 364 LEU A CA 1
ATOM 2852 C C . LEU A 1 364 ? 0.892 -29.324 -3.518 1.00 37.44 364 LEU A C 1
ATOM 2854 O O . LEU A 1 364 ? 1.707 -29.316 -4.441 1.00 37.44 364 LEU A O 1
ATOM 2858 N N . ARG A 1 365 ? 0.853 -28.314 -2.641 1.00 38.00 365 ARG A N 1
ATOM 2859 C CA . ARG A 1 365 ? 1.994 -27.379 -2.538 1.00 38.00 365 ARG A CA 1
ATOM 2860 C C . ARG A 1 365 ? 2.375 -27.122 -1.092 1.00 38.00 365 ARG A C 1
ATOM 2862 O O . ARG A 1 365 ? 1.751 -26.305 -0.418 1.00 38.00 365 ARG A O 1
ATOM 2869 N N . PRO A 1 366 ? 3.393 -27.836 -0.593 1.00 37.97 366 PRO A N 1
ATOM 2870 C CA . PRO A 1 366 ? 3.696 -27.804 0.811 1.00 37.97 366 PRO A CA 1
ATOM 2871 C C . PRO A 1 366 ? 4.173 -26.412 1.232 1.00 37.97 366 PRO A C 1
ATOM 2873 O O . PRO A 1 366 ? 5.171 -25.889 0.737 1.00 37.97 366 PRO A O 1
ATOM 2876 N N . SER A 1 367 ? 3.590 -25.931 2.320 1.00 41.25 367 SER A N 1
ATOM 2877 C CA . SER A 1 367 ? 4.316 -25.253 3.396 1.00 41.25 367 SER A CA 1
ATOM 2878 C C . SER A 1 367 ? 5.651 -25.947 3.762 1.00 41.25 367 SER A C 1
ATOM 2880 O O . SER A 1 367 ? 6.518 -25.307 4.343 1.00 41.25 367 SER A O 1
ATOM 2882 N N . ALA A 1 368 ? 5.875 -27.200 3.343 1.00 36.22 368 ALA A N 1
ATOM 2883 C CA . ALA A 1 368 ? 7.145 -27.936 3.370 1.00 36.22 368 ALA A CA 1
ATOM 2884 C C . ALA A 1 368 ? 8.108 -27.709 2.169 1.00 36.22 368 ALA A C 1
ATOM 2886 O O . ALA A 1 368 ? 9.175 -28.310 2.149 1.00 36.22 368 ALA A O 1
ATOM 2887 N N . GLN A 1 369 ? 7.797 -26.837 1.194 1.00 42.41 369 GLN A N 1
ATOM 2888 C CA . GLN A 1 369 ? 8.776 -26.239 0.266 1.00 42.41 369 GLN A CA 1
ATOM 2889 C C . GLN A 1 369 ? 9.205 -24.822 0.693 1.00 42.41 369 GLN A C 1
ATOM 2891 O O . GLN A 1 369 ? 9.959 -24.166 -0.027 1.00 42.41 369 GLN A O 1
ATOM 2896 N N . ARG A 1 370 ? 8.863 -24.397 1.925 1.00 46.44 370 ARG A N 1
ATOM 2897 C CA . ARG A 1 370 ? 9.593 -23.352 2.682 1.00 46.44 370 ARG A CA 1
ATOM 2898 C C . ARG A 1 370 ? 10.998 -23.855 3.099 1.00 46.44 370 ARG A C 1
ATOM 2900 O O . ARG A 1 370 ? 11.448 -23.662 4.224 1.00 46.44 370 ARG A O 1
ATOM 2907 N N . ILE A 1 371 ? 11.655 -24.584 2.192 1.00 43.06 371 ILE A N 1
ATOM 2908 C CA . ILE A 1 371 ? 12.947 -25.258 2.327 1.00 43.06 371 ILE A CA 1
ATOM 2909 C C . ILE A 1 371 ? 14.027 -24.183 2.446 1.00 43.06 371 ILE A C 1
ATOM 2911 O O . ILE A 1 371 ? 14.256 -23.419 1.509 1.00 43.06 371 ILE A O 1
ATOM 2915 N N . THR A 1 372 ? 14.641 -24.131 3.630 1.00 43.28 372 THR A N 1
ATOM 2916 C CA . THR A 1 372 ? 16.021 -23.682 3.873 1.00 43.28 372 THR A CA 1
ATOM 2917 C C . THR A 1 372 ? 16.491 -22.485 3.041 1.00 43.28 372 THR A C 1
ATOM 2919 O O . THR A 1 372 ? 17.494 -22.551 2.332 1.00 43.28 372 THR A O 1
ATOM 2922 N N . HIS A 1 373 ? 15.849 -21.325 3.220 1.00 48.03 373 HIS A N 1
ATOM 2923 C CA . HIS A 1 373 ? 16.465 -20.045 2.839 1.00 48.03 373 HIS A CA 1
ATOM 2924 C C . HIS A 1 373 ? 17.883 -19.923 3.430 1.00 48.03 373 HIS A C 1
ATOM 2926 O O . HIS A 1 373 ? 18.784 -19.419 2.774 1.00 48.03 373 HIS A O 1
ATOM 2932 N N . SER A 1 374 ? 18.135 -20.500 4.610 1.00 49.72 374 SER A N 1
ATOM 2933 C CA . SER A 1 374 ? 19.460 -20.516 5.240 1.00 49.72 374 SER A CA 1
ATOM 2934 C C . SER A 1 374 ? 20.568 -21.212 4.435 1.00 49.72 374 SER A C 1
ATOM 2936 O O . SER A 1 374 ? 21.732 -20.918 4.675 1.00 49.72 374 SER A O 1
ATOM 2938 N N . GLN A 1 375 ? 20.253 -22.117 3.497 1.00 47.00 375 GLN A N 1
ATOM 2939 C CA . GLN A 1 375 ? 21.269 -22.885 2.756 1.00 47.00 375 GLN A CA 1
ATOM 2940 C C . GLN A 1 375 ? 21.700 -22.233 1.433 1.00 47.00 375 GLN A C 1
ATOM 2942 O O . GLN A 1 375 ? 22.747 -22.588 0.901 1.00 47.00 375 GLN A O 1
ATOM 2947 N N . LEU A 1 376 ? 20.911 -21.294 0.898 1.00 50.31 376 LEU A N 1
ATOM 2948 C CA . LEU A 1 376 ? 21.200 -20.587 -0.362 1.00 50.31 376 LEU A CA 1
ATOM 2949 C C . LEU A 1 376 ? 21.804 -19.195 -0.154 1.00 50.31 376 LEU A C 1
ATOM 2951 O O . LEU A 1 376 ? 22.128 -18.525 -1.132 1.00 50.31 376 LEU A O 1
ATOM 2955 N N . LEU A 1 377 ? 21.900 -18.750 1.096 1.00 57.06 377 LEU A N 1
ATOM 2956 C CA . LEU A 1 377 ? 22.150 -17.359 1.427 1.00 57.06 377 LEU A CA 1
ATOM 2957 C C . LEU A 1 377 ? 23.562 -17.169 1.957 1.00 57.06 377 LEU A C 1
ATOM 2959 O O . LEU A 1 377 ? 24.023 -17.892 2.841 1.00 57.06 377 LEU A O 1
ATOM 2963 N N . ASN A 1 378 ? 24.249 -16.175 1.409 1.00 63.06 378 ASN A N 1
ATOM 2964 C CA . ASN A 1 378 ? 25.535 -15.753 1.911 1.00 63.06 378 ASN A CA 1
ATOM 2965 C C . ASN A 1 378 ? 25.293 -14.872 3.151 1.00 63.06 378 ASN A C 1
ATOM 2967 O O . ASN A 1 378 ? 24.746 -13.777 3.007 1.00 63.06 378 ASN A O 1
ATOM 2971 N N . PRO A 1 379 ? 25.732 -15.279 4.358 1.00 59.19 379 PRO A N 1
ATOM 2972 C CA . PRO A 1 379 ? 25.512 -14.513 5.588 1.00 59.19 379 PRO A CA 1
ATOM 2973 C C . PRO A 1 379 ? 26.180 -13.127 5.585 1.00 59.19 379 PRO A C 1
ATOM 2975 O O . PRO A 1 379 ? 25.929 -12.329 6.480 1.00 59.19 379 PRO A O 1
ATOM 2978 N N . SER A 1 380 ? 27.017 -12.818 4.588 1.00 68.19 380 SER A N 1
ATOM 2979 C CA . SER A 1 380 ? 27.613 -11.491 4.388 1.00 68.19 380 SER A CA 1
ATOM 2980 C C . SER A 1 380 ? 26.856 -10.591 3.397 1.00 68.19 380 SER A C 1
ATOM 2982 O O . SER A 1 380 ? 27.143 -9.394 3.317 1.00 68.19 380 SER A O 1
ATOM 2984 N N . ASN A 1 381 ? 25.883 -11.124 2.649 1.00 80.81 381 ASN A N 1
ATOM 2985 C CA . ASN A 1 381 ? 25.101 -10.354 1.685 1.00 80.81 381 ASN A CA 1
ATOM 2986 C C . ASN A 1 381 ? 23.904 -9.686 2.384 1.00 80.81 381 ASN A C 1
ATOM 2988 O O . ASN A 1 381 ? 22.900 -10.321 2.707 1.00 80.81 381 ASN A O 1
ATOM 2992 N N . ARG A 1 382 ? 24.001 -8.372 2.603 1.00 87.38 382 ARG A N 1
ATOM 2993 C CA . ARG A 1 382 ? 22.972 -7.592 3.313 1.00 87.38 382 ARG A CA 1
ATOM 2994 C C . ARG A 1 382 ? 21.646 -7.534 2.558 1.00 87.38 382 ARG A C 1
ATOM 2996 O O . ARG A 1 382 ? 20.587 -7.571 3.179 1.00 87.38 382 ARG A O 1
ATOM 3003 N N . ARG A 1 383 ? 21.686 -7.505 1.221 1.00 88.19 383 ARG A N 1
ATOM 3004 C CA . ARG A 1 383 ? 20.480 -7.534 0.377 1.00 88.19 383 ARG A CA 1
ATOM 3005 C C . ARG A 1 383 ? 19.714 -8.849 0.544 1.00 88.19 383 ARG A C 1
ATOM 3007 O O . ARG A 1 383 ? 18.487 -8.858 0.597 1.00 88.19 383 ARG A O 1
ATOM 3014 N N . GLU A 1 384 ? 20.439 -9.955 0.655 1.00 84.25 384 GLU A N 1
ATOM 3015 C CA . GLU A 1 384 ? 19.880 -11.273 0.962 1.00 84.25 384 GLU A CA 1
ATOM 3016 C C . GLU A 1 384 ? 19.344 -11.360 2.400 1.00 84.25 384 GLU A C 1
ATOM 3018 O O . GLU A 1 384 ? 18.237 -11.863 2.603 1.00 84.25 384 GLU A O 1
ATOM 3023 N N . ASN A 1 385 ? 20.066 -10.814 3.387 1.00 87.19 385 ASN A N 1
ATOM 3024 C CA . ASN A 1 385 ? 19.585 -10.759 4.770 1.00 87.19 385 ASN A CA 1
ATOM 3025 C C . ASN A 1 385 ? 18.280 -9.954 4.896 1.00 87.19 385 ASN A C 1
ATOM 3027 O O . ASN A 1 385 ? 17.350 -10.387 5.573 1.00 87.19 385 ASN A O 1
ATOM 3031 N N . ALA A 1 386 ? 18.162 -8.822 4.196 1.00 90.25 386 ALA A N 1
ATOM 3032 C CA . ALA A 1 386 ? 16.932 -8.033 4.165 1.00 90.25 386 ALA A CA 1
ATOM 3033 C C . ALA A 1 386 ? 15.740 -8.829 3.595 1.00 90.25 386 ALA A C 1
ATOM 3035 O O . ALA A 1 386 ? 14.625 -8.735 4.112 1.00 90.25 386 ALA A O 1
ATOM 3036 N N . LEU A 1 387 ? 15.959 -9.661 2.568 1.00 85.94 387 LEU A N 1
ATOM 3037 C CA . LEU A 1 387 ? 14.913 -10.561 2.069 1.00 85.94 387 LEU A CA 1
ATOM 3038 C C . LEU A 1 387 ? 14.483 -11.587 3.125 1.00 85.94 387 LEU A C 1
ATOM 3040 O O . LEU A 1 387 ? 13.284 -11.808 3.273 1.00 85.94 387 LEU A O 1
ATOM 3044 N N . MET A 1 388 ? 15.413 -12.137 3.917 1.00 83.94 388 MET A N 1
ATOM 3045 C CA . MET A 1 388 ? 15.043 -13.027 5.028 1.00 83.94 388 MET A CA 1
ATOM 3046 C C . MET A 1 388 ? 14.127 -12.332 6.042 1.00 83.94 388 MET A C 1
ATOM 3048 O O . MET A 1 388 ? 13.187 -12.947 6.542 1.00 83.94 388 MET A O 1
ATOM 3052 N N . GLY A 1 389 ? 14.375 -11.055 6.345 1.00 88.69 389 GLY A N 1
ATOM 3053 C CA . GLY A 1 389 ? 13.513 -10.287 7.245 1.00 88.69 389 GLY A CA 1
ATOM 3054 C C . GLY A 1 389 ? 12.101 -10.110 6.682 1.00 88.69 389 GLY A C 1
ATOM 3055 O O . GLY A 1 389 ? 11.120 -10.270 7.408 1.00 88.69 389 GLY A O 1
ATOM 3056 N N . ARG A 1 390 ? 11.969 -9.902 5.366 1.00 86.62 390 ARG A N 1
ATOM 3057 C CA . ARG A 1 390 ? 10.663 -9.885 4.683 1.00 86.62 390 ARG A CA 1
ATOM 3058 C C . ARG A 1 390 ? 9.970 -11.245 4.675 1.00 86.62 390 ARG A C 1
ATOM 3060 O O . ARG A 1 390 ? 8.744 -11.295 4.737 1.00 86.62 390 ARG A O 1
ATOM 3067 N N . ASP A 1 391 ? 10.720 -12.338 4.636 1.00 82.94 391 ASP A N 1
ATOM 3068 C CA . ASP A 1 391 ? 10.149 -13.679 4.772 1.00 82.94 391 ASP A CA 1
ATOM 3069 C C . ASP A 1 391 ? 9.623 -13.911 6.201 1.00 82.94 391 ASP A C 1
ATOM 3071 O O . ASP A 1 391 ? 8.503 -14.392 6.374 1.00 82.94 391 ASP A O 1
ATOM 3075 N N . ARG A 1 392 ? 10.339 -13.453 7.240 1.00 86.12 392 ARG A N 1
ATOM 3076 C CA . ARG A 1 392 ? 9.817 -13.485 8.623 1.00 86.12 392 ARG A CA 1
ATOM 3077 C C . ARG A 1 392 ? 8.588 -12.614 8.812 1.00 86.12 392 ARG A C 1
ATOM 3079 O O . ARG A 1 392 ? 7.656 -13.019 9.501 1.00 86.12 392 ARG A O 1
ATOM 3086 N N . HIS A 1 393 ? 8.549 -11.457 8.163 1.00 87.25 393 HIS A N 1
ATOM 3087 C CA . HIS A 1 393 ? 7.351 -10.627 8.121 1.00 87.25 393 HIS A CA 1
ATOM 3088 C C . HIS A 1 393 ? 6.156 -11.379 7.518 1.00 87.25 393 HIS A C 1
ATOM 3090 O O . HIS A 1 393 ? 5.048 -11.339 8.050 1.00 87.25 393 HIS A O 1
ATOM 3096 N N . GLN A 1 394 ? 6.384 -12.112 6.427 1.00 82.75 394 GLN A N 1
ATOM 3097 C CA . GLN A 1 394 ? 5.369 -12.943 5.790 1.00 82.75 394 GLN A CA 1
ATOM 3098 C C . GLN A 1 394 ? 4.892 -14.099 6.675 1.00 82.75 394 GLN A C 1
ATOM 3100 O O . GLN A 1 394 ? 3.696 -14.413 6.651 1.00 82.75 394 GLN A O 1
ATOM 3105 N N . ASP A 1 395 ? 5.793 -14.752 7.406 1.00 81.25 395 ASP A N 1
ATOM 3106 C CA . ASP A 1 395 ? 5.433 -15.793 8.371 1.00 81.25 395 ASP A CA 1
ATOM 3107 C C . ASP A 1 395 ? 4.624 -15.205 9.533 1.00 81.25 395 ASP A C 1
ATOM 3109 O O . ASP A 1 395 ? 3.594 -15.760 9.912 1.00 81.25 395 ASP A O 1
ATOM 3113 N N . ALA A 1 396 ? 5.026 -14.043 10.049 1.00 86.62 396 ALA A N 1
ATOM 3114 C CA . ALA A 1 396 ? 4.275 -13.331 11.075 1.00 86.62 396 ALA A CA 1
ATOM 3115 C C . ALA A 1 396 ? 2.863 -12.967 10.590 1.00 86.62 396 ALA A C 1
ATOM 3117 O O . ALA A 1 396 ? 1.897 -13.144 11.325 1.00 86.62 396 ALA A O 1
ATOM 3118 N N . LEU A 1 397 ? 2.717 -12.531 9.334 1.00 83.19 397 LEU A N 1
ATOM 3119 C CA . LEU A 1 397 ? 1.409 -12.248 8.738 1.00 83.19 397 LEU A CA 1
ATOM 3120 C C . LEU A 1 397 ? 0.513 -13.493 8.674 1.00 83.19 397 LEU A C 1
ATOM 3122 O O . LEU A 1 397 ? -0.698 -13.372 8.823 1.00 83.19 397 LEU A O 1
ATOM 3126 N N . HIS A 1 398 ? 1.083 -14.680 8.460 1.00 81.62 398 HIS A N 1
ATOM 3127 C CA . HIS A 1 398 ? 0.311 -15.922 8.468 1.00 81.62 398 HIS A CA 1
ATOM 3128 C C . HIS A 1 398 ? -0.251 -16.223 9.863 1.00 81.62 398 HIS A C 1
ATOM 3130 O O . HIS A 1 398 ? -1.448 -16.452 9.989 1.00 81.62 398 HIS A O 1
ATOM 3136 N N . TYR A 1 399 ? 0.570 -16.128 10.912 1.00 82.81 399 TYR A N 1
ATOM 3137 C CA . TYR A 1 399 ? 0.087 -16.311 12.287 1.00 82.81 399 TYR A CA 1
ATOM 3138 C C . TYR A 1 399 ? -0.884 -15.218 12.725 1.00 82.81 399 TYR A C 1
ATOM 3140 O O . TYR A 1 399 ? -1.854 -15.503 13.417 1.00 82.81 399 TYR A O 1
ATOM 3148 N N . PHE A 1 400 ? -0.676 -13.984 12.267 1.00 83.31 400 PHE A N 1
ATOM 3149 C CA . PHE A 1 400 ? -1.609 -12.885 12.488 1.00 83.31 400 PHE A CA 1
ATOM 3150 C C . PHE A 1 400 ? -2.997 -13.171 11.900 1.00 83.31 400 PHE A C 1
ATOM 3152 O O . PHE A 1 400 ? -3.997 -12.877 12.541 1.00 83.31 400 PHE A O 1
ATOM 3159 N N . GLN A 1 401 ? -3.066 -13.765 10.704 1.00 75.62 401 GLN A N 1
ATOM 3160 C CA . GLN A 1 401 ? -4.333 -14.173 10.083 1.00 75.62 401 GLN A CA 1
ATOM 3161 C C . GLN A 1 401 ? -5.032 -15.304 10.841 1.00 75.62 401 GLN A C 1
ATOM 3163 O O . GLN A 1 401 ? -6.242 -15.432 10.741 1.00 75.62 401 GLN A O 1
ATOM 3168 N N . GLU A 1 402 ? -4.288 -16.129 11.573 1.00 75.06 402 GLU A N 1
ATOM 3169 C CA . GLU A 1 402 ? -4.840 -17.157 12.463 1.00 75.06 402 GLU A CA 1
ATOM 3170 C C . GLU A 1 402 ? -5.050 -16.637 13.895 1.00 75.06 402 GLU A C 1
ATOM 3172 O O . GLU A 1 402 ? -5.278 -17.431 14.803 1.00 75.06 402 GLU A O 1
ATOM 3177 N N . GLU A 1 403 ? -4.920 -15.320 14.101 1.00 77.62 403 GLU A N 1
ATOM 3178 C CA . GLU A 1 403 ? -5.008 -14.623 15.391 1.00 77.62 403 GLU A CA 1
ATOM 3179 C C . GLU A 1 403 ? -4.040 -15.114 16.477 1.00 77.62 403 GLU A C 1
ATOM 3181 O O . GLU A 1 403 ? -4.182 -14.787 17.654 1.00 77.62 403 GLU A O 1
ATOM 3186 N N . GLN A 1 404 ? -2.986 -15.827 16.080 1.00 85.19 404 GLN A N 1
ATOM 3187 C CA . GLN A 1 404 ? -1.866 -16.209 16.938 1.00 85.19 404 GLN A CA 1
ATOM 3188 C C . GLN A 1 404 ? -0.883 -15.032 17.028 1.00 85.19 404 GLN A C 1
ATOM 3190 O O . GLN A 1 404 ? 0.230 -15.075 16.491 1.00 85.19 404 GLN A O 1
ATOM 3195 N N . LEU A 1 405 ? -1.314 -13.936 17.658 1.00 90.25 405 LEU A N 1
ATOM 3196 C CA . LEU A 1 405 ? -0.584 -12.663 17.696 1.00 90.25 405 LEU A CA 1
ATOM 3197 C C . LEU A 1 405 ? 0.787 -12.793 18.376 1.00 90.25 405 LEU A C 1
ATOM 3199 O O . LEU A 1 405 ? 1.785 -12.275 17.873 1.00 90.25 405 LEU A O 1
ATOM 3203 N N . SER A 1 406 ? 0.867 -13.553 19.463 1.00 93.12 406 SER A N 1
ATOM 3204 C CA . SER A 1 406 ? 2.107 -13.818 20.197 1.00 93.12 406 SER A CA 1
ATOM 3205 C C . SER A 1 406 ? 3.118 -14.559 19.322 1.00 93.12 406 SER A C 1
ATOM 3207 O O . SER A 1 406 ? 4.280 -14.165 19.225 1.00 93.12 406 SER A O 1
ATOM 3209 N N . ARG A 1 407 ? 2.656 -15.562 18.569 1.00 91.25 407 ARG A N 1
ATOM 3210 C CA . ARG A 1 407 ? 3.490 -16.299 17.613 1.00 91.25 407 ARG A CA 1
ATOM 3211 C C . ARG A 1 407 ? 3.920 -15.430 16.433 1.00 91.25 407 ARG A C 1
ATOM 3213 O O . ARG A 1 407 ? 5.039 -15.567 15.942 1.00 91.25 407 ARG A O 1
ATOM 3220 N N . ALA A 1 408 ? 3.071 -14.499 15.995 1.00 89.25 408 ALA A N 1
ATOM 3221 C CA . ALA A 1 408 ? 3.454 -13.511 14.993 1.00 89.25 408 ALA A CA 1
ATOM 3222 C C . ALA A 1 408 ? 4.627 -12.642 15.489 1.00 89.25 408 ALA A C 1
ATOM 3224 O O . ALA A 1 408 ? 5.602 -12.474 14.758 1.00 89.25 408 ALA A O 1
ATOM 3225 N N . ILE A 1 409 ? 4.594 -12.166 16.741 1.00 95.06 409 ILE A N 1
ATOM 3226 C CA . ILE A 1 409 ? 5.709 -11.428 17.363 1.00 95.06 409 ILE A CA 1
ATOM 3227 C C . ILE A 1 409 ? 6.980 -12.283 17.449 1.00 95.06 409 ILE A C 1
ATOM 3229 O O . ILE A 1 409 ? 8.063 -11.800 17.110 1.00 95.06 409 ILE A O 1
ATOM 3233 N N . GLU A 1 410 ? 6.869 -13.551 17.852 1.00 94.50 410 GLU A N 1
ATOM 3234 C CA . GLU A 1 410 ? 8.003 -14.482 17.882 1.00 94.50 410 GLU A CA 1
ATOM 3235 C C . GLU A 1 410 ? 8.663 -14.618 16.508 1.00 94.50 410 GLU A C 1
ATOM 3237 O O . GLU A 1 410 ? 9.888 -14.542 16.412 1.00 94.50 410 GLU A O 1
ATOM 3242 N N . MET A 1 411 ? 7.875 -14.743 15.434 1.00 90.81 411 MET A N 1
ATOM 3243 C CA . MET A 1 411 ? 8.414 -14.793 14.072 1.00 90.81 411 MET A CA 1
ATOM 3244 C C . MET A 1 411 ? 9.161 -13.513 13.697 1.00 90.81 411 MET A C 1
ATOM 3246 O O . MET A 1 411 ? 10.239 -13.597 13.108 1.00 90.81 411 MET A O 1
ATOM 3250 N N . LEU A 1 412 ? 8.644 -12.336 14.071 1.00 92.62 412 LEU A N 1
ATOM 3251 C CA . LEU A 1 412 ? 9.333 -11.062 13.832 1.00 92.62 412 LEU A CA 1
ATOM 3252 C C . LEU A 1 412 ? 10.669 -10.971 14.587 1.00 92.62 412 LEU A C 1
ATOM 3254 O O . LEU A 1 412 ? 11.597 -10.341 14.092 1.00 92.62 412 LEU A O 1
ATOM 3258 N N . ASN A 1 413 ? 10.783 -11.589 15.767 1.00 93.38 413 ASN A N 1
ATOM 3259 C CA . ASN A 1 413 ? 12.005 -11.588 16.583 1.00 93.38 413 ASN A CA 1
ATOM 3260 C C . ASN A 1 413 ? 13.101 -12.539 16.072 1.00 93.38 413 ASN A C 1
ATOM 3262 O O . ASN A 1 413 ? 14.245 -12.439 16.511 1.00 93.38 413 ASN A O 1
ATOM 3266 N N . GLN A 1 414 ? 12.781 -13.456 15.155 1.00 90.44 414 GLN A N 1
ATOM 3267 C CA . GLN A 1 414 ? 13.744 -14.428 14.621 1.00 90.44 414 GLN A CA 1
ATOM 3268 C C . GLN A 1 414 ? 14.717 -13.839 13.594 1.00 90.44 414 GLN A C 1
ATOM 3270 O O . GLN A 1 414 ? 15.658 -14.521 13.189 1.00 90.44 414 GLN A O 1
ATOM 3275 N N . TRP A 1 415 ? 14.495 -12.604 13.145 1.00 92.12 415 TRP A N 1
ATOM 3276 C CA . TRP A 1 415 ? 15.402 -11.911 12.240 1.00 92.12 415 TRP A CA 1
ATOM 3277 C C . TRP A 1 415 ? 16.105 -10.759 12.947 1.00 92.12 415 TRP A C 1
ATOM 3279 O O . TRP A 1 415 ? 15.494 -10.022 13.720 1.00 92.12 415 TRP A O 1
ATOM 3289 N N . GLN A 1 416 ? 17.390 -10.587 12.640 1.00 90.31 416 GLN A N 1
ATOM 3290 C CA . GLN A 1 416 ? 18.177 -9.443 13.075 1.00 90.31 416 GLN A CA 1
ATOM 3291 C C . GLN A 1 416 ? 18.949 -8.861 11.885 1.00 90.31 416 GLN A C 1
ATOM 3293 O O . GLN A 1 416 ? 19.453 -9.619 11.046 1.00 90.31 416 GLN A O 1
ATOM 3298 N N . PRO A 1 417 ? 19.057 -7.527 11.793 1.00 91.25 417 PRO A N 1
ATOM 3299 C CA . PRO A 1 417 ? 19.880 -6.897 10.776 1.00 91.25 417 PRO A CA 1
ATOM 3300 C C . PRO A 1 417 ? 21.369 -7.153 11.030 1.00 91.25 417 PRO A C 1
ATOM 3302 O O . PRO A 1 417 ? 21.815 -7.257 12.177 1.00 91.25 417 PRO A O 1
ATOM 3305 N N . LEU A 1 418 ? 22.155 -7.187 9.957 1.00 90.12 418 LEU A N 1
ATOM 3306 C CA . LEU A 1 418 ? 23.610 -7.250 10.045 1.00 90.12 418 LEU A CA 1
ATOM 3307 C C . LEU A 1 418 ? 24.193 -5.891 10.458 1.00 90.12 418 LEU A C 1
ATOM 3309 O O . LEU A 1 418 ? 23.586 -4.841 10.254 1.00 90.12 418 LEU A O 1
ATOM 3313 N N . GLN A 1 419 ? 25.402 -5.912 11.027 1.00 88.12 419 GLN A N 1
ATOM 3314 C CA . GLN A 1 419 ? 26.146 -4.701 11.381 1.00 88.12 419 GLN A CA 1
ATOM 3315 C C . GLN A 1 419 ? 27.347 -4.485 10.442 1.00 88.12 419 GLN A C 1
ATOM 3317 O O . GLN A 1 419 ? 28.067 -5.441 10.139 1.00 88.12 419 GLN A O 1
ATOM 3322 N N . PRO A 1 420 ? 27.602 -3.246 9.974 1.00 88.75 420 PRO A N 1
ATOM 3323 C CA . PRO A 1 420 ? 26.714 -2.079 10.047 1.00 88.75 420 PRO A CA 1
ATOM 3324 C C . PRO A 1 420 ? 25.427 -2.268 9.225 1.00 88.75 420 PRO A C 1
ATOM 3326 O O . PRO A 1 420 ? 25.433 -2.979 8.214 1.00 88.75 420 PRO A O 1
ATOM 3329 N N . LEU A 1 421 ? 24.362 -1.596 9.672 1.00 91.06 421 LEU A N 1
ATOM 3330 C CA . LEU A 1 421 ? 23.019 -1.642 9.091 1.00 91.06 421 LEU A CA 1
ATOM 3331 C C . LEU A 1 421 ? 22.994 -1.059 7.666 1.00 91.06 421 LEU A C 1
ATOM 3333 O O . LEU A 1 421 ? 23.396 0.088 7.458 1.00 91.06 421 LEU A O 1
ATOM 3337 N N . SER A 1 422 ? 22.492 -1.820 6.688 1.00 93.88 422 SER A N 1
ATOM 3338 C CA . SER A 1 422 ? 22.254 -1.303 5.329 1.00 93.88 422 SER A CA 1
ATOM 3339 C C . SER A 1 422 ? 20.930 -0.550 5.199 1.00 93.88 422 SER A C 1
ATOM 3341 O O . SER A 1 422 ? 19.996 -0.766 5.968 1.00 93.88 422 SER A O 1
ATOM 3343 N N . LEU A 1 423 ? 20.805 0.291 4.165 1.00 94.62 423 LEU A N 1
ATOM 3344 C CA . LEU A 1 423 ? 19.560 1.017 3.880 1.00 94.62 423 LEU A CA 1
ATOM 3345 C C . LEU A 1 423 ? 18.384 0.076 3.583 1.00 94.62 423 LEU A C 1
ATOM 3347 O O . LEU A 1 423 ? 17.260 0.355 3.990 1.00 94.62 423 LEU A O 1
ATOM 3351 N N . MET A 1 424 ? 18.626 -1.049 2.908 1.00 94.12 424 MET A N 1
ATOM 3352 C CA . MET A 1 424 ? 17.575 -2.040 2.675 1.00 94.12 424 MET A CA 1
ATOM 3353 C C . MET A 1 424 ? 17.119 -2.704 3.982 1.00 94.12 424 MET A C 1
ATOM 3355 O O . MET A 1 424 ? 15.926 -2.930 4.170 1.00 94.12 424 MET A O 1
ATOM 3359 N N . GLU A 1 425 ? 18.037 -2.978 4.911 1.00 94.56 425 GLU A N 1
ATOM 3360 C CA . GLU A 1 425 ? 17.687 -3.507 6.234 1.00 94.56 425 GLU A CA 1
ATOM 3361 C C . GLU A 1 425 ? 16.967 -2.465 7.100 1.00 94.56 425 GLU A C 1
ATOM 3363 O O . GLU A 1 425 ? 16.056 -2.842 7.829 1.00 94.56 425 GLU A O 1
ATOM 3368 N N . VAL A 1 426 ? 17.283 -1.166 6.975 1.00 96.00 426 VAL A N 1
ATOM 3369 C CA . VAL A 1 426 ? 16.504 -0.074 7.601 1.00 96.00 426 VAL A CA 1
ATOM 3370 C C . VAL A 1 426 ? 15.036 -0.153 7.181 1.00 96.00 426 VAL A C 1
ATOM 3372 O O . VAL A 1 426 ? 14.148 -0.120 8.030 1.00 96.00 426 VAL A O 1
ATOM 3375 N N . VAL A 1 427 ? 14.774 -0.294 5.877 1.00 95.19 427 VAL A N 1
ATOM 3376 C CA . VAL A 1 427 ? 13.410 -0.427 5.343 1.00 95.19 427 VAL A CA 1
ATOM 3377 C C . VAL A 1 427 ? 12.696 -1.622 5.969 1.00 95.19 427 VAL A C 1
ATOM 3379 O O . VAL A 1 427 ? 11.553 -1.495 6.400 1.00 95.19 427 VAL A O 1
ATOM 3382 N N . VAL A 1 428 ? 13.372 -2.769 6.063 1.00 94.56 428 VAL A N 1
ATOM 3383 C CA . VAL A 1 428 ? 12.802 -3.979 6.667 1.00 94.56 428 VAL A CA 1
ATOM 3384 C C . VAL A 1 428 ? 12.534 -3.776 8.157 1.00 94.56 428 VAL A C 1
ATOM 3386 O O . VAL A 1 428 ? 11.446 -4.102 8.614 1.00 94.56 428 VAL A O 1
ATOM 3389 N N . CYS A 1 429 ? 13.451 -3.165 8.911 1.00 95.50 429 CYS A N 1
ATOM 3390 C CA . CYS A 1 429 ? 13.224 -2.808 10.313 1.00 95.50 429 CYS A CA 1
ATOM 3391 C C . CYS A 1 429 ? 11.970 -1.938 10.490 1.00 95.50 429 CYS A C 1
ATOM 3393 O O . CYS A 1 429 ? 11.184 -2.186 11.405 1.00 95.50 429 CYS A O 1
ATOM 3395 N N . CYS A 1 430 ? 11.749 -0.955 9.609 1.00 95.88 430 CYS A N 1
ATOM 3396 C CA . CYS A 1 430 ? 10.528 -0.149 9.612 1.00 95.88 430 CYS A CA 1
ATOM 3397 C C . CYS A 1 430 ? 9.278 -0.994 9.316 1.00 95.88 430 CYS A C 1
ATOM 3399 O O . CYS A 1 430 ? 8.293 -0.881 10.043 1.00 95.88 430 CYS A O 1
ATOM 3401 N N . GLU A 1 431 ? 9.322 -1.872 8.305 1.00 94.25 431 GLU A N 1
ATOM 3402 C CA . GLU A 1 431 ? 8.226 -2.799 7.969 1.00 94.25 431 GLU A CA 1
ATOM 3403 C C . GLU A 1 431 ? 7.865 -3.694 9.174 1.00 94.25 431 GLU A C 1
ATOM 3405 O O . GLU A 1 431 ? 6.693 -3.779 9.550 1.00 94.25 431 GLU A O 1
ATOM 3410 N N . LEU A 1 432 ? 8.862 -4.303 9.834 1.00 95.31 432 LEU A N 1
ATOM 3411 C CA . LEU A 1 432 ? 8.639 -5.174 10.995 1.00 95.31 432 LEU A CA 1
ATOM 3412 C C . LEU A 1 432 ? 8.098 -4.402 12.203 1.00 95.31 432 LEU A C 1
ATOM 3414 O O . LEU A 1 432 ? 7.196 -4.898 12.874 1.00 95.31 432 LEU A O 1
ATOM 3418 N N . ASN A 1 433 ? 8.631 -3.211 12.499 1.00 96.31 433 ASN A N 1
ATOM 3419 C CA . ASN A 1 433 ? 8.190 -2.415 13.648 1.00 96.31 433 ASN A CA 1
ATOM 3420 C C . ASN A 1 433 ? 6.801 -1.805 13.441 1.00 96.31 433 ASN A C 1
ATOM 3422 O O . ASN A 1 433 ? 6.024 -1.751 14.392 1.00 96.31 433 ASN A O 1
ATOM 3426 N N . LEU A 1 434 ? 6.443 -1.419 12.213 1.00 96.44 434 LEU A N 1
ATOM 3427 C CA . LEU A 1 434 ? 5.080 -1.004 11.881 1.00 96.44 434 LEU A CA 1
ATOM 3428 C C . LEU A 1 434 ? 4.090 -2.147 12.141 1.00 96.44 434 LEU A C 1
ATOM 3430 O O . LEU A 1 434 ? 3.065 -1.953 12.796 1.00 96.44 434 LEU A O 1
ATOM 3434 N N . PHE A 1 435 ? 4.411 -3.356 11.671 1.00 95.25 435 PHE A N 1
ATOM 3435 C CA . PHE A 1 435 ? 3.544 -4.513 11.875 1.00 95.25 435 PHE A CA 1
ATOM 3436 C C . PHE A 1 435 ? 3.488 -4.952 13.343 1.00 95.25 435 PHE A C 1
ATOM 3438 O O . PHE A 1 435 ? 2.410 -5.238 13.861 1.00 95.25 435 PHE A O 1
ATOM 3445 N N . ARG A 1 436 ? 4.622 -4.909 14.047 1.00 96.56 436 ARG A N 1
ATOM 3446 C CA . ARG A 1 436 ? 4.708 -5.121 15.496 1.00 96.56 436 ARG A CA 1
ATOM 3447 C C . ARG A 1 436 ? 3.820 -4.143 16.258 1.00 96.56 436 ARG A C 1
ATOM 3449 O O . ARG A 1 436 ? 3.033 -4.580 17.088 1.00 96.56 436 ARG A O 1
ATOM 3456 N N . GLY A 1 437 ? 3.885 -2.852 15.933 1.00 95.62 437 GLY A N 1
ATOM 3457 C CA . GLY A 1 437 ? 3.027 -1.829 16.528 1.00 95.62 437 GLY A CA 1
ATOM 3458 C C . GLY A 1 437 ? 1.541 -2.143 16.342 1.00 95.62 437 GLY A C 1
ATOM 3459 O O . GLY A 1 437 ? 0.769 -2.049 17.296 1.00 95.62 437 GLY A O 1
ATOM 3460 N N . LYS A 1 438 ? 1.144 -2.611 15.152 1.00 94.00 438 LYS A N 1
ATOM 3461 C CA . LYS A 1 438 ? -0.230 -3.066 14.893 1.00 94.00 438 LYS A CA 1
ATOM 3462 C C . LYS A 1 438 ? -0.623 -4.266 15.767 1.00 94.00 438 LYS A C 1
ATOM 3464 O O . LYS A 1 438 ? -1.695 -4.244 16.364 1.00 94.00 438 LYS A O 1
ATOM 3469 N N . ILE A 1 439 ? 0.225 -5.294 15.851 1.00 93.88 439 ILE A N 1
ATOM 3470 C CA . ILE A 1 439 ? -0.039 -6.493 16.664 1.00 93.88 439 ILE A CA 1
ATOM 3471 C C . ILE A 1 439 ? -0.195 -6.128 18.144 1.00 93.88 439 ILE A C 1
ATOM 3473 O O . ILE A 1 439 ? -1.173 -6.523 18.773 1.00 93.88 439 ILE A O 1
ATOM 3477 N N . LEU A 1 440 ? 0.730 -5.328 18.676 1.00 95.62 440 LEU A N 1
ATOM 3478 C CA . LEU A 1 440 ? 0.709 -4.881 20.069 1.00 95.62 440 LEU A CA 1
ATOM 3479 C C . LEU A 1 440 ? -0.563 -4.089 20.380 1.00 95.62 440 LEU A C 1
ATOM 3481 O O . LEU A 1 440 ? -1.208 -4.346 21.395 1.00 95.62 440 LEU A O 1
ATOM 3485 N N . ARG A 1 441 ? -0.994 -3.205 19.465 1.00 94.44 441 ARG A N 1
ATOM 3486 C CA . ARG A 1 441 ? -2.285 -2.520 19.596 1.00 94.44 441 ARG A CA 1
ATOM 3487 C C . ARG A 1 441 ? -3.419 -3.524 19.702 1.00 94.44 441 ARG A C 1
ATOM 3489 O O . ARG A 1 441 ? -4.237 -3.373 20.592 1.00 94.44 441 ARG A O 1
ATOM 3496 N N . PHE A 1 442 ? -3.469 -4.534 18.833 1.00 91.69 442 PHE A N 1
ATOM 3497 C CA . PHE A 1 442 ? -4.545 -5.532 18.842 1.00 91.69 442 PHE A CA 1
ATOM 3498 C C . PHE A 1 442 ? -4.584 -6.329 20.150 1.00 91.69 442 PHE A C 1
ATOM 3500 O O . PHE A 1 442 ? -5.672 -6.678 20.604 1.00 91.69 442 PHE A O 1
ATOM 3507 N N . GLN A 1 443 ? -3.427 -6.562 20.771 1.00 91.62 443 GLN A N 1
ATOM 3508 C CA . GLN A 1 443 ? -3.305 -7.190 22.090 1.00 91.62 443 GLN A CA 1
ATOM 3509 C C . GLN A 1 443 ? -3.662 -6.250 23.257 1.00 91.62 443 GLN A C 1
ATOM 3511 O O . GLN A 1 443 ? -3.746 -6.705 24.395 1.00 91.62 443 GLN A O 1
ATOM 3516 N N . GLY A 1 444 ? -3.874 -4.954 23.004 1.00 91.62 444 GLY A N 1
ATOM 3517 C CA . GLY A 1 444 ? -4.107 -3.936 24.035 1.00 91.62 444 GLY A CA 1
ATOM 3518 C C . GLY A 1 444 ? -2.833 -3.378 24.682 1.00 91.62 444 GLY A C 1
ATOM 3519 O O . GLY A 1 444 ? -2.926 -2.626 25.645 1.00 91.62 444 GLY A O 1
ATOM 3520 N N . GLN A 1 445 ? -1.649 -3.710 24.160 1.00 95.69 445 GLN A N 1
ATOM 3521 C CA . GLN A 1 445 ? -0.351 -3.170 24.591 1.00 95.69 445 GLN A CA 1
ATOM 3522 C C . GLN A 1 445 ? -0.089 -1.831 23.882 1.00 95.69 445 GLN A C 1
ATOM 3524 O O . GLN A 1 445 ? 0.684 -1.734 22.920 1.00 95.69 445 GLN A O 1
ATOM 3529 N N . LEU A 1 446 ? -0.850 -0.805 24.274 1.00 95.62 446 LEU A N 1
ATOM 3530 C CA . LEU A 1 446 ? -0.944 0.465 23.548 1.00 95.62 446 LEU A CA 1
ATOM 3531 C C . LEU A 1 446 ? 0.339 1.302 23.656 1.00 95.62 446 LEU A C 1
ATOM 3533 O O . LEU A 1 446 ? 0.767 1.902 22.670 1.00 95.62 446 LEU A O 1
ATOM 3537 N N . GLU A 1 447 ? 0.989 1.315 24.817 1.00 96.56 447 GLU A N 1
ATOM 3538 C CA . GLU A 1 447 ? 2.234 2.044 25.049 1.00 96.56 447 GLU A CA 1
ATOM 3539 C C . GLU A 1 447 ? 3.403 1.430 24.266 1.00 96.56 447 GLU A C 1
ATOM 3541 O O . GLU A 1 447 ? 4.212 2.150 23.676 1.00 96.56 447 GLU A O 1
ATOM 3546 N N . GLU A 1 448 ? 3.504 0.101 24.216 1.00 97.38 448 GLU A N 1
ATOM 3547 C CA . GLU A 1 448 ? 4.493 -0.602 23.398 1.00 97.38 448 GLU A CA 1
ATOM 3548 C C . GLU A 1 448 ? 4.222 -0.412 21.903 1.00 97.38 448 GLU A C 1
ATOM 3550 O O . GLU A 1 448 ? 5.165 -0.228 21.126 1.00 97.38 448 GLU A O 1
ATOM 3555 N N . SER A 1 449 ? 2.946 -0.401 21.500 1.00 97.12 449 SER A N 1
ATOM 3556 C CA . SER A 1 449 ? 2.541 -0.055 20.137 1.00 97.12 449 SER A CA 1
ATOM 3557 C C . SER A 1 449 ? 3.026 1.345 19.755 1.00 97.12 449 SER A C 1
ATOM 3559 O O . SER A 1 449 ? 3.701 1.497 18.734 1.00 97.12 449 SER A O 1
ATOM 3561 N N . GLN A 1 450 ? 2.766 2.347 20.603 1.00 97.31 450 GLN A N 1
ATOM 3562 C CA . GLN A 1 450 ? 3.194 3.730 20.383 1.00 97.31 450 GLN A CA 1
ATOM 3563 C C . GLN A 1 450 ? 4.719 3.821 20.216 1.00 97.31 450 GLN A C 1
ATOM 3565 O O . GLN A 1 450 ? 5.186 4.375 19.222 1.00 97.31 450 GLN A O 1
ATOM 3570 N N . LYS A 1 451 ? 5.500 3.196 21.109 1.00 97.69 451 LYS A N 1
ATOM 3571 C CA . LYS A 1 451 ? 6.976 3.182 21.033 1.00 97.69 451 LYS A CA 1
ATOM 3572 C C . LYS A 1 451 ? 7.497 2.583 19.725 1.00 97.69 451 LYS A C 1
ATOM 3574 O O . LYS A 1 451 ? 8.461 3.090 19.145 1.00 97.69 451 LYS A O 1
ATOM 3579 N N . CYS A 1 452 ? 6.871 1.506 19.244 1.00 97.19 452 CYS A N 1
ATOM 3580 C CA . CYS A 1 452 ? 7.235 0.905 17.960 1.00 97.19 452 CYS A CA 1
ATOM 3581 C C . CYS A 1 452 ? 7.012 1.895 16.810 1.00 97.19 452 CYS A C 1
ATOM 3583 O O . CYS A 1 452 ? 7.890 2.062 15.966 1.00 97.19 452 CYS A O 1
ATOM 3585 N N . LEU A 1 453 ? 5.864 2.576 16.791 1.00 97.44 453 LEU A N 1
ATOM 3586 C CA . LEU A 1 453 ? 5.506 3.526 15.735 1.00 97.44 453 LEU A CA 1
ATOM 3587 C C . LEU A 1 453 ? 6.368 4.799 15.772 1.00 97.44 453 LEU A C 1
ATOM 3589 O O . LEU A 1 453 ? 6.788 5.275 14.719 1.00 97.44 453 LEU A O 1
ATOM 3593 N N . GLU A 1 454 ? 6.697 5.309 16.961 1.00 97.00 454 GLU A N 1
ATOM 3594 C CA . GLU A 1 454 ? 7.644 6.418 17.150 1.00 97.00 454 GLU A CA 1
ATOM 3595 C C . GLU A 1 454 ? 9.031 6.057 16.611 1.00 97.00 454 GLU A C 1
ATOM 3597 O O . GLU A 1 454 ? 9.619 6.821 15.848 1.00 97.00 454 GLU A O 1
ATOM 3602 N N . THR A 1 455 ? 9.510 4.842 16.900 1.00 97.00 455 THR A N 1
ATOM 3603 C CA . THR A 1 455 ? 10.788 4.337 16.370 1.00 97.00 455 THR A CA 1
ATOM 3604 C C . THR A 1 455 ? 10.793 4.315 14.840 1.00 97.00 455 THR A C 1
ATOM 3606 O O . THR A 1 455 ? 11.789 4.693 14.215 1.00 97.00 455 THR A O 1
ATOM 3609 N N . VAL A 1 456 ? 9.685 3.901 14.213 1.00 96.94 456 VAL A N 1
ATOM 3610 C CA . VAL A 1 456 ? 9.551 3.920 12.749 1.00 96.94 456 VAL A CA 1
ATOM 3611 C C . VAL A 1 456 ? 9.597 5.358 12.234 1.00 96.94 456 VAL A C 1
ATOM 3613 O O . VAL A 1 456 ? 10.387 5.654 11.341 1.00 96.94 456 VAL A O 1
ATOM 3616 N N . TYR A 1 457 ? 8.818 6.265 12.826 1.00 95.12 457 TYR A N 1
ATOM 3617 C CA . TYR A 1 457 ? 8.765 7.672 12.427 1.00 95.12 457 TYR A CA 1
ATOM 3618 C C . TYR A 1 457 ? 10.129 8.377 12.538 1.00 95.12 457 TYR A C 1
ATOM 3620 O O . TYR A 1 457 ? 10.562 9.070 11.611 1.00 95.12 457 TYR A O 1
ATOM 3628 N N . GLU A 1 458 ? 10.849 8.162 13.640 1.00 96.44 458 GLU A N 1
ATOM 3629 C CA . GLU A 1 458 ? 12.206 8.677 13.830 1.00 96.44 458 GLU A CA 1
ATOM 3630 C C . GLU A 1 458 ? 13.178 8.124 12.790 1.00 96.44 458 GLU A C 1
ATOM 3632 O O . GLU A 1 458 ? 13.978 8.865 12.219 1.00 96.44 458 GLU A O 1
ATOM 3637 N N . THR A 1 459 ? 13.104 6.821 12.519 1.00 96.00 459 THR A N 1
ATOM 3638 C CA . THR A 1 459 ? 13.964 6.167 11.529 1.00 96.00 459 THR A CA 1
ATOM 3639 C C . THR A 1 459 ? 13.707 6.732 10.136 1.00 96.00 459 THR A C 1
ATOM 3641 O O . THR A 1 459 ? 14.648 7.104 9.439 1.00 96.00 459 THR A O 1
ATOM 3644 N N . MET A 1 460 ? 12.441 6.888 9.748 1.00 94.75 460 MET A N 1
ATOM 3645 C CA . MET A 1 460 ? 12.065 7.507 8.475 1.00 94.75 460 MET A CA 1
ATOM 3646 C C . MET A 1 460 ? 12.608 8.936 8.350 1.00 94.75 460 MET A C 1
ATOM 3648 O O . MET A 1 460 ? 13.162 9.297 7.312 1.00 94.75 460 MET A O 1
ATOM 3652 N N . SER A 1 461 ? 12.533 9.715 9.433 1.00 94.25 461 SER A N 1
ATOM 3653 C CA . SER A 1 461 ? 13.052 11.087 9.499 1.00 94.25 461 SER A CA 1
ATOM 3654 C C . SER A 1 461 ? 14.580 11.154 9.372 1.00 94.25 461 SER A C 1
ATOM 3656 O O . SER A 1 461 ? 15.110 12.075 8.754 1.00 94.25 461 SER A O 1
ATOM 3658 N N . ARG A 1 462 ? 15.306 10.166 9.916 1.00 96.06 462 ARG A N 1
ATOM 3659 C CA . ARG A 1 462 ? 16.775 10.054 9.804 1.00 96.06 462 ARG A CA 1
ATOM 3660 C C . ARG A 1 462 ? 17.246 9.590 8.422 1.00 96.06 462 ARG A C 1
ATOM 3662 O O . ARG A 1 462 ? 18.426 9.732 8.110 1.00 96.06 462 ARG A O 1
ATOM 3669 N N . HIS A 1 463 ? 16.349 9.055 7.595 1.00 93.88 463 HIS A N 1
ATOM 3670 C CA . HIS A 1 463 ? 16.670 8.494 6.283 1.00 93.88 463 HIS A CA 1
ATOM 3671 C C . HIS A 1 463 ? 15.822 9.122 5.153 1.00 93.88 463 HIS A C 1
ATOM 3673 O O . HIS A 1 463 ? 15.085 8.409 4.464 1.00 93.88 463 HIS A O 1
ATOM 3679 N N . PRO A 1 464 ? 15.938 10.445 4.904 1.00 90.81 464 PRO A N 1
ATOM 3680 C CA . PRO A 1 464 ? 15.166 11.150 3.871 1.00 90.81 464 PRO A CA 1
ATOM 3681 C C . PRO A 1 464 ? 15.529 10.742 2.434 1.00 90.81 464 PRO A C 1
ATOM 3683 O O . PRO A 1 464 ? 14.814 11.065 1.492 1.00 90.81 464 PRO A O 1
ATOM 3686 N N . GLN A 1 465 ? 16.647 10.040 2.239 1.00 88.56 465 GLN A N 1
ATOM 3687 C CA . GLN A 1 465 ? 17.056 9.498 0.944 1.00 88.56 465 GLN A CA 1
ATOM 3688 C C . GLN A 1 465 ? 16.210 8.302 0.484 1.00 88.56 465 GLN A C 1
ATOM 3690 O O . GLN A 1 465 ? 16.320 7.906 -0.677 1.00 88.56 465 GLN A O 1
ATOM 3695 N N . LEU A 1 466 ? 15.436 7.687 1.378 1.00 91.25 466 LEU A N 1
ATOM 3696 C CA . LEU A 1 466 ? 14.540 6.586 1.045 1.00 91.25 466 LEU A CA 1
ATOM 3697 C C . LEU A 1 466 ? 13.166 7.125 0.652 1.00 91.25 466 LEU A C 1
ATOM 3699 O O . LEU A 1 466 ? 12.694 8.129 1.179 1.00 91.25 466 LEU A O 1
ATOM 3703 N N . SER A 1 467 ? 12.527 6.427 -0.280 1.00 88.94 467 SER A N 1
ATOM 3704 C CA . SER A 1 467 ? 11.131 6.671 -0.625 1.00 88.94 467 SER A CA 1
ATOM 3705 C C . SER A 1 467 ? 10.270 5.938 0.398 1.00 88.94 467 SER A C 1
ATOM 3707 O O . SER A 1 467 ? 10.391 4.728 0.560 1.00 88.94 467 SER A O 1
ATOM 3709 N N . TRP A 1 468 ? 9.429 6.663 1.129 1.00 88.12 468 TRP A N 1
ATOM 3710 C CA . TRP A 1 468 ? 8.561 6.052 2.138 1.00 88.12 468 TRP A CA 1
ATOM 3711 C C . TRP A 1 468 ? 7.135 5.829 1.638 1.00 88.12 468 TRP A C 1
ATOM 3713 O O . TRP A 1 468 ? 6.437 4.984 2.191 1.00 88.12 468 TRP A O 1
ATOM 3723 N N . GLY A 1 469 ? 6.720 6.516 0.567 1.00 83.31 469 GLY A N 1
ATOM 3724 C CA . GLY A 1 469 ? 5.456 6.287 -0.137 1.00 83.31 469 GLY A CA 1
ATOM 3725 C C . GLY A 1 469 ? 4.266 6.028 0.793 1.00 83.31 469 GLY A C 1
ATOM 3726 O O . GLY A 1 469 ? 3.962 6.814 1.680 1.00 83.31 469 GLY A O 1
ATOM 3727 N N . GLU A 1 470 ? 3.593 4.892 0.620 1.00 83.06 470 GLU A N 1
ATOM 3728 C CA . GLU A 1 470 ? 2.438 4.500 1.444 1.00 83.06 470 GLU A CA 1
ATOM 3729 C C . GLU A 1 470 ? 2.800 4.135 2.894 1.00 83.06 470 GLU A C 1
ATOM 3731 O O . GLU A 1 470 ? 1.931 4.179 3.765 1.00 83.06 470 GLU A O 1
ATOM 3736 N N . MET A 1 471 ? 4.065 3.814 3.191 1.00 89.06 471 MET A N 1
ATOM 3737 C CA . MET A 1 471 ? 4.501 3.476 4.550 1.00 89.06 471 MET A CA 1
ATOM 3738 C C . MET A 1 471 ? 4.324 4.658 5.502 1.00 89.06 471 MET A C 1
ATOM 3740 O O . MET A 1 471 ? 3.871 4.453 6.624 1.00 89.06 471 MET A O 1
ATOM 3744 N N . SER A 1 472 ? 4.598 5.893 5.063 1.00 90.81 472 SER A N 1
ATOM 3745 C CA . SER A 1 472 ? 4.377 7.080 5.904 1.00 90.81 472 SER A CA 1
ATOM 3746 C C . SER A 1 472 ? 2.910 7.260 6.266 1.00 90.81 472 SER A C 1
ATOM 3748 O O . SER A 1 472 ? 2.593 7.557 7.416 1.00 90.81 472 SER A O 1
ATOM 3750 N N . GLY A 1 473 ? 2.005 7.033 5.312 1.00 92.06 473 GLY A N 1
ATOM 3751 C CA . GLY A 1 473 ? 0.575 7.090 5.589 1.00 92.06 473 GLY A CA 1
ATOM 3752 C C . GLY A 1 473 ? 0.134 5.939 6.496 1.00 92.06 473 GLY A C 1
ATOM 3753 O O . GLY A 1 473 ? -0.656 6.153 7.406 1.00 92.06 473 GLY A O 1
ATOM 3754 N N . ALA A 1 474 ? 0.682 4.733 6.311 1.00 92.88 474 ALA A N 1
ATOM 3755 C CA . ALA A 1 474 ? 0.342 3.573 7.129 1.00 92.88 474 ALA A CA 1
ATOM 3756 C C . ALA A 1 474 ? 0.790 3.759 8.587 1.00 92.88 474 ALA A C 1
ATOM 3758 O O . ALA A 1 474 ? 0.039 3.425 9.502 1.00 92.88 474 ALA A O 1
ATOM 3759 N N . VAL A 1 475 ? 1.974 4.343 8.808 1.00 95.25 475 VAL A N 1
ATOM 3760 C CA . VAL A 1 475 ? 2.458 4.733 10.141 1.00 95.25 475 VAL A CA 1
ATOM 3761 C C . VAL A 1 475 ? 1.535 5.780 10.758 1.00 95.25 475 VAL A C 1
ATOM 3763 O O . VAL A 1 475 ? 1.127 5.602 11.901 1.00 95.25 475 VAL A O 1
ATOM 3766 N N . ALA A 1 476 ? 1.151 6.822 10.011 1.00 96.12 476 ALA A N 1
ATOM 3767 C CA . ALA A 1 476 ? 0.231 7.849 10.502 1.00 96.12 476 ALA A CA 1
ATOM 3768 C C . ALA A 1 476 ? -1.136 7.260 10.892 1.00 96.12 476 ALA A C 1
ATOM 3770 O O . ALA A 1 476 ? -1.648 7.563 11.964 1.00 96.12 476 ALA A O 1
ATOM 3771 N N . LEU A 1 477 ? -1.701 6.359 10.083 1.00 95.88 477 LEU A N 1
ATOM 3772 C CA . LEU A 1 477 ? -2.967 5.685 10.388 1.00 95.88 477 LEU A CA 1
ATOM 3773 C C . LEU A 1 477 ? -2.872 4.769 11.613 1.00 95.88 477 LEU A C 1
ATOM 3775 O O . LEU A 1 477 ? -3.754 4.807 12.468 1.00 95.88 477 LEU A O 1
ATOM 3779 N N . GLN A 1 478 ? -1.806 3.968 11.736 1.00 95.75 478 GLN A N 1
ATOM 3780 C CA . GLN A 1 478 ? -1.614 3.149 12.938 1.00 95.75 478 GLN A CA 1
ATOM 3781 C C . GLN A 1 478 ? -1.380 4.016 14.176 1.00 95.75 478 GLN A C 1
ATOM 3783 O O . GLN A 1 478 ? -1.896 3.691 15.240 1.00 95.75 478 GLN A O 1
ATOM 3788 N N . MET A 1 479 ? -0.671 5.140 14.040 1.00 97.31 479 MET A N 1
ATOM 3789 C CA . MET A 1 479 ? -0.506 6.103 15.126 1.00 97.31 479 MET A CA 1
ATOM 3790 C C . MET A 1 479 ? -1.852 6.715 15.516 1.00 97.31 479 MET A C 1
ATOM 3792 O O . MET A 1 479 ? -2.152 6.801 16.700 1.00 97.31 479 MET A O 1
ATOM 3796 N N . ALA A 1 480 ? -2.686 7.085 14.541 1.00 97.38 480 ALA A N 1
ATOM 3797 C CA . ALA A 1 480 ? -4.020 7.615 14.789 1.00 97.38 480 ALA A CA 1
ATOM 3798 C C . ALA A 1 480 ? -4.886 6.617 15.573 1.00 97.38 480 ALA A C 1
ATOM 3800 O O . ALA A 1 480 ? -5.469 6.987 16.589 1.00 97.38 480 ALA A O 1
ATOM 3801 N N . ASP A 1 481 ? -4.898 5.345 15.164 1.00 96.19 481 ASP A N 1
ATOM 3802 C CA . ASP A 1 481 ? -5.616 4.276 15.866 1.00 96.19 481 ASP A CA 1
ATOM 3803 C C . ASP A 1 481 ? -5.088 4.049 17.289 1.00 96.19 481 ASP A C 1
ATOM 3805 O O . ASP A 1 481 ? -5.874 3.916 18.227 1.00 96.19 481 ASP A O 1
ATOM 3809 N N . THR A 1 482 ? -3.765 4.013 17.476 1.00 96.56 482 THR A N 1
ATOM 3810 C CA . THR A 1 482 ? -3.160 3.836 18.804 1.00 96.56 482 THR A CA 1
ATOM 3811 C C . THR A 1 482 ? -3.472 5.026 19.716 1.00 96.56 482 THR A C 1
ATOM 3813 O O . THR A 1 482 ? -3.891 4.825 20.856 1.00 96.56 482 THR A O 1
ATOM 3816 N N . MET A 1 483 ? -3.356 6.261 19.218 1.00 97.06 483 MET A N 1
ATOM 3817 C CA . MET A 1 483 ? -3.707 7.473 19.971 1.00 97.06 483 MET A CA 1
ATOM 3818 C C . MET A 1 483 ? -5.197 7.533 20.301 1.00 97.06 483 MET A C 1
ATOM 3820 O O . MET A 1 483 ? -5.568 7.950 21.399 1.00 97.06 483 MET A O 1
ATOM 3824 N N . PHE A 1 484 ? -6.049 7.071 19.387 1.00 95.69 484 PHE A N 1
ATOM 3825 C CA . PHE A 1 484 ? -7.476 6.940 19.628 1.00 95.69 484 PHE A CA 1
ATOM 3826 C C . PHE A 1 484 ? -7.753 5.984 20.797 1.00 95.69 484 PHE A C 1
ATOM 3828 O O . PHE A 1 484 ? -8.456 6.361 21.734 1.00 95.69 484 PHE A O 1
ATOM 3835 N N . CYS A 1 485 ? -7.158 4.784 20.799 1.00 94.12 485 CYS A N 1
ATOM 3836 C CA . CYS A 1 485 ? -7.304 3.826 21.903 1.00 94.12 485 CYS A CA 1
ATOM 3837 C C . CYS A 1 485 ? -6.767 4.380 23.236 1.00 94.12 485 CYS A C 1
ATOM 3839 O O . CYS A 1 485 ? -7.355 4.141 24.288 1.00 94.12 485 CYS A O 1
ATOM 3841 N N . LEU A 1 486 ? -5.703 5.188 23.196 1.00 94.88 486 LEU A N 1
ATOM 3842 C CA . LEU A 1 486 ? -5.160 5.914 24.354 1.00 94.88 486 LEU A CA 1
ATOM 3843 C C . LEU A 1 486 ? -6.010 7.126 24.783 1.00 94.88 486 LEU A C 1
ATOM 3845 O O . LEU A 1 486 ? -5.620 7.854 25.696 1.00 94.88 486 LEU A O 1
ATOM 3849 N N . LYS A 1 487 ? -7.159 7.370 24.137 1.00 94.56 487 LYS A N 1
ATOM 3850 C CA . LYS A 1 487 ? -8.062 8.513 24.373 1.00 94.56 487 LYS A CA 1
ATOM 3851 C C . LYS A 1 487 ? -7.416 9.882 24.120 1.00 94.56 487 LYS A C 1
ATOM 3853 O O . LYS A 1 487 ? -7.895 10.906 24.604 1.00 94.56 487 LYS A O 1
ATOM 3858 N N . LYS A 1 488 ? -6.349 9.926 23.320 1.00 95.88 488 LYS A N 1
ATOM 3859 C CA . LYS A 1 488 ? -5.671 11.149 22.864 1.00 95.88 488 LYS A CA 1
ATOM 3860 C C . LYS A 1 488 ? -6.273 11.615 21.536 1.00 95.88 488 LYS A C 1
ATOM 3862 O O . LYS A 1 488 ? -5.609 11.631 20.500 1.00 95.88 488 LYS A O 1
ATOM 3867 N N . TYR A 1 489 ? -7.558 11.971 21.554 1.00 95.75 489 TYR A N 1
ATOM 3868 C CA . TYR A 1 489 ? -8.331 12.219 20.329 1.00 95.75 489 TYR A CA 1
ATOM 3869 C C . TYR A 1 489 ? -7.768 13.358 19.466 1.00 95.75 489 TYR A C 1
ATOM 3871 O O . TYR A 1 489 ? -7.745 13.236 18.248 1.00 95.75 489 TYR A O 1
ATOM 3879 N N . GLU A 1 490 ? -7.239 14.429 20.063 1.00 96.31 490 GLU A N 1
ATOM 3880 C CA . GLU A 1 490 ? -6.617 15.525 19.299 1.00 96.31 490 GLU A CA 1
ATOM 3881 C C . GLU A 1 490 ? -5.356 15.091 18.542 1.00 96.31 490 GLU A C 1
ATOM 3883 O O . GLU A 1 490 ? -5.103 15.537 17.423 1.00 96.31 490 GLU A O 1
ATOM 3888 N N . GLU A 1 491 ? -4.554 14.202 19.128 1.00 96.88 491 GLU A N 1
ATOM 3889 C CA . GLU A 1 491 ? -3.375 13.648 18.460 1.00 96.88 491 GLU A CA 1
ATOM 3890 C C . GLU A 1 491 ? -3.787 12.683 17.347 1.00 96.88 491 GLU A C 1
ATOM 3892 O O . GLU A 1 491 ? -3.231 12.747 16.250 1.00 96.88 491 GLU A O 1
ATOM 3897 N N . ALA A 1 492 ? -4.811 11.856 17.586 1.00 97.31 492 ALA A N 1
ATOM 3898 C CA . ALA A 1 492 ? -5.379 10.977 16.568 1.00 97.31 492 ALA A CA 1
ATOM 3899 C C . ALA A 1 492 ? -5.916 11.765 15.360 1.00 97.31 492 ALA A C 1
ATOM 3901 O O . ALA A 1 492 ? -5.586 11.434 14.217 1.00 97.31 492 ALA A O 1
ATOM 3902 N N . LYS A 1 493 ? -6.651 12.862 15.603 1.00 97.38 493 LYS A N 1
ATOM 3903 C CA . LYS A 1 493 ? -7.147 13.760 14.547 1.00 97.38 493 LYS A CA 1
ATOM 3904 C C . LYS A 1 493 ? -6.008 14.333 13.709 1.00 97.38 493 LYS A C 1
ATOM 3906 O O . LYS A 1 493 ? -6.037 14.219 12.486 1.00 97.38 493 LYS A O 1
ATOM 3911 N N . LYS A 1 494 ? -4.953 14.855 14.348 1.00 97.12 494 LYS A N 1
ATOM 3912 C CA . LYS A 1 494 ? -3.770 15.393 13.645 1.00 97.12 494 LYS A CA 1
ATOM 3913 C C . LYS A 1 494 ? -3.128 14.370 12.704 1.00 97.12 494 LYS A C 1
ATOM 3915 O O . LYS A 1 494 ? -2.726 14.730 11.599 1.00 97.12 494 LYS A O 1
ATOM 3920 N N . GLN A 1 495 ? -3.035 13.107 13.122 1.00 97.00 495 GLN A N 1
ATOM 3921 C CA . GLN A 1 495 ? -2.472 12.041 12.289 1.00 97.00 495 GLN A CA 1
ATOM 3922 C C . GLN A 1 495 ? -3.380 11.689 11.101 1.00 97.00 495 GLN A C 1
ATOM 3924 O O . GLN A 1 495 ? -2.893 11.539 9.981 1.00 97.00 495 GLN A O 1
ATOM 3929 N N . ALA A 1 496 ? -4.698 11.612 11.307 1.00 96.38 496 ALA A N 1
ATOM 3930 C CA . ALA A 1 496 ? -5.650 11.375 10.220 1.00 96.38 496 ALA A CA 1
ATOM 3931 C C . ALA A 1 496 ? -5.673 12.539 9.207 1.00 96.38 496 ALA A C 1
ATOM 3933 O O . ALA A 1 496 ? -5.649 12.316 7.996 1.00 96.38 496 ALA A O 1
ATOM 3934 N N . GLU A 1 497 ? -5.625 13.786 9.677 1.00 96.19 497 GLU A N 1
ATOM 3935 C CA . GLU A 1 497 ? -5.526 14.969 8.815 1.00 96.19 497 GLU A CA 1
ATOM 3936 C C . GLU A 1 497 ? -4.239 14.997 7.986 1.00 96.19 497 GLU A C 1
ATOM 3938 O O . GLU A 1 497 ? -4.260 15.430 6.832 1.00 96.19 497 GLU A O 1
ATOM 3943 N N . LEU A 1 498 ? -3.112 14.543 8.547 1.00 93.94 498 LEU A N 1
ATOM 3944 C CA . LEU A 1 498 ? -1.842 14.466 7.821 1.00 93.94 498 LEU A CA 1
ATOM 3945 C C . LEU A 1 498 ? -1.973 13.596 6.563 1.00 93.94 498 LEU A C 1
ATOM 3947 O O . LEU A 1 498 ? -1.438 13.944 5.510 1.00 93.94 498 LEU A O 1
ATOM 3951 N N . VAL A 1 499 ? -2.717 12.492 6.661 1.00 94.31 499 VAL A N 1
ATOM 3952 C CA . VAL A 1 499 ? -3.000 11.600 5.532 1.00 94.31 499 VAL A CA 1
ATOM 3953 C C . VAL A 1 499 ? -3.915 12.287 4.515 1.00 94.31 499 VAL A C 1
ATOM 3955 O O . VAL A 1 499 ? -3.597 12.294 3.327 1.00 94.31 499 VAL A O 1
ATOM 3958 N N . LEU A 1 500 ? -4.987 12.950 4.958 1.00 93.38 500 LEU A N 1
ATOM 3959 C CA . LEU A 1 500 ? -5.921 13.661 4.069 1.00 93.38 500 LEU A CA 1
ATOM 3960 C C . LEU A 1 500 ? -5.274 14.818 3.295 1.00 93.38 500 LEU A C 1
ATOM 3962 O O . LEU A 1 500 ? -5.639 15.091 2.151 1.00 93.38 500 LEU A O 1
ATOM 3966 N N . ARG A 1 501 ? -4.275 15.488 3.881 1.00 92.75 501 ARG A N 1
ATOM 3967 C CA . ARG A 1 501 ? -3.524 16.560 3.202 1.00 92.75 501 ARG A CA 1
ATOM 3968 C C . ARG A 1 501 ? -2.709 16.042 2.016 1.00 92.75 501 ARG A C 1
ATOM 3970 O O . ARG A 1 501 ? -2.450 16.801 1.080 1.00 92.75 501 ARG A O 1
ATOM 3977 N N . ASN A 1 502 ? -2.310 14.770 2.025 1.00 87.44 502 ASN A N 1
ATOM 3978 C CA . ASN A 1 502 ? -1.536 14.184 0.941 1.00 87.44 502 ASN A CA 1
ATOM 3979 C C . ASN A 1 502 ? -2.449 13.512 -0.097 1.00 87.44 502 ASN A C 1
ATOM 3981 O O . ASN A 1 502 ? -2.909 12.381 0.061 1.00 87.44 502 ASN A O 1
ATOM 3985 N N . ARG A 1 503 ? -2.641 14.208 -1.222 1.00 82.25 503 ARG A N 1
ATOM 3986 C CA . ARG A 1 503 ? -3.472 13.757 -2.351 1.00 82.25 503 ARG A CA 1
ATOM 3987 C C . ARG A 1 503 ? -2.913 12.554 -3.121 1.00 82.25 503 ARG A C 1
ATOM 3989 O O . ARG A 1 503 ? -3.599 12.049 -4.002 1.00 82.25 503 ARG A O 1
ATOM 3996 N N . GLN A 1 504 ? -1.678 12.132 -2.847 1.00 80.69 504 GLN A N 1
ATOM 3997 C CA . GLN A 1 504 ? -1.058 10.986 -3.519 1.00 80.69 504 GLN A CA 1
ATOM 3998 C C . GLN A 1 504 ? -1.455 9.644 -2.895 1.00 80.69 504 GLN A C 1
ATOM 4000 O O . GLN A 1 504 ? -1.262 8.607 -3.531 1.00 80.69 504 GLN A O 1
ATOM 4005 N N . TYR A 1 505 ? -1.991 9.648 -1.670 1.00 84.25 505 TYR A N 1
ATOM 4006 C CA . TYR A 1 505 ? -2.480 8.425 -1.046 1.00 84.25 505 TYR A CA 1
ATOM 4007 C C . TYR A 1 505 ? -3.729 7.888 -1.746 1.00 84.25 505 TYR A C 1
ATOM 4009 O O . TYR A 1 505 ? -4.438 8.598 -2.459 1.00 84.25 505 TYR A O 1
ATOM 4017 N N . SER A 1 506 ? -3.961 6.589 -1.571 1.00 82.06 506 SER A N 1
ATOM 4018 C CA . SER A 1 506 ? -5.098 5.908 -2.178 1.00 82.06 506 SER A CA 1
ATOM 4019 C C . SER A 1 506 ? -6.423 6.341 -1.544 1.00 82.06 506 SER A C 1
ATOM 4021 O O . SER A 1 506 ? -6.469 6.824 -0.414 1.00 82.06 506 SER A O 1
ATOM 4023 N N . LEU A 1 507 ? -7.518 6.089 -2.266 1.00 85.25 507 LEU A N 1
ATOM 4024 C CA . LEU A 1 507 ? -8.880 6.284 -1.765 1.00 85.25 507 LEU A CA 1
ATOM 4025 C C . LEU A 1 507 ? -9.103 5.609 -0.404 1.00 85.25 507 LEU A C 1
ATOM 4027 O O . LEU A 1 507 ? -9.763 6.172 0.458 1.00 85.25 507 LEU A O 1
ATOM 4031 N N . ASP A 1 508 ? -8.552 4.408 -0.212 1.00 86.00 508 ASP A N 1
ATOM 4032 C CA . ASP A 1 508 ? -8.731 3.661 1.033 1.00 86.00 508 ASP A CA 1
ATOM 4033 C C . ASP A 1 508 ? -8.101 4.394 2.226 1.00 86.00 508 ASP A C 1
ATOM 4035 O O . ASP A 1 508 ? -8.708 4.440 3.290 1.00 86.00 508 ASP A O 1
ATOM 4039 N N . PHE A 1 509 ? -6.941 5.039 2.027 1.00 90.31 509 PHE A N 1
ATOM 4040 C CA . PHE A 1 509 ? -6.273 5.858 3.044 1.00 90.31 509 PHE A CA 1
ATOM 4041 C C . PHE A 1 509 ? -7.087 7.104 3.398 1.00 90.31 509 PHE A C 1
ATOM 4043 O O . PHE A 1 509 ? -7.198 7.445 4.571 1.00 90.31 509 PHE A O 1
ATOM 4050 N N . HIS A 1 510 ? -7.669 7.783 2.409 1.00 92.19 510 HIS A N 1
ATOM 4051 C CA . HIS A 1 510 ? -8.516 8.949 2.677 1.00 92.19 510 HIS A CA 1
ATOM 4052 C C . HIS A 1 510 ? -9.810 8.547 3.386 1.00 92.19 510 HIS A C 1
ATOM 4054 O O . HIS A 1 510 ? -10.141 9.111 4.430 1.00 92.19 510 HIS A O 1
ATOM 4060 N N . ALA A 1 511 ? -10.480 7.499 2.906 1.00 92.31 511 ALA A N 1
ATOM 4061 C CA . ALA A 1 511 ? -11.706 6.999 3.512 1.00 92.31 511 ALA A CA 1
ATOM 4062 C C . ALA A 1 511 ? -11.495 6.546 4.965 1.00 92.31 511 ALA A C 1
ATOM 4064 O O . ALA A 1 511 ? -12.269 6.933 5.839 1.00 92.31 511 ALA A O 1
ATOM 4065 N N . ILE A 1 512 ? -10.438 5.775 5.259 1.00 94.00 512 ILE A N 1
ATOM 4066 C CA . ILE A 1 512 ? -10.157 5.350 6.638 1.00 94.00 512 ILE A CA 1
ATOM 4067 C C . ILE A 1 512 ? -9.784 6.536 7.537 1.00 94.00 512 ILE A C 1
ATOM 4069 O O . ILE A 1 512 ? -10.214 6.565 8.687 1.00 94.00 512 ILE A O 1
ATOM 4073 N N . SER A 1 513 ? -9.063 7.544 7.032 1.00 96.44 513 SER A N 1
ATOM 4074 C CA . SER A 1 513 ? -8.785 8.772 7.789 1.00 96.44 513 SER A CA 1
ATOM 4075 C C . SER A 1 513 ? -10.059 9.529 8.152 1.00 96.44 513 SER A C 1
ATOM 4077 O O . SER A 1 513 ? -10.199 9.951 9.297 1.00 96.44 513 SER A O 1
ATOM 4079 N N . LEU A 1 514 ? -11.008 9.663 7.221 1.00 96.94 514 LEU A N 1
ATOM 4080 C CA . LEU A 1 514 ? -12.308 10.284 7.493 1.00 96.94 514 LEU A CA 1
ATOM 4081 C C . LEU A 1 514 ? -13.114 9.489 8.528 1.00 96.94 514 LEU A C 1
ATOM 4083 O O . LEU A 1 514 ? -13.731 10.082 9.409 1.00 96.94 514 LEU A O 1
ATOM 4087 N N . VAL A 1 515 ? -13.068 8.155 8.476 1.00 96.19 515 VAL A N 1
ATOM 4088 C CA . VAL A 1 515 ? -13.709 7.299 9.488 1.00 96.19 515 VAL A CA 1
ATOM 4089 C C . VAL A 1 515 ? -13.065 7.484 10.867 1.00 96.19 515 VAL A C 1
ATOM 4091 O O . VAL A 1 515 ? -13.791 7.617 11.849 1.00 96.19 515 VAL A O 1
ATOM 4094 N N . ILE A 1 516 ? -11.732 7.558 10.956 1.00 96.69 516 ILE A N 1
ATOM 4095 C CA . ILE A 1 516 ? -11.022 7.836 12.218 1.00 96.69 516 ILE A CA 1
ATOM 4096 C C . ILE A 1 516 ? -11.414 9.211 12.775 1.00 96.69 516 ILE A C 1
ATOM 4098 O O . ILE A 1 516 ? -11.705 9.328 13.963 1.00 96.69 516 ILE A O 1
ATOM 4102 N N . LEU A 1 517 ? -11.463 10.248 11.930 1.00 97.44 517 LEU A N 1
ATOM 4103 C CA . LEU A 1 517 ? -11.908 11.583 12.345 1.00 97.44 517 LEU A CA 1
ATOM 4104 C C . LEU A 1 517 ? -13.337 11.552 12.888 1.00 97.44 517 LEU A C 1
ATOM 4106 O O . LEU A 1 517 ? -13.591 12.099 13.960 1.00 97.44 517 LEU A O 1
ATOM 4110 N N . ALA A 1 518 ? -14.246 10.866 12.192 1.00 97.19 518 ALA A N 1
ATOM 4111 C CA . ALA A 1 518 ? -15.620 10.711 12.646 1.00 97.19 518 ALA A CA 1
ATOM 4112 C C . ALA A 1 518 ? -15.695 10.042 14.023 1.00 97.19 518 ALA A C 1
ATOM 4114 O O . ALA A 1 518 ? -16.448 10.482 14.886 1.00 97.19 518 ALA A O 1
ATOM 4115 N N . GLU A 1 519 ? -14.893 9.002 14.255 1.00 95.62 519 GLU A N 1
ATOM 4116 C CA . GLU A 1 519 ? -14.801 8.348 15.559 1.00 95.62 519 GLU A CA 1
ATOM 4117 C C . GLU A 1 519 ? -14.290 9.295 16.643 1.00 95.62 519 GLU A C 1
ATOM 4119 O O . GLU A 1 519 ? -14.891 9.355 17.715 1.00 95.62 519 GLU A O 1
ATOM 4124 N N . CYS A 1 520 ? -13.239 10.076 16.381 1.00 96.25 520 CYS A N 1
ATOM 4125 C CA . CYS A 1 520 ? -12.763 11.085 17.329 1.00 96.25 520 CYS A CA 1
ATOM 4126 C C . CYS A 1 520 ? -13.876 12.073 17.708 1.00 96.25 520 CYS A C 1
ATOM 4128 O O . CYS A 1 520 ? -14.109 12.293 18.896 1.00 96.25 520 CYS A O 1
ATOM 4130 N N . PHE A 1 521 ? -14.592 12.610 16.717 1.00 95.88 521 PHE A N 1
ATOM 4131 C CA . PHE A 1 521 ? -15.694 13.546 16.939 1.00 95.88 521 PHE A CA 1
ATOM 4132 C C . PHE A 1 521 ? -16.853 12.913 17.722 1.00 95.88 521 PHE A C 1
ATOM 4134 O O . PHE A 1 521 ? -17.333 13.503 18.690 1.00 95.88 521 PHE A O 1
ATOM 4141 N N . MET A 1 522 ? -17.249 11.675 17.401 1.00 93.19 522 MET A N 1
ATOM 4142 C CA . MET A 1 522 ? -18.289 10.951 18.149 1.00 93.19 522 MET A CA 1
ATOM 4143 C C . MET A 1 522 ? -17.943 10.812 19.633 1.00 93.19 522 MET A C 1
ATOM 4145 O O . MET A 1 522 ? -18.783 11.075 20.489 1.00 93.19 522 MET A O 1
ATOM 4149 N N . PHE A 1 523 ? -16.707 10.426 19.956 1.00 89.56 523 PHE A N 1
ATOM 4150 C CA . PHE A 1 523 ? -16.272 10.259 21.348 1.00 89.56 523 PHE A CA 1
ATOM 4151 C C . PHE A 1 523 ? -16.096 11.591 22.095 1.00 89.56 523 PHE A C 1
ATOM 4153 O O . PHE A 1 523 ? -16.041 11.598 23.326 1.00 89.56 523 PHE A O 1
ATOM 4160 N N . GLN A 1 524 ? -16.058 12.711 21.371 1.00 91.00 524 GLN A N 1
ATOM 4161 C CA . GLN A 1 524 ? -16.097 14.074 21.909 1.00 91.00 524 GLN A CA 1
ATOM 4162 C C . GLN A 1 524 ? -17.526 14.662 21.957 1.00 91.00 524 GLN A C 1
ATOM 4164 O O . GLN A 1 524 ? -17.708 15.766 22.460 1.00 91.00 524 GLN A O 1
ATOM 4169 N N . ASN A 1 525 ? -18.552 13.907 21.534 1.00 91.06 525 ASN A N 1
ATOM 4170 C CA . ASN A 1 525 ? -19.952 14.340 21.377 1.00 91.06 525 ASN A CA 1
ATOM 4171 C C . ASN A 1 525 ? -20.178 15.421 20.297 1.00 91.06 525 ASN A C 1
ATOM 4173 O O . ASN A 1 525 ? -21.195 16.116 20.311 1.00 91.06 525 ASN A O 1
ATOM 4177 N N . GLU A 1 526 ? -19.262 15.538 19.339 1.00 93.81 526 GLU A N 1
ATOM 4178 C CA . GLU A 1 526 ? -19.350 16.415 18.165 1.00 93.81 526 GLU A CA 1
ATOM 4179 C C . GLU A 1 526 ? -20.049 15.660 17.015 1.00 93.81 526 GLU A C 1
ATOM 4181 O O . GLU A 1 526 ? -19.450 15.209 16.038 1.00 93.81 526 GLU A O 1
ATOM 4186 N N . TRP A 1 527 ? -21.352 15.405 17.182 1.00 91.88 527 TRP A N 1
ATOM 4187 C CA . TRP A 1 527 ? -22.112 14.498 16.307 1.00 91.88 527 TRP A CA 1
ATOM 4188 C C . TRP A 1 527 ? -22.239 14.983 14.861 1.00 91.88 527 TRP A C 1
ATOM 4190 O O . TRP A 1 527 ? -22.299 14.166 13.944 1.00 91.88 527 TRP A O 1
ATOM 4200 N N . TYR A 1 528 ? -22.318 16.299 14.663 1.00 93.56 528 TYR A N 1
ATOM 4201 C CA . TYR A 1 528 ? -22.510 16.902 13.346 1.00 93.56 528 TYR A CA 1
ATOM 4202 C C . TYR A 1 528 ? -21.242 16.771 12.494 1.00 93.56 528 TYR A C 1
ATOM 4204 O O . TYR A 1 528 ? -21.289 16.382 11.327 1.00 93.56 528 TYR A O 1
ATOM 4212 N N . GLU A 1 529 ? -20.090 17.029 13.101 1.00 96.12 529 GLU A N 1
ATOM 4213 C CA . GLU A 1 529 ? -18.764 16.861 12.522 1.00 96.12 529 GLU A CA 1
ATOM 4214 C C . GLU A 1 529 ? -18.517 15.392 12.164 1.00 96.12 529 GLU A C 1
ATOM 4216 O O . GLU A 1 529 ? -18.078 15.090 11.052 1.00 96.12 529 GLU A O 1
ATOM 4221 N N . ALA A 1 530 ? -18.894 14.470 13.057 1.00 96.06 530 ALA A N 1
ATOM 4222 C CA . ALA A 1 530 ? -18.817 13.039 12.788 1.00 96.06 530 ALA A CA 1
ATOM 4223 C C . ALA A 1 530 ? -19.657 12.614 11.573 1.00 96.06 530 ALA A C 1
ATOM 4225 O O . ALA A 1 530 ? -19.178 11.862 10.719 1.00 96.06 530 ALA A O 1
ATOM 4226 N N . GLU A 1 531 ? -20.897 13.103 11.472 1.00 95.19 531 GLU A N 1
ATOM 4227 C CA . GLU A 1 531 ? -21.780 12.813 10.339 1.00 95.19 531 GLU A CA 1
ATOM 4228 C C . GLU A 1 531 ? -21.194 13.329 9.019 1.00 95.19 531 GLU A C 1
ATOM 4230 O O . GLU A 1 531 ? -21.183 12.602 8.022 1.00 95.19 531 GLU A O 1
ATOM 4235 N N . ASN A 1 532 ? -20.637 14.545 9.019 1.00 96.25 532 ASN A N 1
ATOM 4236 C CA . ASN A 1 532 ? -20.005 15.136 7.840 1.00 96.25 532 ASN A CA 1
ATOM 4237 C C . ASN A 1 532 ? -18.808 14.313 7.351 1.00 96.25 532 ASN A C 1
ATOM 4239 O O . ASN A 1 532 ? -18.721 14.021 6.158 1.00 96.25 532 ASN A O 1
ATOM 4243 N N . CYS A 1 533 ? -17.930 13.869 8.255 1.00 96.44 533 CYS A N 1
ATOM 4244 C CA . CYS A 1 533 ? -16.794 13.023 7.888 1.00 96.44 533 CYS A CA 1
ATOM 4245 C C . CYS A 1 533 ? -17.237 11.700 7.240 1.00 96.44 533 CYS A C 1
ATOM 4247 O O . CYS A 1 533 ? -16.680 11.292 6.218 1.00 96.44 533 CYS A O 1
ATOM 4249 N N . LEU A 1 534 ? -18.263 11.038 7.787 1.00 94.50 534 LEU A N 1
ATOM 4250 C CA . LEU A 1 534 ? -18.800 9.798 7.209 1.00 94.50 534 LEU A CA 1
ATOM 4251 C C . LEU A 1 534 ? -19.491 10.047 5.861 1.00 94.50 534 LEU A C 1
ATOM 4253 O O . LEU A 1 534 ? -19.369 9.238 4.937 1.00 94.50 534 LEU A O 1
ATOM 4257 N N . LEU A 1 535 ? -20.187 11.174 5.711 1.00 92.62 535 LEU A N 1
ATOM 4258 C CA . LEU A 1 535 ? -20.788 11.566 4.441 1.00 92.62 535 LEU A CA 1
ATOM 4259 C C . LEU A 1 535 ? -19.717 11.804 3.368 1.00 92.62 535 LEU A C 1
ATOM 4261 O O . LEU A 1 535 ? -19.879 11.357 2.231 1.00 92.62 535 LEU A O 1
ATOM 4265 N N . ASP A 1 536 ? -18.618 12.465 3.720 1.00 92.69 536 ASP A N 1
ATOM 4266 C CA . ASP A 1 536 ? -17.510 12.722 2.803 1.00 92.69 536 ASP A CA 1
ATOM 4267 C C . ASP A 1 536 ? -16.790 11.429 2.407 1.00 92.69 536 ASP A C 1
ATOM 4269 O O . ASP A 1 536 ? -16.575 11.203 1.214 1.00 92.69 536 ASP A O 1
ATOM 4273 N N . ALA A 1 537 ? -16.565 10.505 3.348 1.00 90.56 537 ALA A N 1
ATOM 4274 C CA . ALA A 1 537 ? -16.015 9.183 3.038 1.00 90.56 537 ALA A CA 1
ATOM 4275 C C . ALA A 1 537 ? -16.894 8.430 2.021 1.00 90.56 537 ALA A C 1
ATOM 4277 O O . ALA A 1 537 ? -16.394 7.834 1.061 1.00 90.56 537 ALA A O 1
ATOM 4278 N N . ARG A 1 538 ? -18.225 8.509 2.169 1.00 88.81 538 ARG A N 1
ATOM 4279 C CA . ARG A 1 538 ? -19.175 7.920 1.213 1.00 88.81 538 ARG A CA 1
ATOM 4280 C C . ARG A 1 538 ? -19.122 8.605 -0.158 1.00 88.81 538 ARG A C 1
ATOM 4282 O O . ARG A 1 538 ? -19.153 7.913 -1.178 1.00 88.81 538 ARG A O 1
ATOM 4289 N N . LYS A 1 539 ? -19.028 9.939 -0.214 1.00 85.44 539 LYS A N 1
ATOM 4290 C CA . LYS A 1 539 ? -18.912 10.688 -1.482 1.00 85.44 539 LYS A CA 1
ATOM 4291 C C . LYS A 1 539 ? -17.663 10.281 -2.261 1.00 85.44 539 LYS A C 1
ATOM 4293 O O . LYS A 1 539 ? -17.755 10.073 -3.472 1.00 85.44 539 LYS A O 1
ATOM 4298 N N . GLU A 1 540 ? -16.524 10.129 -1.590 1.00 81.81 540 GLU A N 1
ATOM 4299 C CA . GLU A 1 540 ? -15.277 9.709 -2.239 1.00 81.81 540 GLU A CA 1
ATOM 4300 C C . GLU A 1 540 ? -15.394 8.310 -2.862 1.00 81.81 540 GLU A C 1
ATOM 4302 O O . GLU A 1 540 ? -14.989 8.103 -4.013 1.00 81.81 540 GLU A O 1
ATOM 4307 N N . CYS A 1 541 ? -16.031 7.374 -2.151 1.00 78.50 541 CYS A N 1
ATOM 4308 C CA . CYS A 1 541 ? -16.309 6.026 -2.653 1.00 78.50 541 CYS A CA 1
ATOM 4309 C C . CYS A 1 541 ? -17.210 6.051 -3.892 1.00 78.50 541 CYS A C 1
ATOM 4311 O O . CYS A 1 541 ? -16.898 5.433 -4.913 1.00 78.50 541 CYS A O 1
ATOM 4313 N N . ASN A 1 542 ? -18.298 6.821 -3.844 1.00 76.94 542 ASN A N 1
ATOM 4314 C CA . ASN A 1 542 ? -19.236 6.940 -4.960 1.00 76.94 542 ASN A CA 1
ATOM 4315 C C . ASN A 1 542 ? -18.575 7.574 -6.195 1.00 76.94 542 ASN A C 1
ATOM 4317 O O . ASN A 1 542 ? -18.766 7.102 -7.319 1.00 76.94 542 ASN A O 1
ATOM 4321 N N . ALA A 1 543 ? -17.731 8.592 -6.001 1.00 73.69 543 ALA A N 1
ATOM 4322 C CA . ALA A 1 543 ? -16.957 9.201 -7.080 1.00 73.69 543 ALA A CA 1
ATOM 4323 C C . ALA A 1 543 ? -15.961 8.210 -7.714 1.00 73.69 543 ALA A C 1
ATOM 4325 O O . ALA A 1 543 ? -15.740 8.222 -8.928 1.00 73.69 543 ALA A O 1
ATOM 4326 N N . ALA A 1 544 ? -15.349 7.326 -6.924 1.00 66.88 544 ALA A N 1
ATOM 4327 C CA . ALA A 1 544 ? -14.491 6.257 -7.437 1.00 66.88 544 ALA A CA 1
ATOM 4328 C C . ALA A 1 544 ? -15.274 5.179 -8.211 1.00 66.88 544 ALA A C 1
ATOM 4330 O O . ALA A 1 544 ? -14.835 4.749 -9.285 1.00 66.88 544 ALA A O 1
ATOM 4331 N N . ALA A 1 545 ? -16.460 4.801 -7.731 1.00 60.47 545 ALA A N 1
ATOM 4332 C CA . ALA A 1 545 ? -17.344 3.860 -8.415 1.00 60.47 545 ALA A CA 1
ATOM 4333 C C . ALA A 1 545 ? -17.807 4.401 -9.782 1.00 60.47 545 ALA A C 1
ATOM 4335 O O . ALA A 1 545 ? -17.718 3.694 -10.787 1.00 60.47 545 ALA A O 1
ATOM 4336 N N . GLY A 1 546 ? -18.214 5.676 -9.847 1.00 58.38 546 GLY A N 1
ATOM 4337 C CA . GLY A 1 546 ? -18.588 6.343 -11.100 1.00 58.38 546 GLY A CA 1
ATOM 4338 C C . GLY A 1 546 ? -17.444 6.396 -12.120 1.00 58.38 546 GLY A C 1
ATOM 4339 O O . GLY A 1 546 ? -17.656 6.153 -13.307 1.00 58.38 546 GLY A O 1
ATOM 4340 N N . ARG A 1 547 ? -16.204 6.623 -11.662 1.00 58.00 547 ARG A N 1
ATOM 4341 C CA . ARG A 1 547 ? -15.008 6.589 -12.525 1.00 58.00 547 ARG A CA 1
ATOM 4342 C C . ARG A 1 547 ? -14.727 5.198 -13.088 1.00 58.00 547 ARG A C 1
ATOM 4344 O O . ARG A 1 547 ? -14.413 5.085 -14.267 1.00 58.00 547 ARG A O 1
ATOM 4351 N N . THR A 1 548 ? -14.876 4.152 -12.278 1.00 52.25 548 THR A N 1
ATOM 4352 C CA . THR A 1 548 ? -14.668 2.764 -12.725 1.00 52.25 548 THR A CA 1
ATOM 4353 C C . THR A 1 548 ? -15.683 2.368 -13.800 1.00 52.25 548 THR A C 1
ATOM 4355 O O . THR A 1 548 ? -15.288 1.837 -14.834 1.00 52.25 548 THR A O 1
ATOM 4358 N N . ARG A 1 549 ? -16.965 2.715 -13.612 1.00 52.97 549 ARG A N 1
ATOM 4359 C CA . ARG A 1 549 ? -18.046 2.438 -14.580 1.00 52.97 549 ARG A CA 1
ATOM 4360 C C . ARG A 1 549 ? -17.789 3.064 -15.953 1.00 52.97 549 ARG A C 1
ATOM 4362 O O . ARG A 1 549 ? -17.981 2.407 -16.971 1.00 52.97 549 ARG A O 1
ATOM 4369 N N . ASN A 1 550 ? -17.280 4.297 -15.984 1.00 49.50 550 ASN A N 1
ATOM 4370 C CA . ASN A 1 550 ? -16.951 4.988 -17.236 1.00 49.50 550 ASN A CA 1
ATOM 4371 C C . ASN A 1 550 ? -15.800 4.325 -18.011 1.00 49.50 550 ASN A C 1
ATOM 4373 O O . ASN A 1 550 ? -15.703 4.499 -19.222 1.00 49.50 550 ASN A O 1
ATOM 4377 N N . VAL A 1 551 ? -14.929 3.580 -17.326 1.00 47.97 551 VAL A N 1
ATOM 4378 C CA . VAL A 1 551 ? -13.786 2.884 -17.936 1.00 47.97 551 VAL A CA 1
ATOM 4379 C C . VAL A 1 551 ? -14.153 1.459 -18.364 1.00 47.97 551 VAL A C 1
ATOM 4381 O O . VAL A 1 551 ? -13.619 0.975 -19.358 1.00 47.97 551 VAL A O 1
ATOM 4384 N N . THR A 1 552 ? -15.052 0.778 -17.644 1.00 43.47 552 THR A N 1
ATOM 4385 C CA . THR A 1 552 ? -15.423 -0.624 -17.917 1.00 43.47 552 THR A CA 1
ATOM 4386 C C . THR A 1 552 ? -16.687 -0.790 -18.762 1.00 43.47 552 THR A C 1
ATOM 4388 O O . THR A 1 552 ? -16.927 -1.886 -19.261 1.00 43.47 552 THR A O 1
ATOM 4391 N N . GLY A 1 553 ? -17.486 0.268 -18.952 1.00 42.50 553 GLY A N 1
ATOM 4392 C CA . GLY A 1 553 ? -18.725 0.218 -19.739 1.00 42.50 553 GLY A CA 1
ATOM 4393 C C . GLY A 1 553 ? -19.848 -0.599 -19.087 1.00 42.50 553 GLY A C 1
ATOM 4394 O O . GLY A 1 553 ? -20.810 -0.962 -19.761 1.00 42.50 553 GLY A O 1
ATOM 4395 N N . GLU A 1 554 ? -19.734 -0.914 -17.793 1.00 40.38 554 GLU A N 1
ATOM 4396 C CA . GLU A 1 554 ? -20.760 -1.660 -17.063 1.00 40.38 554 GLU A CA 1
ATOM 4397 C C . GLU A 1 554 ? -22.018 -0.797 -16.836 1.00 40.38 554 GLU A C 1
ATOM 4399 O O . GLU A 1 554 ? -21.898 0.380 -16.475 1.00 40.38 554 GLU A O 1
ATOM 4404 N N . PRO A 1 555 ? -23.232 -1.354 -17.026 1.00 38.56 555 PRO A N 1
ATOM 4405 C CA . PRO A 1 555 ? -24.473 -0.609 -16.854 1.00 38.56 555 PRO A CA 1
ATOM 4406 C C . PRO A 1 555 ? -24.624 -0.110 -15.413 1.00 38.56 555 PRO A C 1
ATOM 4408 O O . PRO A 1 555 ? -24.158 -0.743 -14.462 1.00 38.56 555 PRO A O 1
ATOM 4411 N N . ALA A 1 556 ? -25.307 1.027 -15.252 1.00 43.81 556 ALA A N 1
ATOM 4412 C CA . ALA A 1 556 ? -25.680 1.559 -13.948 1.00 43.81 556 ALA A CA 1
ATOM 4413 C C . ALA A 1 556 ? -26.614 0.566 -13.238 1.00 43.81 556 ALA A C 1
ATOM 4415 O O . ALA A 1 556 ? -27.827 0.583 -13.420 1.00 43.81 556 ALA A O 1
ATOM 4416 N N . GLY A 1 557 ? -26.031 -0.345 -12.459 1.00 45.12 557 GLY A N 1
ATOM 4417 C CA . GLY A 1 557 ? -26.769 -1.088 -11.451 1.00 45.12 557 GLY A CA 1
ATOM 4418 C C . GLY A 1 557 ? -27.333 -0.112 -10.422 1.00 45.12 557 GLY A C 1
ATOM 4419 O O . GLY A 1 557 ? -26.694 0.906 -10.136 1.00 45.12 557 GLY A O 1
ATOM 4420 N N . ASP A 1 558 ? -28.516 -0.459 -9.916 1.00 38.44 558 ASP A N 1
ATOM 4421 C CA . ASP A 1 558 ? -29.357 0.293 -8.983 1.00 38.44 558 ASP A CA 1
ATOM 4422 C C . ASP A 1 558 ? -28.540 1.194 -8.034 1.00 38.44 558 ASP A C 1
ATOM 4424 O O . ASP A 1 558 ? -27.645 0.716 -7.334 1.00 38.44 558 ASP A O 1
ATOM 4428 N N . GLU A 1 559 ? -28.820 2.502 -8.005 1.00 41.56 559 GLU A N 1
ATOM 4429 C CA . GLU A 1 559 ? -28.146 3.475 -7.118 1.00 41.56 559 GLU A CA 1
ATOM 4430 C C . GLU A 1 559 ? -28.343 3.148 -5.621 1.00 41.56 559 GLU A C 1
ATOM 4432 O O . GLU A 1 559 ? -27.665 3.709 -4.764 1.00 41.56 559 GLU A O 1
ATOM 4437 N N . SER A 1 560 ? -29.229 2.191 -5.320 1.00 40.00 560 SER A N 1
ATOM 4438 C CA . SER A 1 560 ? -29.470 1.581 -4.009 1.00 40.00 560 SER A CA 1
ATOM 4439 C C . SER A 1 560 ? -28.419 0.540 -3.587 1.00 40.00 560 SER A C 1
ATOM 4441 O O . SER A 1 560 ? -28.385 0.131 -2.426 1.00 40.00 560 SER A O 1
ATOM 4443 N N . SER A 1 561 ? -27.551 0.091 -4.503 1.00 43.53 561 SER A N 1
ATOM 4444 C CA . SER A 1 561 ? -26.486 -0.867 -4.206 1.00 43.53 561 SER A CA 1
ATOM 4445 C C . SER A 1 561 ? -25.398 -0.177 -3.385 1.00 43.53 561 SER A C 1
ATOM 4447 O O . SER A 1 561 ? -24.466 0.407 -3.940 1.00 43.53 561 SER A O 1
ATOM 4449 N N . ASP A 1 562 ? -25.480 -0.330 -2.067 1.00 53.06 562 ASP A N 1
ATOM 4450 C CA . ASP A 1 562 ? -24.578 0.200 -1.040 1.00 53.06 562 ASP A CA 1
ATOM 4451 C C . ASP A 1 562 ? -23.162 -0.427 -1.050 1.00 53.06 562 ASP A C 1
ATOM 4453 O O . ASP A 1 562 ? -22.537 -0.682 -0.021 1.00 53.06 562 ASP A O 1
ATOM 4457 N N . LYS A 1 563 ? -22.640 -0.738 -2.240 1.00 59.91 563 LYS A N 1
ATOM 4458 C CA . LYS A 1 563 ? -21.295 -1.272 -2.423 1.00 59.91 563 LYS A CA 1
ATOM 4459 C C . LYS A 1 563 ? -20.296 -0.129 -2.291 1.00 59.91 563 LYS A C 1
ATOM 4461 O O . LYS A 1 563 ? -20.164 0.694 -3.194 1.00 59.91 563 LYS A O 1
ATOM 4466 N N . LEU A 1 564 ? -19.529 -0.144 -1.204 1.00 68.19 564 LEU A N 1
ATOM 4467 C CA . LEU A 1 564 ? -18.328 0.673 -1.001 1.00 68.19 564 LEU A CA 1
ATOM 4468 C C . LEU A 1 564 ? -17.192 0.204 -1.935 1.00 68.19 564 LEU A C 1
ATOM 4470 O O . LEU A 1 564 ? -16.176 -0.348 -1.507 1.00 68.19 564 LEU A O 1
ATOM 4474 N N . VAL A 1 565 ? -17.407 0.343 -3.248 1.00 66.50 565 VAL A N 1
ATOM 4475 C CA . VAL A 1 565 ? -16.485 -0.115 -4.294 1.00 66.50 565 VAL A CA 1
ATOM 4476 C C . VAL A 1 565 ? -15.163 0.639 -4.173 1.00 66.50 565 VAL A C 1
ATOM 4478 O O . VAL A 1 565 ? -15.131 1.864 -4.194 1.00 66.50 565 VAL A O 1
ATOM 4481 N N . GLY A 1 566 ? -14.063 -0.109 -4.092 1.00 67.12 566 GLY A N 1
ATOM 4482 C CA . GLY A 1 566 ? -12.709 0.445 -4.018 1.00 67.12 566 GLY A CA 1
ATOM 4483 C C . GLY A 1 566 ? -12.128 0.526 -2.606 1.00 67.12 566 GLY A C 1
ATOM 4484 O O . GLY A 1 566 ? -10.922 0.729 -2.492 1.00 67.12 566 GLY A O 1
ATOM 4485 N N . LEU A 1 567 ? -12.933 0.298 -1.561 1.00 79.12 567 LEU A N 1
ATOM 4486 C CA . LEU A 1 567 ? -12.442 0.204 -0.185 1.00 79.12 567 LEU A CA 1
ATOM 4487 C C . LEU A 1 567 ? -11.955 -1.199 0.176 1.00 79.12 567 LEU A C 1
ATOM 4489 O O . LEU A 1 567 ? -12.392 -2.215 -0.379 1.00 79.12 567 LEU A O 1
ATOM 4493 N N . SER A 1 568 ? -11.068 -1.255 1.165 1.00 81.19 568 SER A N 1
ATOM 4494 C CA . SER A 1 568 ? -10.733 -2.493 1.849 1.00 81.19 568 SER A CA 1
ATOM 4495 C C . SER A 1 568 ? -11.903 -3.017 2.676 1.00 81.19 568 SER A C 1
ATOM 4497 O O . SER A 1 568 ? -12.763 -2.261 3.126 1.00 81.19 568 SER A O 1
ATOM 4499 N N . LYS A 1 569 ? -11.935 -4.338 2.904 1.00 81.94 569 LYS A N 1
ATOM 4500 C CA . LYS A 1 569 ? -12.932 -4.955 3.797 1.00 81.94 569 LYS A CA 1
ATOM 4501 C C . LYS A 1 569 ? -12.847 -4.382 5.218 1.00 81.94 569 LYS A C 1
ATOM 4503 O O . LYS A 1 569 ? -13.877 -4.240 5.861 1.00 81.94 569 LYS A O 1
ATOM 4508 N N . GLU A 1 570 ? -11.641 -4.050 5.684 1.00 83.81 570 GLU A N 1
ATOM 4509 C CA . GLU A 1 570 ? -11.412 -3.462 7.010 1.00 83.81 570 GLU A CA 1
ATOM 4510 C C . GLU A 1 570 ? -11.971 -2.032 7.079 1.00 83.81 570 GLU A C 1
ATOM 4512 O O . GLU A 1 570 ? -12.726 -1.713 7.996 1.00 83.81 570 GLU A O 1
ATOM 4517 N N . THR A 1 571 ? -11.689 -1.199 6.072 1.00 88.88 571 THR A N 1
ATOM 4518 C CA . THR A 1 571 ? -12.221 0.169 5.980 1.00 88.88 571 THR A CA 1
ATOM 4519 C C . THR A 1 571 ? -13.739 0.168 5.839 1.00 88.88 571 THR A C 1
ATOM 4521 O O . THR A 1 571 ? -14.419 0.911 6.541 1.00 88.88 571 THR A O 1
ATOM 4524 N N . ALA A 1 572 ? -14.290 -0.702 4.986 1.00 89.19 572 ALA A N 1
ATOM 4525 C CA . ALA A 1 572 ? -15.733 -0.856 4.821 1.00 89.19 572 ALA A CA 1
ATOM 4526 C C . ALA A 1 572 ? -16.412 -1.312 6.122 1.00 89.19 572 ALA A C 1
ATOM 4528 O O . ALA A 1 572 ? -17.426 -0.741 6.519 1.00 89.19 572 ALA A O 1
ATOM 4529 N N . LEU A 1 573 ? -15.831 -2.291 6.828 1.00 90.12 573 LEU A N 1
ATOM 4530 C CA . LEU A 1 573 ? -16.327 -2.732 8.132 1.00 90.12 573 LEU A CA 1
ATOM 4531 C C . LEU A 1 573 ? -16.359 -1.568 9.126 1.00 90.12 573 LEU A C 1
ATOM 4533 O O . LEU A 1 573 ? -17.391 -1.318 9.746 1.00 90.12 573 LEU A O 1
ATOM 4537 N N . ARG A 1 574 ? -15.250 -0.836 9.255 1.00 92.31 574 ARG A N 1
ATOM 4538 C CA . ARG A 1 574 ? -15.147 0.288 10.190 1.00 92.31 574 ARG A CA 1
ATOM 4539 C C . ARG A 1 574 ? -16.116 1.417 9.835 1.00 92.31 574 ARG A C 1
ATOM 4541 O O . ARG A 1 574 ? -16.762 1.960 10.722 1.00 92.31 574 ARG A O 1
ATOM 4548 N N . PHE A 1 575 ? -16.301 1.701 8.547 1.00 94.06 575 PHE A N 1
ATOM 4549 C CA . PHE A 1 575 ? -17.310 2.645 8.068 1.00 94.06 575 PHE A CA 1
ATOM 4550 C C . PHE A 1 575 ? -18.731 2.240 8.500 1.00 94.06 575 PHE A C 1
ATOM 4552 O O . PHE A 1 575 ? -19.471 3.062 9.048 1.00 94.06 575 PHE A O 1
ATOM 4559 N N . HIS A 1 576 ? -19.117 0.974 8.302 1.00 93.56 576 HIS A N 1
ATOM 4560 C CA . HIS A 1 576 ? -20.430 0.472 8.723 1.00 93.56 576 HIS A CA 1
ATOM 4561 C C . HIS A 1 576 ? -20.612 0.527 10.243 1.00 93.56 576 HIS A C 1
ATOM 4563 O O . HIS A 1 576 ? -21.667 0.932 10.721 1.00 93.56 576 HIS A O 1
ATOM 4569 N N . ILE A 1 577 ? -19.574 0.194 11.010 1.00 94.69 577 ILE A N 1
ATOM 4570 C CA . ILE A 1 577 ? -19.605 0.297 12.473 1.00 94.69 577 ILE A CA 1
ATOM 4571 C C . ILE A 1 577 ? -19.808 1.748 12.909 1.00 94.69 577 ILE A C 1
ATOM 4573 O O . ILE A 1 577 ? -20.674 2.018 13.735 1.00 94.69 577 ILE A O 1
ATOM 4577 N N . SER A 1 578 ? -19.047 2.688 12.357 1.00 95.69 578 SER A N 1
ATOM 4578 C CA . SER A 1 578 ? -19.087 4.089 12.787 1.00 95.69 578 SER A CA 1
ATOM 4579 C C . SER A 1 578 ? -20.387 4.785 12.390 1.00 95.69 578 SER A C 1
ATOM 4581 O O . SER A 1 578 ? -20.970 5.498 13.204 1.00 95.69 578 SER A O 1
ATOM 4583 N N . THR A 1 579 ? -20.925 4.489 11.204 1.00 94.56 579 THR A N 1
ATOM 4584 C CA . THR A 1 579 ? -22.278 4.931 10.813 1.00 94.56 579 THR A CA 1
ATOM 4585 C C . THR A 1 579 ? -23.364 4.338 11.716 1.00 94.56 579 THR A C 1
ATOM 4587 O O . THR A 1 579 ? -24.270 5.060 12.138 1.00 94.56 579 THR A O 1
ATOM 4590 N N . ALA A 1 580 ? -23.258 3.056 12.082 1.00 95.62 580 ALA A N 1
ATOM 4591 C CA . ALA A 1 580 ? -24.213 2.406 12.976 1.00 95.62 580 ALA A CA 1
ATOM 4592 C C . ALA A 1 580 ? -24.153 2.957 14.410 1.00 95.62 580 ALA A C 1
ATOM 4594 O O . ALA A 1 580 ? -25.203 3.205 15.004 1.00 95.62 580 ALA A O 1
ATOM 4595 N N . LYS A 1 581 ? -22.951 3.197 14.957 1.00 95.50 581 LYS A N 1
ATOM 4596 C CA . LYS A 1 581 ? -22.750 3.840 16.270 1.00 95.50 581 LYS A CA 1
ATOM 4597 C C . LYS A 1 581 ? -23.385 5.227 16.304 1.00 95.50 581 LYS A C 1
ATOM 4599 O O . LYS A 1 581 ? -24.146 5.513 17.224 1.00 95.50 581 LYS A O 1
ATOM 4604 N N . LEU A 1 582 ? -23.135 6.053 15.287 1.00 94.62 582 LEU A N 1
ATOM 4605 C CA . LEU A 1 582 ? -23.708 7.396 15.196 1.00 94.62 582 LEU A CA 1
ATOM 4606 C C . LEU A 1 582 ? -25.243 7.355 15.186 1.00 94.62 582 LEU A C 1
ATOM 4608 O O . LEU A 1 582 ? -25.886 8.024 15.993 1.00 94.62 582 LEU A O 1
ATOM 4612 N N . ALA A 1 583 ? -25.834 6.513 14.333 1.00 93.94 583 ALA A N 1
ATOM 4613 C CA . ALA A 1 583 ? -27.284 6.341 14.271 1.00 93.94 583 ALA A CA 1
ATOM 4614 C C . ALA A 1 583 ? -27.866 5.805 15.593 1.00 93.94 583 ALA A C 1
ATOM 4616 O O . ALA A 1 583 ? -28.925 6.258 16.028 1.00 93.94 583 ALA A O 1
ATOM 4617 N N . HIS A 1 584 ? -27.164 4.879 16.257 1.00 93.88 584 HIS A N 1
ATOM 4618 C CA . HIS A 1 584 ? -27.547 4.346 17.567 1.00 93.88 584 HIS A CA 1
ATOM 4619 C C . HIS A 1 584 ? -27.587 5.467 18.615 1.00 93.88 584 HIS A C 1
ATOM 4621 O O . HIS A 1 584 ? -28.590 5.627 19.309 1.00 93.88 584 HIS A O 1
ATOM 4627 N N . LEU A 1 585 ? -26.540 6.291 18.688 1.00 91.25 585 LEU A N 1
ATOM 4628 C CA . LEU A 1 585 ? -26.436 7.411 19.631 1.00 91.25 585 LEU A CA 1
ATOM 4629 C C . LEU A 1 585 ? -27.505 8.483 19.370 1.00 91.25 585 LEU A C 1
ATOM 4631 O O . LEU A 1 585 ? -28.070 9.043 20.309 1.00 91.25 585 LEU A O 1
ATOM 4635 N N . GLN A 1 586 ? -27.868 8.694 18.104 1.00 91.88 586 GLN A N 1
ATOM 4636 C CA . GLN A 1 586 ? -28.958 9.581 17.685 1.00 91.88 586 GLN A CA 1
ATOM 4637 C C . GLN A 1 586 ? -30.361 8.951 17.805 1.00 91.88 586 GLN A C 1
ATOM 4639 O O . GLN A 1 586 ? -31.348 9.589 17.434 1.00 91.88 586 GLN A O 1
ATOM 4644 N N . ARG A 1 587 ? -30.482 7.714 18.313 1.00 93.06 587 ARG A N 1
ATOM 4645 C CA . ARG A 1 587 ? -31.745 6.954 18.434 1.00 93.06 587 ARG A CA 1
ATOM 4646 C C . ARG A 1 587 ? -32.473 6.732 17.101 1.00 93.06 587 ARG A C 1
ATOM 4648 O O . ARG A 1 587 ? -33.688 6.545 17.066 1.00 93.06 587 ARG A O 1
ATOM 4655 N N . GLN A 1 588 ? -31.736 6.730 15.995 1.00 94.06 588 GLN A N 1
ATOM 4656 C CA . GLN A 1 588 ? -32.236 6.389 14.664 1.00 94.06 588 GLN A CA 1
ATOM 4657 C C . GLN A 1 588 ? -32.177 4.866 14.487 1.00 94.06 588 GLN A C 1
ATOM 4659 O O . GLN A 1 588 ? -31.325 4.340 13.772 1.00 94.06 588 GLN A O 1
ATOM 4664 N N . TRP A 1 589 ? -33.062 4.151 15.186 1.00 92.69 589 TRP A N 1
ATOM 4665 C CA . TRP A 1 589 ? -32.984 2.696 15.357 1.00 92.69 589 TRP A CA 1
ATOM 4666 C C . TRP A 1 589 ? -32.972 1.907 14.043 1.00 92.69 589 TRP A C 1
ATOM 4668 O O . TRP A 1 589 ? -32.179 0.980 13.911 1.00 92.69 589 TRP A O 1
ATOM 4678 N N . ASP A 1 590 ? -33.773 2.300 13.051 1.00 90.62 590 ASP A N 1
ATOM 4679 C CA . ASP A 1 590 ? -33.804 1.620 11.748 1.00 90.62 590 ASP A CA 1
ATOM 4680 C C . ASP A 1 590 ? -32.462 1.733 11.006 1.00 90.62 590 ASP A C 1
ATOM 4682 O O . ASP A 1 590 ? -31.919 0.737 10.530 1.00 90.62 590 ASP A O 1
ATOM 4686 N N . ARG A 1 591 ? -31.877 2.940 10.977 1.00 91.50 591 ARG A N 1
ATOM 4687 C CA . ARG A 1 591 ? -30.560 3.196 10.366 1.00 91.50 591 ARG A CA 1
ATOM 4688 C C . ARG A 1 591 ? -29.436 2.504 11.128 1.00 91.50 591 ARG A C 1
ATOM 4690 O O . ARG A 1 591 ? -28.506 1.982 10.517 1.00 91.50 591 ARG A O 1
ATOM 4697 N N . ALA A 1 592 ? -29.525 2.480 12.457 1.00 93.56 592 ALA A N 1
ATOM 4698 C CA . ALA A 1 592 ? -28.579 1.754 13.290 1.00 93.56 592 ALA A CA 1
ATOM 4699 C C . ALA A 1 592 ? -28.622 0.255 12.967 1.00 93.56 592 ALA A C 1
ATOM 4701 O O . ALA A 1 592 ? -27.573 -0.348 12.754 1.00 93.56 592 ALA A O 1
ATOM 4702 N N . LEU A 1 593 ? -29.819 -0.338 12.875 1.00 91.69 593 LEU A N 1
ATOM 4703 C CA . LEU A 1 593 ? -29.990 -1.750 12.538 1.00 91.69 593 LEU A CA 1
ATOM 4704 C C . LEU A 1 593 ? -29.394 -2.080 11.164 1.00 91.69 593 LEU A C 1
ATOM 4706 O O . LEU A 1 593 ? -28.643 -3.045 11.054 1.00 91.69 593 LEU A O 1
ATOM 4710 N N . GLU A 1 594 ? -29.680 -1.267 10.146 1.00 90.38 594 GLU A N 1
ATOM 4711 C CA . GLU A 1 594 ? -29.122 -1.427 8.797 1.00 90.38 594 GLU A CA 1
ATOM 4712 C C . GLU A 1 594 ? -27.583 -1.406 8.805 1.00 90.38 594 GLU A C 1
ATOM 4714 O O . GLU A 1 594 ? -26.938 -2.278 8.219 1.00 90.38 594 GLU A O 1
ATOM 4719 N N . GLY A 1 595 ? -26.983 -0.445 9.515 1.00 90.06 595 GLY A N 1
ATOM 4720 C CA . GLY A 1 595 ? -25.530 -0.352 9.655 1.00 90.06 595 GLY A CA 1
ATOM 4721 C C . GLY A 1 595 ? -24.922 -1.561 10.375 1.00 90.06 595 GLY A C 1
ATOM 4722 O O . GLY A 1 595 ? -23.913 -2.103 9.917 1.00 90.06 595 GLY A O 1
ATOM 4723 N N . TRP A 1 596 ? -25.550 -2.039 11.457 1.00 93.44 596 TRP A N 1
ATOM 4724 C CA . TRP A 1 596 ? -25.083 -3.225 12.185 1.00 93.44 596 TRP A CA 1
ATOM 4725 C C . TRP A 1 596 ? -25.186 -4.503 11.352 1.00 93.44 596 TRP A C 1
ATOM 4727 O O . TRP A 1 596 ? -24.255 -5.305 11.378 1.00 93.44 596 TRP A O 1
ATOM 4737 N N . VAL A 1 597 ? -26.260 -4.680 10.574 1.00 89.88 597 VAL A N 1
ATOM 4738 C CA . VAL A 1 597 ? -26.400 -5.815 9.643 1.00 89.88 597 VAL A CA 1
ATOM 4739 C C . VAL A 1 597 ? -25.259 -5.806 8.626 1.00 89.88 597 VAL A C 1
ATOM 4741 O O . VAL A 1 597 ? -24.544 -6.799 8.504 1.00 89.88 597 VAL A O 1
ATOM 4744 N N . LYS A 1 598 ? -24.989 -4.663 7.986 1.00 89.94 598 LYS A N 1
ATOM 4745 C CA . LYS A 1 598 ? -23.880 -4.522 7.024 1.00 89.94 598 LYS A CA 1
ATOM 4746 C C . LYS A 1 598 ? -22.511 -4.769 7.657 1.00 89.94 598 LYS A C 1
ATOM 4748 O O . LYS A 1 598 ? -21.645 -5.396 7.039 1.00 89.94 598 LYS A O 1
ATOM 4753 N N . ALA A 1 599 ? -22.304 -4.323 8.895 1.00 90.50 599 ALA A N 1
ATOM 4754 C CA . ALA A 1 599 ? -21.086 -4.612 9.645 1.00 90.50 599 ALA A CA 1
ATOM 4755 C C . ALA A 1 599 ? -20.930 -6.121 9.914 1.00 90.50 599 ALA A C 1
ATOM 4757 O O . ALA A 1 599 ? -19.855 -6.667 9.674 1.00 90.50 599 ALA A O 1
ATOM 4758 N N . ILE A 1 600 ? -21.996 -6.812 10.335 1.00 88.19 600 ILE A N 1
ATOM 4759 C CA . ILE A 1 600 ? -21.996 -8.266 10.578 1.00 88.19 600 ILE A CA 1
ATOM 4760 C C . ILE A 1 600 ? -21.730 -9.039 9.276 1.00 88.19 600 ILE A C 1
ATOM 4762 O O . ILE A 1 600 ? -20.875 -9.924 9.225 1.00 88.19 600 ILE A O 1
ATOM 4766 N N . GLU A 1 601 ? -22.388 -8.674 8.178 1.00 86.19 601 GLU A N 1
ATOM 4767 C CA . GLU A 1 601 ? -22.124 -9.282 6.872 1.00 86.19 601 GLU A CA 1
ATOM 4768 C C . GLU A 1 601 ? -20.679 -9.084 6.409 1.00 86.19 601 GLU A C 1
ATOM 4770 O O . GLU A 1 601 ? -20.117 -9.940 5.720 1.00 86.19 601 GLU A O 1
ATOM 4775 N N . THR A 1 602 ? -20.080 -7.941 6.742 1.00 85.31 602 THR A N 1
ATOM 4776 C CA . THR A 1 602 ? -18.703 -7.623 6.363 1.00 85.31 602 THR A CA 1
ATOM 4777 C C . THR A 1 602 ? -17.703 -8.362 7.244 1.00 85.31 602 THR A C 1
ATOM 4779 O O . THR A 1 602 ? -16.767 -8.952 6.703 1.00 85.31 602 THR A O 1
ATOM 4782 N N . VAL A 1 603 ? -17.909 -8.406 8.567 1.00 83.75 603 VAL A N 1
ATOM 4783 C CA . VAL A 1 603 ? -17.007 -9.106 9.500 1.00 83.75 603 VAL A CA 1
ATOM 4784 C C . VAL A 1 603 ? -16.974 -10.608 9.214 1.00 83.75 603 VAL A C 1
ATOM 4786 O O . VAL A 1 603 ? -15.900 -11.198 9.195 1.00 83.75 603 VAL A O 1
ATOM 4789 N N . ASN A 1 604 ? -18.111 -11.206 8.838 1.00 77.38 604 ASN A N 1
ATOM 4790 C CA . ASN A 1 604 ? -18.200 -12.623 8.462 1.00 77.38 604 ASN A CA 1
ATOM 4791 C C . ASN A 1 604 ? -17.396 -12.972 7.194 1.00 77.38 604 ASN A C 1
ATOM 4793 O O . ASN A 1 604 ? -17.130 -14.141 6.923 1.00 77.38 604 ASN A O 1
ATOM 4797 N N . LYS A 1 605 ? -16.991 -11.969 6.402 1.00 75.81 605 LYS A N 1
ATOM 4798 C CA . LYS A 1 605 ? -16.149 -12.129 5.203 1.00 75.81 605 LYS A CA 1
ATOM 4799 C C . LYS A 1 605 ? -14.656 -11.936 5.497 1.00 75.81 605 LYS A C 1
ATOM 4801 O O . LYS A 1 605 ? -13.870 -11.932 4.538 1.00 75.81 605 LYS A O 1
ATOM 4806 N N . ILE A 1 606 ? -14.269 -11.724 6.756 1.00 71.62 606 ILE A N 1
ATOM 4807 C CA . ILE A 1 606 ? -12.888 -11.537 7.212 1.00 71.62 606 ILE A CA 1
ATOM 4808 C C . ILE A 1 606 ? -12.493 -12.790 8.023 1.00 71.62 606 ILE A C 1
ATOM 4810 O O . ILE A 1 606 ? -12.988 -12.968 9.132 1.00 71.62 606 ILE A O 1
ATOM 4814 N N . PRO A 1 607 ? -11.676 -13.709 7.465 1.00 53.41 607 PRO A N 1
ATOM 4815 C CA . PRO A 1 607 ? -11.238 -14.921 8.164 1.00 53.41 607 PRO A CA 1
ATOM 4816 C C . PRO A 1 607 ? -10.390 -14.632 9.401 1.00 53.41 607 PRO A C 1
ATOM 4818 O O . PRO A 1 607 ? -9.686 -13.625 9.420 1.00 53.41 607 PRO A O 1
ATOM 4821 N N . PRO A 1 608 ? -10.340 -15.623 10.307 1.00 51.59 608 PRO A N 1
ATOM 4822 C CA . PRO A 1 608 ? -11.043 -15.595 11.580 1.00 51.59 608 PRO A CA 1
ATOM 4823 C C . PRO A 1 608 ? -10.833 -14.280 12.322 1.00 51.59 608 PRO A C 1
ATOM 4825 O O . PRO A 1 608 ? -9.722 -13.799 12.495 1.00 51.59 608 PRO A O 1
ATOM 4828 N N . THR A 1 609 ? -11.953 -13.743 12.778 1.00 58.94 609 THR A N 1
ATOM 4829 C CA . THR A 1 609 ? -11.976 -12.733 13.826 1.00 58.94 609 THR A CA 1
ATOM 4830 C C . THR A 1 609 ? -12.283 -13.459 15.121 1.00 58.94 609 THR A C 1
ATOM 4832 O O . THR A 1 609 ? -13.090 -14.393 15.097 1.00 58.94 609 THR A O 1
ATOM 4835 N N . SER A 1 610 ? -11.717 -13.010 16.228 1.00 60.81 610 SER A N 1
ATOM 4836 C CA . SER A 1 610 ? -11.636 -13.703 17.514 1.00 60.81 610 SER A CA 1
ATOM 4837 C C . SER A 1 610 ? -12.956 -13.933 18.230 1.00 60.81 610 SER A C 1
ATOM 4839 O O . SER A 1 610 ? -13.013 -14.155 19.433 1.00 60.81 610 SER A O 1
ATOM 4841 N N . GLY A 1 611 ? -14.066 -13.787 17.521 1.00 73.31 611 GLY A N 1
ATOM 4842 C CA . GLY A 1 611 ? -15.402 -13.710 18.060 1.00 73.31 611 GLY A CA 1
ATOM 4843 C C . GLY A 1 611 ? -15.651 -12.393 18.784 1.00 73.31 611 GLY A C 1
ATOM 4844 O O . GLY A 1 611 ? -16.794 -11.966 18.796 1.00 73.31 611 GLY A O 1
ATOM 4845 N N . HIS A 1 612 ? -14.632 -11.704 19.321 1.00 82.50 612 HIS A N 1
ATOM 4846 C CA . HIS A 1 612 ? -14.823 -10.507 20.141 1.00 82.50 612 HIS A CA 1
ATOM 4847 C C . HIS A 1 612 ? -15.504 -9.377 19.365 1.00 82.50 612 HIS A C 1
ATOM 4849 O O . HIS A 1 612 ? -16.572 -8.918 19.764 1.00 82.50 612 HIS A O 1
ATOM 4855 N N . ALA A 1 613 ? -14.947 -8.967 18.221 1.00 86.06 613 ALA A N 1
ATOM 4856 C CA . ALA A 1 613 ? -15.551 -7.904 17.420 1.00 86.06 613 ALA A CA 1
ATOM 4857 C C . ALA A 1 613 ? -16.970 -8.285 16.970 1.00 86.06 613 ALA A C 1
ATOM 4859 O O . ALA A 1 613 ? -17.913 -7.537 17.217 1.00 86.06 613 ALA A O 1
ATOM 4860 N N . ALA A 1 614 ? -17.138 -9.483 16.400 1.00 87.00 614 ALA A N 1
ATOM 4861 C CA . ALA A 1 614 ? -18.440 -10.002 15.982 1.00 87.00 614 ALA A CA 1
ATOM 4862 C C . ALA A 1 614 ? -19.458 -10.039 17.137 1.00 87.00 614 ALA A C 1
ATOM 4864 O O . ALA A 1 614 ? -20.613 -9.653 16.956 1.00 87.00 614 ALA A O 1
ATOM 4865 N N . LYS A 1 615 ? -19.028 -10.425 18.343 1.00 88.75 615 LYS A N 1
ATOM 4866 C CA . LYS A 1 615 ? -19.853 -10.445 19.553 1.00 88.75 615 LYS A CA 1
ATOM 4867 C C . LYS A 1 615 ? -20.395 -9.060 19.870 1.00 88.75 615 LYS A C 1
ATOM 4869 O O . LYS A 1 615 ? -21.593 -8.914 20.095 1.00 88.75 615 LYS A O 1
ATOM 4874 N N . VAL A 1 616 ? -19.538 -8.038 19.857 1.00 91.06 616 VAL A N 1
ATOM 4875 C CA . VAL A 1 616 ? -19.958 -6.656 20.132 1.00 91.06 616 VAL A CA 1
ATOM 4876 C C . VAL A 1 616 ? -20.930 -6.147 19.059 1.00 91.06 616 VAL A C 1
ATOM 4878 O O . VAL A 1 616 ? -21.877 -5.427 19.384 1.00 91.06 616 VAL A O 1
ATOM 4881 N N . LEU A 1 617 ? -20.768 -6.554 17.794 1.00 91.88 617 LEU A N 1
ATOM 4882 C CA . LEU A 1 617 ? -21.729 -6.224 16.733 1.00 91.88 617 LEU A CA 1
ATOM 4883 C C . LEU A 1 617 ? -23.098 -6.872 16.980 1.00 91.88 617 LEU A C 1
ATOM 4885 O O . LEU A 1 617 ? -24.116 -6.185 16.900 1.00 91.88 617 LEU A O 1
ATOM 4889 N N . HIS A 1 618 ? -23.138 -8.155 17.349 1.00 90.25 618 HIS A N 1
ATOM 4890 C CA . HIS A 1 618 ? -24.389 -8.837 17.694 1.00 90.25 618 HIS A CA 1
ATOM 4891 C C . HIS A 1 618 ? -25.039 -8.277 18.968 1.00 90.25 618 HIS A C 1
ATOM 4893 O O . HIS A 1 618 ? -26.263 -8.146 19.020 1.00 90.25 618 HIS A O 1
ATOM 4899 N N . LEU A 1 619 ? -24.249 -7.865 19.965 1.00 92.88 619 LEU A N 1
ATOM 4900 C CA . LEU A 1 619 ? -24.754 -7.154 21.145 1.00 92.88 619 LEU A CA 1
ATOM 4901 C C . LEU A 1 619 ? -25.391 -5.814 20.752 1.00 92.88 619 LEU A C 1
ATOM 4903 O O . LEU A 1 619 ? -26.485 -5.481 21.207 1.00 92.88 619 LEU A O 1
ATOM 4907 N N . SER A 1 620 ? -24.742 -5.070 19.853 1.00 94.69 620 SER A N 1
ATOM 4908 C CA . SER A 1 620 ? -25.268 -3.805 19.329 1.00 94.69 620 SER A CA 1
ATOM 4909 C C . SER A 1 620 ? -26.585 -4.016 18.576 1.00 94.69 620 SER A C 1
ATOM 4911 O O . SER A 1 620 ? -27.549 -3.283 18.797 1.00 94.69 620 SER A O 1
ATOM 4913 N N . GLN A 1 621 ? -26.650 -5.051 17.732 1.00 93.56 621 GLN A N 1
ATOM 4914 C CA . GLN A 1 621 ? -27.856 -5.441 17.004 1.00 93.56 621 GLN A CA 1
ATOM 4915 C C . GLN A 1 621 ? -28.993 -5.827 17.960 1.00 93.56 621 GLN A C 1
ATOM 4917 O O . GLN A 1 621 ? -30.117 -5.359 17.784 1.00 93.56 621 GLN A O 1
ATOM 4922 N N . GLN A 1 622 ? -28.709 -6.629 18.991 1.00 92.31 622 GLN A N 1
ATOM 4923 C CA . GLN A 1 622 ? -29.698 -7.041 19.988 1.00 92.31 622 GLN A CA 1
ATOM 4924 C C . GLN A 1 622 ? -30.340 -5.827 20.668 1.00 92.31 622 GLN A C 1
ATOM 4926 O O . GLN A 1 622 ? -31.565 -5.729 20.710 1.00 92.31 622 GLN A O 1
ATOM 4931 N N . LYS A 1 623 ? -29.528 -4.873 21.142 1.00 92.88 623 LYS A N 1
ATOM 4932 C CA . LYS A 1 623 ? -30.026 -3.661 21.810 1.00 92.88 623 LYS A CA 1
ATOM 4933 C C . LYS A 1 623 ? -30.950 -2.843 20.916 1.00 92.88 623 LYS A C 1
ATOM 4935 O O . LYS A 1 623 ? -31.989 -2.377 21.373 1.00 92.88 623 LYS A O 1
ATOM 4940 N N . VAL A 1 624 ? -30.619 -2.706 19.634 1.00 93.19 624 VAL A N 1
ATOM 4941 C CA . VAL A 1 624 ? -31.481 -2.004 18.673 1.00 93.19 624 VAL A CA 1
ATOM 4942 C C . VAL A 1 624 ? -32.790 -2.770 18.433 1.00 93.19 624 VAL A C 1
ATOM 4944 O O . VAL A 1 624 ? -33.859 -2.161 18.410 1.00 93.19 624 VAL A O 1
ATOM 4947 N N . LEU A 1 625 ? -32.743 -4.100 18.314 1.00 89.25 625 LEU A N 1
ATOM 4948 C CA . LEU A 1 625 ? -33.936 -4.941 18.134 1.00 89.25 625 LEU A CA 1
ATOM 4949 C C . LEU A 1 625 ? -34.876 -4.909 19.349 1.00 89.25 625 LEU A C 1
ATOM 4951 O O . LEU A 1 625 ? -36.097 -4.923 19.178 1.00 89.25 625 LEU A O 1
ATOM 4955 N N . GLU A 1 626 ? -34.329 -4.818 20.563 1.00 91.00 626 GLU A N 1
ATOM 4956 C CA . GLU A 1 626 ? -35.101 -4.607 21.792 1.00 91.00 626 GLU A CA 1
ATOM 4957 C C . GLU A 1 626 ? -35.864 -3.273 21.745 1.00 91.00 626 GLU A C 1
ATOM 4959 O O . GLU A 1 626 ? -37.065 -3.243 22.026 1.00 91.00 626 GLU A O 1
ATOM 4964 N N . GLN A 1 627 ? -35.216 -2.187 21.300 1.00 93.06 627 GLN A N 1
ATOM 4965 C CA . GLN A 1 627 ? -35.872 -0.880 21.125 1.00 93.06 627 GLN A CA 1
ATOM 4966 C C . GLN A 1 627 ? -36.959 -0.909 20.042 1.00 93.06 627 GLN A C 1
ATOM 4968 O O . GLN A 1 627 ? -38.030 -0.324 20.216 1.00 93.06 627 GLN A O 1
ATOM 4973 N N . LEU A 1 628 ? -36.722 -1.641 18.951 1.00 90.38 628 LEU A N 1
ATOM 4974 C CA . LEU A 1 628 ? -37.685 -1.849 17.864 1.00 90.38 628 LEU A CA 1
ATOM 4975 C C . LEU A 1 628 ? -38.802 -2.852 18.210 1.00 90.38 628 LEU A C 1
ATOM 4977 O O . LEU A 1 628 ? -39.683 -3.088 17.383 1.00 90.38 628 LEU A O 1
ATOM 4981 N N . ARG A 1 629 ? -38.794 -3.431 19.420 1.00 91.06 629 ARG A N 1
ATOM 4982 C CA . ARG A 1 629 ? -39.765 -4.430 19.900 1.00 91.06 629 ARG A CA 1
ATOM 4983 C C . ARG A 1 629 ? -39.860 -5.660 18.990 1.00 91.06 629 ARG A C 1
ATOM 4985 O O . ARG A 1 629 ? -40.952 -6.145 18.702 1.00 91.06 629 ARG A O 1
ATOM 4992 N N . GLN A 1 630 ? -38.706 -6.176 18.571 1.00 85.94 630 GLN A N 1
ATOM 4993 C CA . GLN A 1 630 ? -38.563 -7.389 17.759 1.00 85.94 630 GLN A CA 1
ATOM 4994 C C . GLN A 1 630 ? -37.965 -8.540 18.600 1.00 85.94 630 GLN A C 1
ATOM 4996 O O . GLN A 1 630 ? -36.799 -8.899 18.413 1.00 85.94 630 GLN A O 1
ATOM 5001 N N . PRO A 1 631 ? -38.721 -9.125 19.553 1.00 83.19 631 PRO A N 1
ATOM 5002 C CA . PRO A 1 631 ? -38.175 -10.037 20.564 1.00 83.19 631 PRO A CA 1
ATOM 5003 C C . PRO A 1 631 ? -37.628 -11.347 19.984 1.00 83.19 631 PRO A C 1
ATOM 5005 O O . PRO A 1 631 ? -36.634 -11.864 20.481 1.00 83.19 631 PRO A O 1
ATOM 5008 N N . GLU A 1 632 ? -38.230 -11.869 18.913 1.00 80.44 632 GLU A N 1
ATOM 5009 C CA . GLU A 1 632 ? -37.765 -13.105 18.267 1.00 80.44 632 GLU A CA 1
ATOM 5010 C C . GLU A 1 632 ? -36.384 -12.933 17.625 1.00 80.44 632 GLU A C 1
ATOM 5012 O O . GLU A 1 632 ? -35.517 -13.798 17.739 1.00 80.44 632 GLU A O 1
ATOM 5017 N N . LEU A 1 633 ? -36.159 -11.791 16.970 1.00 80.19 633 LEU A N 1
ATOM 5018 C CA . LEU A 1 633 ? -34.877 -11.467 16.350 1.00 80.19 633 LEU A CA 1
ATOM 5019 C C . LEU A 1 633 ? -33.821 -11.132 17.410 1.00 80.19 633 LEU A C 1
ATOM 5021 O O . LEU A 1 633 ? -32.667 -11.532 17.271 1.00 80.19 633 LEU A O 1
ATOM 5025 N N . ALA A 1 634 ? -34.218 -10.448 18.488 1.00 81.19 634 ALA A N 1
ATOM 5026 C CA . ALA A 1 634 ? -33.338 -10.180 19.621 1.00 81.19 634 ALA A CA 1
ATOM 5027 C C . ALA A 1 634 ? -32.864 -11.484 20.289 1.00 81.19 634 ALA A C 1
ATOM 5029 O O . ALA A 1 634 ? -31.673 -11.625 20.561 1.00 81.19 634 ALA A O 1
ATOM 5030 N N . ALA A 1 635 ? -33.759 -12.464 20.470 1.00 78.38 635 ALA A N 1
ATOM 5031 C CA . ALA A 1 635 ? -33.417 -13.779 21.014 1.00 78.38 635 ALA A CA 1
ATOM 5032 C C . ALA A 1 635 ? -32.388 -14.523 20.143 1.00 78.38 635 ALA A C 1
ATOM 5034 O O . ALA A 1 635 ? -31.407 -15.042 20.665 1.00 78.38 635 ALA A O 1
ATOM 5035 N N . ARG A 1 636 ? -32.536 -14.492 18.811 1.00 79.31 636 ARG A N 1
ATOM 5036 C CA . ARG A 1 636 ? -31.538 -15.081 17.894 1.00 79.31 636 ARG A CA 1
ATOM 5037 C C . ARG A 1 636 ? -30.172 -14.405 17.994 1.00 79.31 636 ARG A C 1
ATOM 5039 O O . ARG A 1 636 ? -29.146 -15.075 17.930 1.00 79.31 636 ARG A O 1
ATOM 5046 N N . SER A 1 637 ? -30.146 -13.081 18.153 1.00 80.88 637 SER A N 1
ATOM 5047 C CA . SER A 1 637 ? -28.885 -12.368 18.374 1.00 80.88 637 SER A CA 1
ATOM 5048 C C . SER A 1 637 ? -28.233 -12.793 19.694 1.00 80.88 637 SER A C 1
ATOM 5050 O O . SER A 1 637 ? -27.022 -12.998 19.736 1.00 80.88 637 SER A O 1
ATOM 5052 N N . ALA A 1 638 ? -29.027 -13.010 20.749 1.00 83.69 638 ALA A N 1
ATOM 5053 C CA . ALA A 1 638 ? -28.539 -13.508 22.035 1.00 83.69 638 ALA A CA 1
ATOM 5054 C C . ALA A 1 638 ? -27.910 -14.911 21.935 1.00 83.69 638 ALA A C 1
ATOM 5056 O O . ALA A 1 638 ? -26.859 -15.154 22.532 1.00 83.69 638 ALA A O 1
ATOM 5057 N N . ASP A 1 639 ? -28.484 -15.809 21.131 1.00 81.06 639 ASP A N 1
ATOM 5058 C CA . ASP A 1 639 ? -27.895 -17.129 20.870 1.00 81.06 639 ASP A CA 1
ATOM 5059 C C . ASP A 1 639 ? -26.514 -17.010 20.203 1.00 81.06 639 ASP A C 1
ATOM 5061 O O . ASP A 1 639 ? -25.551 -17.646 20.643 1.00 81.06 639 ASP A O 1
ATOM 5065 N N . ASN A 1 640 ? -26.382 -16.134 19.200 1.00 82.75 640 ASN A N 1
ATOM 5066 C CA . ASN A 1 640 ? -25.098 -15.866 18.542 1.00 82.75 640 ASN A CA 1
ATOM 5067 C C . ASN A 1 640 ? -24.063 -15.284 19.516 1.00 82.75 640 ASN A C 1
ATOM 5069 O O . ASN A 1 640 ? -22.900 -15.688 19.492 1.00 82.75 640 ASN A O 1
ATOM 5073 N N . ILE A 1 641 ? -24.475 -14.371 20.402 1.00 86.12 641 ILE A N 1
ATOM 5074 C CA . ILE A 1 641 ? -23.599 -13.792 21.432 1.00 86.12 641 ILE A CA 1
ATOM 5075 C C . ILE A 1 641 ? -23.044 -14.889 22.342 1.00 86.12 641 ILE A C 1
ATOM 5077 O O . ILE A 1 641 ? -21.841 -14.908 22.585 1.00 86.12 641 ILE A O 1
ATOM 5081 N N . ASN A 1 642 ? -23.875 -15.835 22.791 1.00 83.75 642 ASN A N 1
ATOM 5082 C CA . ASN A 1 642 ? -23.433 -16.932 23.656 1.00 83.75 642 ASN A CA 1
ATOM 5083 C C . ASN A 1 642 ? -22.358 -17.807 22.993 1.00 83.75 642 ASN A C 1
ATOM 5085 O O . ASN A 1 642 ? -21.387 -18.191 23.648 1.00 83.75 642 ASN A O 1
ATOM 5089 N N . VAL A 1 643 ? -22.506 -18.101 21.698 1.00 82.75 643 VAL A N 1
ATOM 5090 C CA . VAL A 1 643 ? -21.503 -18.850 20.923 1.00 82.75 643 VAL A CA 1
ATOM 5091 C C . VAL A 1 643 ? -20.207 -18.045 20.803 1.00 82.75 643 VAL A C 1
ATOM 5093 O O . VAL A 1 643 ? -19.126 -18.559 21.100 1.00 82.75 643 VAL A O 1
ATOM 5096 N N . LEU A 1 644 ? -20.307 -16.771 20.418 1.00 84.75 644 LEU A N 1
ATOM 5097 C CA . LEU A 1 644 ? -19.154 -15.895 20.206 1.00 84.75 644 LEU A CA 1
ATOM 5098 C C . LEU A 1 644 ? -18.404 -15.578 21.505 1.00 84.75 644 LEU A C 1
ATOM 5100 O O . LEU A 1 644 ? -17.183 -15.452 21.484 1.00 84.75 644 LEU A O 1
ATOM 5104 N N . GLU A 1 645 ? -19.097 -15.519 22.644 1.00 85.12 645 GLU A N 1
ATOM 5105 C CA . GLU A 1 645 ? -18.488 -15.359 23.966 1.00 85.12 645 GLU A CA 1
ATOM 5106 C C . GLU A 1 645 ? -17.505 -16.505 24.250 1.00 85.12 645 GLU A C 1
ATOM 5108 O O . GLU A 1 645 ? -16.374 -16.245 24.656 1.00 85.12 645 GLU A O 1
ATOM 5113 N N . GLN A 1 646 ? -17.877 -17.761 23.962 1.00 80.69 646 GLN A N 1
ATOM 5114 C CA . GLN A 1 646 ? -16.988 -18.914 24.175 1.00 80.69 646 GLN A CA 1
ATOM 5115 C C . GLN A 1 646 ? -15.754 -18.879 23.272 1.00 80.69 646 GLN A C 1
ATOM 5117 O O . GLN A 1 646 ? -14.657 -19.198 23.731 1.00 80.69 646 GLN A O 1
ATOM 5122 N N . VAL A 1 647 ? -15.922 -18.459 22.015 1.00 77.50 647 VAL A N 1
ATOM 5123 C CA . VAL A 1 647 ? -14.812 -18.308 21.061 1.00 77.50 647 VAL A CA 1
ATOM 5124 C C . VAL A 1 647 ? -13.874 -17.179 21.504 1.00 77.50 647 VAL A C 1
ATOM 5126 O O . VAL A 1 647 ? -12.657 -17.345 21.494 1.00 77.50 647 VAL A O 1
ATOM 5129 N N . SER A 1 648 ? -14.431 -16.071 22.001 1.00 80.44 648 SER A N 1
ATOM 5130 C CA . SER A 1 648 ? -13.664 -14.879 22.382 1.00 80.44 648 SER A CA 1
ATOM 5131 C C . SER A 1 648 ? -12.829 -15.003 23.651 1.00 80.44 648 SER A C 1
ATOM 5133 O O . SER A 1 648 ? -11.911 -14.210 23.845 1.00 80.44 648 SER A O 1
ATOM 5135 N N . LYS A 1 649 ? -13.067 -16.017 24.492 1.00 78.44 649 LYS A N 1
ATOM 5136 C 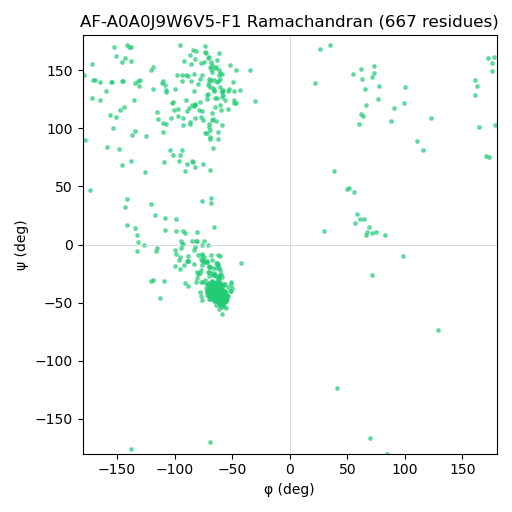CA . LYS A 1 649 ? -12.297 -16.229 25.733 1.00 78.44 649 LYS A CA 1
ATOM 5137 C C . LYS A 1 649 ? -10.796 -16.405 25.513 1.00 78.44 649 LYS A C 1
ATOM 5139 O O . LYS A 1 649 ? -10.020 -16.085 26.406 1.00 78.44 649 LYS A O 1
ATOM 5144 N N . HIS A 1 650 ? -10.400 -16.913 24.350 1.00 75.94 650 HIS A N 1
ATOM 5145 C CA . HIS A 1 650 ? -8.999 -17.162 23.998 1.00 75.94 650 HIS A CA 1
ATOM 5146 C C . HIS A 1 650 ? -8.482 -16.168 22.949 1.00 75.94 650 HIS A C 1
ATOM 5148 O O . HIS A 1 650 ? -7.428 -16.381 22.359 1.00 75.94 650 HIS A O 1
ATOM 5154 N N . SER A 1 651 ? -9.233 -15.091 22.700 1.00 80.81 651 SER A N 1
ATOM 5155 C CA 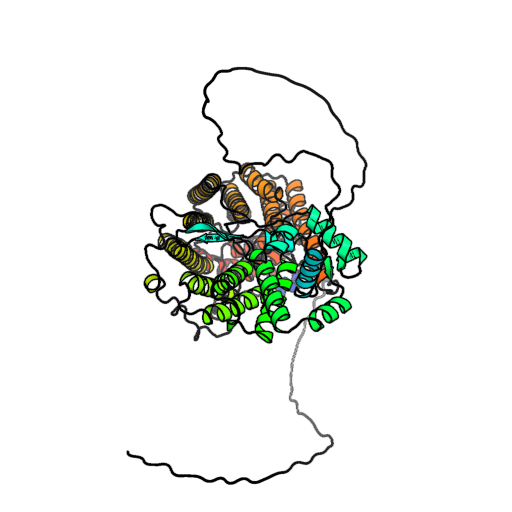. SER A 1 651 ? -8.871 -14.045 21.752 1.00 80.81 651 SER A CA 1
ATOM 5156 C C . SER A 1 651 ? -7.613 -13.308 22.197 1.00 80.81 651 SER A C 1
ATOM 5158 O O . SER A 1 651 ? -7.647 -12.579 23.188 1.00 80.81 651 SER A O 1
ATOM 5160 N N . GLU A 1 652 ? -6.551 -13.359 21.396 1.00 83.94 652 GLU A N 1
ATOM 5161 C CA . GLU A 1 652 ? -5.418 -12.443 21.568 1.00 83.94 652 GLU A CA 1
ATOM 5162 C C . GLU A 1 652 ? -5.724 -11.033 21.021 1.00 83.94 652 GLU A C 1
ATOM 5164 O O . GLU A 1 652 ? -5.109 -10.060 21.448 1.00 83.94 652 GLU A O 1
ATOM 5169 N N . ALA A 1 653 ? -6.694 -10.899 20.106 1.00 85.00 653 ALA A N 1
ATOM 5170 C CA . ALA A 1 653 ? -7.057 -9.648 19.433 1.00 85.00 653 ALA A CA 1
ATOM 5171 C C . ALA A 1 653 ? -8.239 -8.927 20.115 1.00 85.00 653 ALA A C 1
ATOM 5173 O O . ALA A 1 653 ? -9.356 -8.891 19.599 1.00 85.00 653 ALA A O 1
ATOM 5174 N N . THR A 1 654 ? -8.012 -8.353 21.294 1.00 82.44 654 THR A N 1
ATOM 5175 C CA . THR A 1 654 ? -9.053 -7.648 22.070 1.00 82.44 654 THR A CA 1
ATOM 5176 C C . THR A 1 654 ? -9.324 -6.221 21.579 1.00 82.44 654 THR A C 1
ATOM 5178 O O . THR A 1 654 ? -10.434 -5.725 21.721 1.00 82.44 654 THR A O 1
ATOM 5181 N N . HIS A 1 655 ? -8.346 -5.577 20.938 1.00 87.00 655 HIS A N 1
ATOM 5182 C CA . HIS A 1 655 ? -8.400 -4.172 20.507 1.00 87.00 655 HIS A CA 1
ATOM 5183 C C . HIS A 1 655 ? -8.236 -4.023 18.983 1.00 87.00 655 HIS A C 1
ATOM 5185 O O . HIS A 1 655 ? -7.619 -3.077 18.484 1.00 87.00 655 HIS A O 1
ATOM 5191 N N . TRP A 1 656 ? -8.761 -4.984 18.216 1.00 84.81 656 TRP A N 1
ATOM 5192 C CA . TRP A 1 656 ? -8.691 -4.958 16.752 1.00 84.81 656 TRP A CA 1
ATOM 5193 C C . TRP A 1 656 ? -9.350 -3.696 16.168 1.00 84.81 656 TRP A C 1
ATOM 5195 O O . TRP A 1 656 ? -8.719 -2.951 15.411 1.00 84.81 656 TRP A O 1
ATOM 5205 N N . ILE A 1 657 ? -10.605 -3.436 16.546 1.00 88.81 657 ILE A N 1
ATOM 5206 C CA . ILE A 1 657 ? -11.364 -2.263 16.101 1.00 88.81 657 ILE A CA 1
ATOM 5207 C C . ILE A 1 657 ? -11.260 -1.180 17.183 1.00 88.81 657 ILE A C 1
ATOM 5209 O O . ILE A 1 657 ? -11.751 -1.406 18.294 1.00 88.81 657 ILE A O 1
ATOM 5213 N N . PRO A 1 658 ? -10.650 -0.015 16.891 1.00 88.75 658 PRO A N 1
ATOM 5214 C CA . PRO A 1 658 ? -10.506 1.061 17.868 1.00 88.75 658 PRO A CA 1
ATOM 5215 C C . PRO A 1 658 ? -11.839 1.478 18.505 1.00 88.75 658 PRO A C 1
ATOM 5217 O O . PRO A 1 658 ? -12.850 1.660 17.823 1.00 88.75 658 PRO A O 1
ATOM 5220 N N . GLY A 1 659 ? -11.852 1.593 19.837 1.00 86.88 659 GLY A N 1
ATOM 5221 C CA . GLY A 1 659 ? -13.015 2.023 20.626 1.00 86.88 659 GLY A CA 1
ATOM 5222 C C . GLY A 1 659 ? -14.197 1.066 20.634 1.00 86.88 659 GLY A C 1
ATOM 5223 O O . GLY A 1 659 ? -15.295 1.459 21.041 1.00 86.88 659 GLY A O 1
ATOM 5224 N N . LEU A 1 660 ? -14.044 -0.158 20.127 1.00 89.25 660 LEU A N 1
ATOM 5225 C CA . LEU A 1 660 ? -15.098 -1.164 20.215 1.00 89.25 660 LEU A CA 1
ATOM 5226 C C . LEU A 1 660 ? -15.232 -1.724 21.639 1.00 89.25 660 LEU A C 1
ATOM 5228 O O . LEU A 1 660 ? -16.341 -2.027 22.062 1.00 89.25 660 LEU A O 1
ATOM 5232 N N . ASP A 1 661 ? -14.137 -1.763 22.391 1.00 86.69 661 ASP A N 1
ATOM 5233 C CA . ASP A 1 661 ? -14.076 -2.077 23.819 1.00 86.69 661 ASP A CA 1
ATOM 5234 C C . ASP A 1 661 ? -14.866 -1.058 24.661 1.00 86.69 661 ASP A C 1
ATOM 5236 O O . ASP A 1 661 ? -15.714 -1.427 25.476 1.00 86.69 661 ASP A O 1
ATOM 5240 N N . VAL A 1 662 ? -14.668 0.241 24.406 1.00 88.31 662 VAL A N 1
ATOM 5241 C CA . VAL A 1 662 ? -15.417 1.312 25.081 1.00 88.31 662 VAL A CA 1
ATOM 5242 C C . VAL A 1 662 ? -16.894 1.267 24.682 1.00 88.31 662 VAL A C 1
ATOM 5244 O O . VAL A 1 662 ? -17.776 1.482 25.512 1.00 88.31 662 VAL A O 1
ATOM 5247 N N . TRP A 1 663 ? -17.182 0.935 23.422 1.00 92.38 663 TRP A N 1
ATOM 5248 C CA . TRP A 1 663 ? -18.550 0.734 22.950 1.00 92.38 663 TRP A CA 1
ATOM 5249 C C . TRP A 1 663 ? -19.232 -0.464 23.624 1.00 92.38 663 TRP A C 1
ATOM 5251 O O . TRP A 1 663 ? -20.387 -0.365 24.026 1.00 92.38 663 TRP A O 1
ATOM 5261 N N . GLU A 1 664 ? -18.527 -1.580 23.813 1.00 91.62 664 GLU A N 1
ATOM 5262 C CA . GLU A 1 664 ? -19.056 -2.729 24.552 1.00 91.62 664 GLU A CA 1
ATOM 5263 C C . GLU A 1 664 ? -19.413 -2.344 25.995 1.00 91.62 664 GLU A C 1
ATOM 5265 O O . GLU A 1 664 ? -20.456 -2.758 26.502 1.00 91.62 664 GLU A O 1
ATOM 5270 N N . GLN A 1 665 ? -18.587 -1.522 26.651 1.00 89.88 665 GLN A N 1
ATOM 5271 C CA . GLN A 1 665 ? -18.888 -0.999 27.987 1.00 89.88 665 GLN A CA 1
ATOM 5272 C C . GLN A 1 665 ? -20.143 -0.122 27.988 1.00 89.88 665 GLN A C 1
ATOM 5274 O O . GLN A 1 665 ? -20.971 -0.270 28.883 1.00 89.88 665 GLN A O 1
ATOM 5279 N N . TYR A 1 666 ? -20.312 0.739 26.980 1.00 90.12 666 TYR A N 1
ATOM 5280 C CA . TYR A 1 666 ? -21.519 1.553 26.807 1.00 90.12 666 TYR A CA 1
ATOM 5281 C C . TYR A 1 666 ? -22.786 0.693 26.677 1.00 90.12 666 TYR A C 1
ATOM 5283 O O . TYR A 1 666 ? -23.786 0.988 27.317 1.00 90.12 666 TYR A O 1
ATOM 5291 N N . LEU A 1 667 ? -22.743 -0.406 25.917 1.00 90.25 667 LEU A N 1
ATOM 5292 C CA . LEU A 1 667 ? -23.902 -1.295 25.727 1.00 90.25 667 LEU A CA 1
ATOM 5293 C C . LEU A 1 667 ? -24.303 -2.087 26.984 1.00 90.25 667 LEU A C 1
ATOM 5295 O O . LEU A 1 667 ? -25.407 -2.636 27.033 1.00 90.25 667 LEU A O 1
ATOM 5299 N N . LYS A 1 668 ? -23.390 -2.222 27.954 1.00 84.88 668 LYS A N 1
ATOM 5300 C CA . LYS A 1 668 ? -23.612 -2.941 29.220 1.00 84.88 668 LYS A CA 1
ATOM 5301 C C . LYS A 1 668 ? -24.204 -2.054 30.321 1.00 84.88 668 LYS A C 1
ATOM 5303 O O . LYS A 1 668 ? -24.641 -2.601 31.333 1.00 84.88 668 LYS A O 1
ATOM 5308 N N . GLN A 1 669 ? -24.182 -0.735 30.136 1.00 76.12 669 GLN A N 1
ATOM 5309 C CA . GLN A 1 669 ? -24.867 0.242 30.988 1.00 76.12 669 GLN A CA 1
ATOM 5310 C C . GLN A 1 669 ? -26.351 0.295 30.621 1.00 76.12 669 GLN A C 1
ATOM 5312 O O . GLN A 1 669 ? -27.161 0.489 31.554 1.00 76.12 669 GLN A O 1
#

Nearest PDB structures (foldseek):
  5o09-assembly1_1C  TM=6.652E-01  e=7.627E-03  Prosthecobacter vanneervenii
  4i1a-assembly3_B  TM=4.782E-01  e=8.964E-04  Bacillus subtilis subsp. subtilis str. 168
  8rte-assembly1_A  TM=4.991E-01  e=3.239E-03  Bacillus phage phi105
  5g04-assembly1_J  TM=3.332E-01  e=7.961E-03  Homo sapiens
  4ui9-assembly1_K  TM=3.310E-01  e=4.052E-02  Homo sapiens

InterPro domains:
  IPR011990 Tetratricopeptide-like helical domain superfamily [G3DSA:1.25.40.10] (392-653)
  IPR011990 Tetratricopeptide-like helical domain superfamily [SSF48452] (394-601)

Secondary structure (DSSP, 8-state):
----------------------------------------------------SHHHHHHH----SSSS--SSS-------SS--------PPPP------------------------------------------PPPPPPHHHHHHHHHHHHTS-SS-EEHHHHHHHHH-EEEE-TTS-EEEE---S-HHHHHHHH-HHHHHHHHHHHHHTTSEEEETTTTEEEE-HHHHHHHHHTS-HHHHHHHHHHHHHHHHHT-PPTTT----TT--HHHHHHHHHHHHHHHHHHT-GGGS-TTHHHHHHHHHHHHTTSS-HHHHHHHHHHHHHHHHHSTT--HHHHHHHHHHHHHHHTTS---S-TTTS-GGG---HHHH--TT-HHHHHHHHHHHHHHHHHHHHTT-HHHHHHHHHT----SSPPHHHHHHHHHHHHHHHHHHHHTT-HHHHHHHHHHHHHHHHH-TTS--HHHHHHHHHHHHHHHHHTT-HHHHHHHHHHHHH-TTS-HHHHHHHHHHHHHHHHHTT-HHHHHHHHHHHHHHHHHHHHHHHHHH------TT----TTS-HHHHHHHHHHHHHHHHHTT-HHHHHHHHHHHHHHHTTSSPP-SHHHHHHHHHHHHHHHHTT-HHHHHHHHHHHHHHHHHHTT-S-TTSSTTHHHHHHHHH-

Solvent-accessible surface area (backbone atoms only — not comparable to full-atom values): 39382 Å² total; per-residue (Å²): 142,84,89,88,81,88,84,92,86,85,90,86,89,88,82,90,87,86,85,88,83,92,82,91,81,90,86,85,82,84,85,90,81,88,80,91,80,91,83,91,86,90,84,89,82,90,79,90,74,92,76,87,61,68,69,58,56,65,66,71,63,74,83,81,62,67,87,86,64,76,82,74,85,68,82,53,61,90,79,73,89,86,60,74,52,83,84,81,86,80,74,86,76,81,86,76,85,86,85,85,90,84,86,84,80,91,79,91,86,86,88,84,84,84,90,88,80,89,78,82,88,77,76,85,65,76,87,79,78,84,82,85,78,89,89,73,77,83,73,77,76,53,66,70,60,48,54,50,51,54,53,39,57,54,43,41,38,103,49,65,46,40,51,47,46,48,32,33,7,36,64,20,34,50,45,78,35,65,68,11,40,87,37,81,44,73,38,84,45,60,65,72,56,30,58,39,38,60,34,67,69,56,35,54,50,48,52,50,52,38,35,76,70,62,50,31,46,83,43,98,77,68,70,20,34,35,70,36,67,71,61,35,53,53,54,59,70,72,45,56,71,69,56,49,54,51,40,39,50,43,30,39,42,28,53,47,25,40,51,52,29,86,59,50,38,80,56,65,89,76,44,56,64,70,49,49,48,49,33,46,52,40,24,51,48,51,40,50,74,77,63,32,71,89,68,51,54,80,80,51,47,62,55,49,29,51,40,27,56,46,55,37,62,48,60,57,70,72,52,29,54,50,27,48,54,54,22,50,58,49,50,72,69,42,80,87,58,59,62,63,58,58,51,52,49,51,56,51,50,53,58,54,57,61,68,44,75,72,67,93,52,89,85,77,68,58,84,79,68,73,62,57,68,79,79,76,54,59,94,82,34,40,40,55,52,28,50,52,41,53,49,28,46,53,54,14,50,53,30,44,49,71,45,37,46,69,59,14,52,53,35,52,66,76,51,79,80,62,86,81,74,29,61,45,33,52,54,40,52,36,56,51,31,47,51,47,17,52,50,30,30,15,57,59,40,46,70,63,13,49,54,29,43,50,53,33,53,54,50,51,68,76,42,73,80,46,31,52,76,68,56,56,48,51,49,31,48,53,46,17,46,44,28,42,63,70,67,38,39,73,61,14,39,54,29,24,48,58,43,59,73,42,80,86,58,39,68,44,57,44,33,42,25,27,42,52,42,15,52,43,26,47,80,70,69,38,54,68,63,16,50,51,28,48,52,50,32,50,50,55,30,52,55,50,42,56,53,50,34,75,74,70,71,57,78,88,67,63,93,80,62,86,68,66,47,83,48,48,71,67,48,49,28,51,45,25,44,51,54,12,51,52,25,47,77,70,64,37,47,71,59,14,43,54,21,35,52,54,20,51,63,40,51,75,58,38,49,68,66,44,22,46,68,61,26,48,43,33,51,53,40,24,57,39,27,55,74,69,68,36,64,73,62,23,52,55,28,50,55,52,31,60,56,22,51,66,55,26,74,77,40,48,52,70,36,68,58,70,59,49,62,60,48,47,54,59,74,74,108

Organism: Fusarium oxysporum f. sp. lycopersici (strain 4287 / CBS 123668 / FGSC 9935 / NRRL 34936) (NCBI:txid426428)